Protein 3GYK (pdb70)

CATH classification: 3.40.30.10

Solvent-accessible surface area: 30011 Å² total

Foldseek 3Di:
DVLCCLQLPDPLWDKDAANQAPKEKEWEDFLADPLRLVPVLVVVQSVVDNRYMYTYQDAHDPDQLRVLLLLLLSLCVVVVCNVVLVNQSNDDTNGPVVSLVSCVVSPHPVVSSVVSVDVSSVVRNVSSCSCVVLVAPHPTWMDIHPDTRRDRDGNVVSVVSNVVVVVVD/DVVCVQLVDPLWDKDAANQAPKEKEWEDFLQDPLRLVLVQVVVQSVVDNRYMYTYQDAHDPDQLRVLLLLLLSLCVVVVCNVVLVNQSNDDGNGPVVSLVSCVVSPHPVVSSVVSVDVSSVVRNVSSCVCVVLVAPHPTWMDIHPDTRRDRDGNVVSVVSNVVVVVVD/DDPCLQLPDPLWDKDQQNQAPKEKEWEDFLQDPLVLVLVQVVVLSVVDSRYMYTYQDAHDPDQLRLLLLLLLSLCVVVVCNVVLVNQSNDDGSGPVVSVVSCVVSPHDVVSSVVSVDPSSVVSNVSSCVCVVLVEDHDTWMDIPPDTGHGHDGNVVSVVSVVVVVVDD/DDPCLQLVDPLWDKDQQNQAPKEKEWEDFLQDVLVLVLVQVVVLSVVDSRYMYTYQDAHDPDQLSVLLLLLLSLCVVVVCNVVLVNQSNDDTNGPVVSVVSCVVSPHPVVSSVVSVDPSSVVSNVSSCVCVVLVEDHDTWMDIPPDTGHGHDGNVVSVVSVVVVVVDD

Nearest PDB structures (foldseek):
  3gyk-assembly4_D  TM=9.963E-01  e=5.327E-27  Ruegeria pomeroyi DSS-3
  6eez-assembly1_A  TM=9.280E-01  e=4.229E-12  Wolbachia endosymbiont of Drosophila melanogaster
  2h0h-assembly2_B  TM=6.932E-01  e=1.449E-05  Escherichia coli
  2h0i-assembly1_A  TM=6.398E-01  e=6.350E-05  Escherichia coli
  5g1k-assembly1_A  TM=6.433E-01  e=7.483E-05  Escherichia coli

Sequence (673 aa):
NANRDSSLFNDPNAPVLGNPEGDVTVVEFFDYNCPYCRRAAEVQGLVVDDADPNVRLLVYREWPILGEEGSDDFAARRAALAARQQGKYEAFHWALGSGKANETTGVLRRIARREVGLDTEEQLQRRDEEAPEVTAHIAQSALAQKLGFNGTPSFVVEDALVPGFVEEQSQLQDDAVDRARKAAANRDSSLFNDPNAPVLLGNPEGDVTVVEFFDYNCPYCRRAAEVQGLVVDDADPNVRLLVYREWPILGEGSDDFAARRAALAARQQGKYEAFHWALGSGKANETTGVLRIAREVGLDTEEQLQRDEEAPEEVTAHIAQSALAQKLGFNGTPSFVVEDALVPGFVEEQSQLQDDAVDRRARKAAANRDSLFNDPNAPVLGNPEGDVTVVEFFDYNCPYCRRAAEVQQGLVVDADPNVRLVYREWPILGEGSDDFAARRAALAARQQGKYEAFHWWALGSGKANETTGVLRIAREVGLDTEEQLQRRDEAPEEVTAHIAQSALAQKLGFNGTPSFVVEDALVPGFVVEQSQLQDAVVDRARKAAANRDSLFNDPNAPVLGNPEGDVTVVEFFDYNCPYCRRRAAEVQQGLVDADPNVRLVYREWPILGEGSDDFAARAALAARQQGKYEAFHWWALGSGKANETTGVLRIAREVGLDTEQLQRDEEAPEEVTAHIAQSALAQKLGFNGTPSFVVEDALVPGFVVEEQSQLQQDAVDRARKAA

B-factor: mean 14.25, std 7.25, range [2.0, 59.36]

Radius of gyration: 27.24 Å; Cα contacts (8 Å, |Δi|>4): 1257; chains: 4; bounding box: 70×73×71 Å

Organism: Ruegeria pomeroyi (strain ATCC 700808 / DSM 15171 / DSS-3) (NCBI:txid246200)

InterPro domains:
  IPR001853 DSBA-like thioredoxin domain [PF01323] (92-235)
  IPR013766 Thioredoxin domain [PS51352] (53-240)
  IPR036249 Thioredoxin-like superfamily [SSF52833] (70-236)

Structure (mmCIF, N/CA/C/O backbone):
data_3GYK
#
_entry.id   3GYK
#
_cell.length_a   67.836
_cell.length_b   91.700
_cell.length_c   67.911
_cell.angle_alpha   90.00
_cell.angle_beta   120.00
_cell.angle_gamma   90.00
#
_symmetry.space_group_name_H-M   'P 1 21 1'
#
loop_
_entity.id
_entity.type
_entity.pdbx_description
1 polymer '27kDa outer membrane protein'
2 non-polymer 'SULFATE ION'
3 non-polymer 1,2-ETHANEDIOL
4 water water
#
loop_
_atom_site.group_PDB
_atom_site.id
_atom_site.type_symbol
_atom_site.label_atom_id
_atom_site.label_alt_id
_atom_site.label_comp_id
_atom_site.label_asym_id
_atom_site.label_entity_id
_atom_site.label_seq_id
_atom_site.pdbx_PDB_ins_code
_atom_site.Cartn_x
_atom_site.Cartn_y
_atom_site.Cartn_z
_atom_site.occupancy
_atom_site.B_iso_or_equiv
_atom_site.auth_seq_id
_atom_site.auth_comp_id
_atom_site.auth_asym_id
_atom_site.auth_atom_id
_atom_site.pdbx_PDB_model_num
ATOM 1 N N . ASN A 1 2 ? 13.282 39.790 43.141 1.00 39.14 -1 ASN A N 1
ATOM 2 C CA . ASN A 1 2 ? 12.150 39.765 44.125 1.00 38.08 -1 ASN A CA 1
ATOM 3 C C . ASN A 1 2 ? 10.879 39.048 43.567 1.00 37.54 -1 ASN A C 1
ATOM 4 O O . ASN A 1 2 ? 10.986 37.946 42.994 1.00 38.04 -1 ASN A O 1
ATOM 6 N N . ALA A 1 3 ? 9.702 39.666 43.742 1.00 35.27 0 ALA A N 1
ATOM 7 C CA . ALA A 1 3 ? 8.397 39.056 43.395 1.00 33.15 0 ALA A CA 1
ATOM 8 C C . ALA A 1 3 ? 8.179 38.931 41.907 1.00 31.64 0 ALA A C 1
ATOM 9 O O . ALA A 1 3 ? 7.638 37.922 41.442 1.00 30.82 0 ALA A O 1
ATOM 11 N N . ASN A 1 4 ? 8.583 39.971 41.170 1.00 29.87 1 ASN A N 1
ATOM 12 C CA . ASN A 1 4 ? 8.529 39.955 39.718 1.00 28.09 1 ASN A CA 1
ATOM 13 C C . ASN A 1 4 ? 9.372 38.838 39.191 1.00 25.92 1 ASN A C 1
ATOM 14 O O . ASN A 1 4 ? 8.931 38.074 38.337 1.00 24.18 1 ASN A O 1
ATOM 19 N N . ARG A 1 5 ? 10.586 38.740 39.730 1.00 23.10 2 ARG A N 1
ATOM 20 C CA . ARG A 1 5 ? 11.512 37.713 39.299 1.00 21.59 2 ARG A CA 1
ATOM 21 C C . ARG A 1 5 ? 10.942 36.339 39.609 1.00 19.22 2 ARG A C 1
ATOM 22 O O . ARG A 1 5 ? 10.978 35.469 38.769 1.00 18.44 2 ARG A O 1
ATOM 30 N N . ASP A 1 6 ? 10.391 36.175 40.804 1.00 17.03 3 ASP A N 1
ATOM 31 C CA . ASP A 1 6 ? 9.790 34.917 41.214 1.00 15.79 3 ASP A CA 1
ATOM 32 C C . ASP A 1 6 ? 8.669 34.483 40.290 1.00 14.31 3 ASP A C 1
ATOM 33 O O . ASP A 1 6 ? 8.613 33.314 39.910 1.00 13.67 3 ASP A O 1
ATOM 38 N N A SER A 1 7 ? 7.786 35.410 39.913 0.50 13.25 4 SER A N 1
ATOM 39 N N B SER A 1 7 ? 7.790 35.412 39.917 0.50 13.74 4 SER A N 1
ATOM 40 C CA A SER A 1 7 ? 6.681 35.063 39.003 0.50 11.75 4 SER A CA 1
ATOM 41 C CA B SER A 1 7 ? 6.672 35.059 39.035 0.50 12.85 4 SER A CA 1
ATOM 42 C C A SER A 1 7 ? 7.182 34.672 37.625 0.50 11.88 4 SER A C 1
ATOM 43 C C B SER A 1 7 ? 7.126 34.754 37.601 0.50 12.43 4 SER A C 1
ATOM 44 O O A SER A 1 7 ? 6.589 33.810 36.974 0.50 11.75 4 SER A O 1
ATOM 45 O O B SER A 1 7 ? 6.448 34.017 36.889 0.50 12.19 4 SER A O 1
ATOM 50 N N . LEU A 1 8 ? 8.263 35.310 37.174 1.00 11.20 5 LEU A N 1
ATOM 51 C CA . LEU A 1 8 ? 8.746 35.058 35.819 1.00 11.86 5 LEU A CA 1
ATOM 52 C C . LEU A 1 8 ? 9.616 33.816 35.746 1.00 11.42 5 LEU A C 1
ATOM 53 O O . LEU A 1 8 ? 9.520 33.024 34.801 1.00 12.33 5 LEU A O 1
ATOM 58 N N . PHE A 1 9 ? 10.488 33.662 36.732 1.00 11.36 6 PHE A N 1
ATOM 59 C CA . PHE A 1 9 ? 11.539 32.669 36.585 1.00 12.22 6 PHE A CA 1
ATOM 60 C C . PHE A 1 9 ? 11.352 31.458 37.475 1.00 13.00 6 PHE A C 1
ATOM 61 O O . PHE A 1 9 ? 11.974 30.413 37.204 1.00 14.72 6 PHE A O 1
ATOM 69 N N . ASN A 1 10 ? 10.524 31.565 38.519 1.00 11.31 7 ASN A N 1
ATOM 70 C CA . ASN A 1 10 ? 10.394 30.452 39.475 1.00 11.77 7 ASN A CA 1
ATOM 71 C C . ASN A 1 10 ? 8.982 29.884 39.663 1.00 10.97 7 ASN A C 1
ATOM 72 O O . ASN A 1 10 ? 8.626 29.388 40.739 1.00 11.30 7 ASN A O 1
ATOM 77 N N . ASP A 1 11 ? 8.182 29.957 38.614 1.00 9.14 8 ASP A N 1
ATOM 78 C CA . ASP A 1 11 ? 6.822 29.420 38.661 1.00 9.08 8 ASP A CA 1
ATOM 79 C C . ASP A 1 11 ? 6.844 27.903 38.369 1.00 8.78 8 ASP A C 1
ATOM 80 O O . ASP A 1 11 ? 7.226 27.486 37.261 1.00 9.34 8 ASP A O 1
ATOM 85 N N . PRO A 1 12 ? 6.431 27.074 39.339 1.00 9.01 9 PRO A N 1
ATOM 86 C CA . PRO A 1 12 ? 6.495 25.614 39.094 1.00 10.45 9 PRO A CA 1
ATOM 87 C C . PRO A 1 12 ? 5.561 25.122 37.995 1.00 11.00 9 PRO A C 1
ATOM 88 O O . PRO A 1 12 ? 5.764 24.010 37.467 1.00 13.15 9 PRO A O 1
ATOM 92 N N . ASN A 1 13 ? 4.571 25.938 37.641 1.00 10.30 10 ASN A N 1
ATOM 93 C CA . ASN A 1 13 ? 3.582 25.568 36.628 1.00 10.27 10 ASN A CA 1
ATOM 94 C C . ASN A 1 13 ? 4.013 26.041 35.229 1.00 10.63 10 ASN A C 1
ATOM 95 O O . ASN A 1 13 ? 3.250 25.950 34.269 1.00 11.13 10 ASN A O 1
ATOM 100 N N . ALA A 1 14 ? 5.251 26.537 35.109 1.00 10.84 11 ALA A N 1
ATOM 101 C CA . ALA A 1 14 ? 5.770 26.945 33.792 1.00 10.97 11 ALA A CA 1
ATOM 102 C C . ALA A 1 14 ? 6.885 25.991 33.386 1.00 11.97 11 ALA A C 1
ATOM 103 O O . ALA A 1 14 ? 7.851 25.818 34.146 1.00 10.35 11 ALA A O 1
ATOM 105 N N . PRO A 1 15 ? 6.774 25.374 32.195 1.00 11.85 12 PRO A N 1
ATOM 106 C CA . PRO A 1 15 ? 7.846 24.443 31.817 1.00 12.24 12 PRO A CA 1
ATOM 107 C C . PRO A 1 15 ? 9.237 25.073 31.784 1.00 12.19 12 PRO A C 1
ATOM 108 O O . PRO A 1 15 ? 9.399 26.225 31.389 1.00 11.91 12 PRO A O 1
ATOM 112 N N . VAL A 1 16 ? 10.225 24.280 32.180 1.00 11.21 13 VAL A N 1
ATOM 113 C CA . VAL A 1 16 ? 11.614 24.690 32.134 1.00 11.39 13 VAL A CA 1
ATOM 114 C C . VAL A 1 16 ? 12.365 23.772 31.165 1.00 10.66 13 VAL A C 1
ATOM 115 O O . VAL A 1 16 ? 12.337 22.546 31.317 1.00 11.00 13 VAL A O 1
ATOM 119 N N . LEU A 1 17 ? 13.027 24.376 30.185 1.00 9.94 14 LEU A N 1
ATOM 120 C CA . LEU A 1 17 ? 13.899 23.668 29.254 1.00 10.31 14 LEU A CA 1
ATOM 121 C C . LEU A 1 17 ? 15.316 24.196 29.385 1.00 9.75 14 LEU A C 1
ATOM 122 O O . LEU A 1 17 ? 15.563 25.082 30.185 1.00 9.93 14 LEU A O 1
ATOM 127 N N . GLY A 1 18 ? 16.259 23.626 28.627 1.00 9.35 15 GLY A N 1
ATOM 128 C CA . GLY A 1 18 ? 17.650 24.098 28.692 1.00 8.96 15 GLY A CA 1
ATOM 129 C C . GLY A 1 18 ? 18.227 23.633 30.015 1.00 7.86 15 GLY A C 1
ATOM 130 O O . GLY A 1 18 ? 17.881 22.545 30.511 1.00 9.27 15 GLY A O 1
ATOM 131 N N . ASN A 1 19 ? 19.097 24.440 30.617 1.00 7.57 16 ASN A N 1
ATOM 132 C CA . ASN A 1 19 ? 19.776 24.015 31.835 1.00 7.07 16 ASN A CA 1
ATOM 133 C C . ASN A 1 19 ? 18.948 24.539 33.015 1.00 7.73 16 ASN A C 1
ATOM 134 O O . ASN A 1 19 ? 18.826 25.751 33.181 1.00 8.07 16 ASN A O 1
ATOM 139 N N . PRO A 1 20 ? 18.402 23.649 33.858 1.00 8.84 17 PRO A N 1
ATOM 140 C CA . PRO A 1 20 ? 17.513 24.164 34.921 1.00 9.39 17 PRO A CA 1
ATOM 141 C C . PRO A 1 20 ? 18.244 25.056 35.928 1.00 9.04 17 PRO A C 1
ATOM 142 O O . PRO A 1 20 ? 17.599 25.810 36.639 1.00 9.52 17 PRO A O 1
ATOM 146 N N . GLU A 1 21 ? 19.559 24.952 35.995 1.00 7.50 18 GLU A N 1
ATOM 147 C CA . GLU A 1 21 ? 20.346 25.874 36.844 1.00 8.45 18 GLU A CA 1
ATOM 148 C C . GLU A 1 21 ? 21.227 26.859 36.060 1.00 7.34 18 GLU A C 1
ATOM 149 O O . GLU A 1 21 ? 22.245 27.341 36.590 1.00 7.01 18 GLU A O 1
ATOM 155 N N . GLY A 1 22 ? 20.871 27.120 34.803 1.00 8.63 19 GLY A N 1
ATOM 156 C CA . GLY A 1 22 ? 21.596 28.079 33.955 1.00 8.64 19 GLY A CA 1
ATOM 157 C C . GLY A 1 22 ? 21.575 29.461 34.597 1.00 8.55 19 GLY A C 1
ATOM 158 O O . GLY A 1 22 ? 20.658 29.752 35.354 1.00 9.75 19 GLY A O 1
ATOM 159 N N . ASP A 1 23 ? 22.583 30.280 34.346 1.00 7.80 20 ASP A N 1
ATOM 160 C CA . ASP A 1 23 ? 22.693 31.574 35.075 1.00 7.51 20 ASP A CA 1
ATOM 161 C C . ASP A 1 23 ? 21.930 32.720 34.419 1.00 7.43 20 ASP A C 1
ATOM 162 O O . ASP A 1 23 ? 21.878 33.820 34.978 1.00 7.41 20 ASP A O 1
ATOM 167 N N . VAL A 1 24 ? 21.378 32.464 33.238 1.00 6.42 21 VAL A N 1
ATOM 168 C CA . VAL A 1 24 ? 20.490 33.412 32.535 1.00 7.73 21 VAL A CA 1
ATOM 169 C C . VAL A 1 24 ? 19.207 32.670 32.179 1.00 9.00 21 VAL A C 1
ATOM 170 O O . VAL A 1 24 ? 19.255 31.580 31.559 1.00 9.91 21 VAL A O 1
ATOM 174 N N . THR A 1 25 ? 18.066 33.245 32.572 1.00 9.42 22 THR A N 1
ATOM 175 C CA . THR A 1 25 ? 16.756 32.719 32.154 1.00 9.09 22 THR A CA 1
ATOM 176 C C . THR A 1 25 ? 16.179 33.504 30.986 1.00 10.36 22 THR A C 1
ATOM 177 O O . THR A 1 25 ? 16.107 34.747 31.036 1.00 9.88 22 THR A O 1
ATOM 181 N N . VAL A 1 26 ? 15.780 32.771 29.948 1.00 9.83 23 VAL A N 1
ATOM 182 C CA . VAL A 1 26 ? 15.046 33.345 28.814 1.00 10.57 23 VAL A CA 1
ATOM 183 C C . VAL A 1 26 ? 13.619 32.863 28.914 1.00 10.91 23 VAL A C 1
ATOM 184 O O . VAL A 1 26 ? 13.391 31.648 29.006 1.00 11.71 23 VAL A O 1
ATOM 188 N N . VAL A 1 27 ? 12.658 33.784 28.932 1.00 10.17 24 VAL A N 1
ATOM 189 C CA . VAL A 1 27 ? 11.254 33.371 28.932 1.00 10.42 24 VAL A CA 1
ATOM 190 C C . VAL A 1 27 ? 10.681 33.639 27.548 1.00 10.07 24 VAL A C 1
ATOM 191 O O . VAL A 1 27 ? 10.906 34.717 27.011 1.00 11.11 24 VAL A O 1
ATOM 195 N N . GLU A 1 28 ? 9.936 32.689 26.972 1.00 9.83 25 GLU A N 1
ATOM 196 C CA . GLU A 1 28 ? 9.277 32.956 25.687 1.00 10.13 25 GLU A CA 1
ATOM 197 C C . GLU A 1 28 ? 7.771 32.816 25.881 1.00 10.47 25 GLU A C 1
ATOM 198 O O . GLU A 1 28 ? 7.308 31.854 26.510 1.00 11.53 25 GLU A O 1
ATOM 204 N N . PHE A 1 29 ? 7.028 33.786 25.346 1.00 9.81 26 PHE A N 1
ATOM 205 C CA . PHE A 1 29 ? 5.561 33.739 25.295 1.00 10.00 26 PHE A CA 1
ATOM 206 C C . PHE A 1 29 ? 5.226 33.401 23.843 1.00 9.45 26 PHE A C 1
ATOM 207 O O . PHE A 1 29 ? 5.676 34.097 22.914 1.00 11.18 26 PHE A O 1
ATOM 215 N N . PHE A 1 30 ? 4.405 32.377 23.620 1.00 10.27 27 PHE A N 1
ATOM 216 C CA . PHE A 1 30 ? 4.188 31.929 22.238 1.00 9.69 27 PHE A CA 1
ATOM 217 C C . PHE A 1 30 ? 2.802 31.299 22.033 1.00 10.02 27 PHE A C 1
ATOM 218 O O . PHE A 1 30 ? 2.099 30.972 23.006 1.00 9.47 27 PHE A O 1
ATOM 226 N N . ASP A 1 31 ? 2.457 31.139 20.745 1.00 10.48 28 ASP A N 1
ATOM 227 C CA . ASP A 1 31 ? 1.163 30.576 20.291 1.00 10.63 28 ASP A CA 1
ATOM 228 C C . ASP A 1 31 ? 1.535 29.661 19.128 1.00 10.18 28 ASP A C 1
ATOM 229 O O . ASP A 1 31 ? 2.319 30.057 18.253 1.00 9.46 28 ASP A O 1
ATOM 234 N N . TYR A 1 32 ? 0.976 28.442 19.113 1.00 9.93 29 TYR A N 1
ATOM 235 C CA . TYR A 1 32 ? 1.351 27.436 18.102 1.00 9.29 29 TYR A CA 1
ATOM 236 C C . TYR A 1 32 ? 0.938 27.770 16.672 1.00 9.29 29 TYR A C 1
ATOM 237 O O . TYR A 1 32 ? 1.432 27.147 15.756 1.00 8.26 29 TYR A O 1
ATOM 246 N N . ASN A 1 33 ? 0.078 28.780 16.489 1.00 8.98 30 ASN A N 1
ATOM 247 C CA . ASN A 1 33 ? -0.326 29.217 15.173 1.00 7.98 30 ASN A CA 1
ATOM 248 C C . ASN A 1 33 ? 0.303 30.538 14.731 1.00 8.92 30 ASN A C 1
ATOM 249 O O . ASN A 1 33 ? -0.025 31.076 13.654 1.00 8.50 30 ASN A O 1
ATOM 254 N N . CYS A 1 34 ? 1.234 31.029 15.540 1.00 9.01 31 CYS A N 1
ATOM 255 C CA . CYS A 1 34 ? 1.906 32.281 15.235 1.00 10.81 31 CYS A CA 1
ATOM 256 C C . CYS A 1 34 ? 3.099 32.050 14.292 1.00 9.60 31 CYS A C 1
ATOM 257 O O . CYS A 1 34 ? 4.055 31.330 14.649 1.00 9.54 31 CYS A O 1
ATOM 260 N N . PRO A 1 35 ? 3.069 32.662 13.097 1.00 9.63 32 PRO A N 1
ATOM 261 C CA . PRO A 1 35 ? 4.130 32.427 12.102 1.00 9.15 32 PRO A CA 1
ATOM 262 C C . PRO A 1 35 ? 5.514 32.805 12.634 1.00 9.45 32 PRO A C 1
ATOM 263 O O . PRO A 1 35 ? 6.508 32.100 12.376 1.00 9.09 32 PRO A O 1
ATOM 267 N N . TYR A 1 36 ? 5.601 33.919 13.365 1.00 8.75 33 TYR A N 1
ATOM 268 C CA . TYR A 1 36 ? 6.906 34.273 13.908 1.00 8.53 33 TYR A CA 1
ATOM 269 C C . TYR A 1 36 ? 7.356 33.376 15.058 1.00 8.94 33 TYR A C 1
ATOM 270 O O . TYR A 1 36 ? 8.545 33.226 15.255 1.00 8.98 33 TYR A O 1
ATOM 279 N N . CYS A 1 37 ? 6.422 32.818 15.838 1.00 9.47 34 CYS A N 1
ATOM 280 C CA . CYS A 1 37 ? 6.787 31.771 16.817 1.00 10.46 34 CYS A CA 1
ATOM 281 C C . CYS A 1 37 ? 7.358 30.542 16.140 1.00 10.62 34 CYS A C 1
ATOM 282 O O . CYS A 1 37 ? 8.352 29.949 16.611 1.00 10.96 34 CYS A O 1
ATOM 285 N N . ARG A 1 38 ? 6.733 30.124 15.049 1.00 10.32 35 ARG A N 1
ATOM 286 C CA . ARG A 1 38 ? 7.234 28.958 14.337 1.00 10.55 35 ARG A CA 1
ATOM 287 C C . ARG A 1 38 ? 8.659 29.221 13.800 1.00 10.94 35 ARG A C 1
ATOM 288 O O . ARG A 1 38 ? 9.522 28.324 13.822 1.00 10.86 35 ARG A O 1
ATOM 296 N N . ARG A 1 39 ? 8.893 30.450 13.326 1.00 10.02 36 ARG A N 1
ATOM 297 C CA . ARG A 1 39 ? 10.203 30.895 12.882 1.00 10.54 36 ARG A CA 1
ATOM 298 C C . ARG A 1 39 ? 11.227 30.972 14.040 1.00 10.97 36 ARG A C 1
ATOM 299 O O . ARG A 1 39 ? 12.411 30.662 13.851 1.00 11.46 36 ARG A O 1
ATOM 307 N N . ALA A 1 40 ? 10.768 31.396 15.218 1.00 10.79 37 ALA A N 1
ATOM 308 C CA . ALA A 1 40 ? 11.639 31.534 16.387 1.00 10.68 37 ALA A CA 1
ATOM 309 C C . ALA A 1 40 ? 12.092 30.165 16.920 1.00 11.16 37 ALA A C 1
ATOM 310 O O . ALA A 1 40 ? 13.114 30.087 17.581 1.00 11.02 37 ALA A O 1
ATOM 320 N N . ALA A 1 42 ? 13.585 27.487 15.652 1.00 10.06 39 ALA A N 1
ATOM 321 C CA . ALA A 1 42 ? 14.959 27.130 15.326 1.00 9.43 39 ALA A CA 1
ATOM 322 C C . ALA A 1 42 ? 16.011 28.044 15.978 1.00 9.50 39 ALA A C 1
ATOM 323 O O . ALA A 1 42 ? 17.127 27.578 16.264 1.00 9.09 39 ALA A O 1
ATOM 325 N N . GLU A 1 43 ? 15.653 29.318 16.201 1.00 9.12 40 GLU A N 1
ATOM 326 C CA . GLU A 1 43 ? 16.531 30.302 16.849 1.00 9.35 40 GLU A CA 1
ATOM 327 C C . GLU A 1 43 ? 16.724 29.965 18.324 1.00 10.11 40 GLU A C 1
ATOM 328 O O . GLU A 1 43 ? 17.865 29.963 18.815 1.00 10.41 40 GLU A O 1
ATOM 334 N N . VAL A 1 44 ? 15.624 29.640 18.986 1.00 9.60 41 VAL A N 1
ATOM 335 C CA . VAL A 1 44 ? 15.650 29.255 20.415 1.00 10.78 41 VAL A CA 1
ATOM 336 C C . VAL A 1 44 ? 16.356 27.902 20.579 1.00 11.35 41 VAL A C 1
ATOM 337 O O . VAL A 1 44 ? 17.254 27.763 21.440 1.00 11.22 41 VAL A O 1
ATOM 341 N N . GLN A 1 45 ? 16.027 26.913 19.729 1.00 11.07 42 GLN A N 1
ATOM 342 C CA . GLN A 1 45 ? 16.770 25.632 19.769 1.00 12.00 42 GLN A CA 1
ATOM 343 C C . GLN A 1 45 ? 18.263 25.846 19.551 1.00 11.89 42 GLN A C 1
ATOM 344 O O . GLN A 1 45 ? 19.105 25.216 20.213 1.00 12.05 42 GLN A O 1
ATOM 350 N N . GLY A 1 46 ? 18.596 26.730 18.615 1.00 10.62 43 GLY A N 1
ATOM 351 C CA . GLY A 1 46 ? 19.985 27.058 18.331 1.00 10.69 43 GLY A CA 1
ATOM 352 C C . GLY A 1 46 ? 20.689 27.655 19.542 1.00 10.38 43 GLY A C 1
ATOM 353 O O . GLY A 1 46 ? 21.799 27.244 19.886 1.00 10.60 43 GLY A O 1
ATOM 354 N N . LEU A 1 47 ? 20.036 28.620 20.180 1.00 10.40 44 LEU A N 1
ATOM 355 C CA . LEU A 1 47 ? 20.571 29.226 21.399 1.00 10.10 44 LEU A CA 1
ATOM 356 C C . LEU A 1 47 ? 20.897 28.166 22.464 1.00 10.26 44 LEU A C 1
ATOM 357 O O . LEU A 1 47 ? 22.011 28.147 22.966 1.00 8.99 44 LEU A O 1
ATOM 362 N N A VAL A 1 48 ? 19.906 27.323 22.766 0.50 10.93 45 VAL A N 1
ATOM 363 N N B VAL A 1 48 ? 19.946 27.315 22.841 0.50 10.16 45 VAL A N 1
ATOM 364 C CA A VAL A 1 48 ? 20.018 26.228 23.740 0.50 11.98 45 VAL A CA 1
ATOM 365 C CA B VAL A 1 48 ? 20.265 26.349 23.911 0.50 10.41 45 VAL A CA 1
ATOM 366 C C A VAL A 1 48 ? 21.119 25.228 23.403 0.50 12.20 45 VAL A C 1
ATOM 367 C C B VAL A 1 48 ? 21.301 25.298 23.501 0.50 10.97 45 VAL A C 1
ATOM 368 O O A VAL A 1 48 ? 21.771 24.678 24.309 0.50 12.11 45 VAL A O 1
ATOM 369 O O B VAL A 1 48 ? 22.104 24.850 24.340 0.50 10.28 45 VAL A O 1
ATOM 376 N N A ASP A 1 49 ? 21.350 24.993 22.111 0.50 11.95 46 ASP A N 1
ATOM 377 N N B ASP A 1 49 ? 21.353 24.942 22.216 0.50 10.88 46 ASP A N 1
ATOM 378 C CA A ASP A 1 49 ? 22.418 24.085 21.688 0.50 11.93 46 ASP A CA 1
ATOM 379 C CA B ASP A 1 49 ? 22.428 24.057 21.765 0.50 11.04 46 ASP A CA 1
ATOM 380 C C A ASP A 1 49 ? 23.799 24.713 21.827 0.50 11.35 46 ASP A C 1
ATOM 381 C C B ASP A 1 49 ? 23.798 24.724 21.907 0.50 10.81 46 ASP A C 1
ATOM 382 O O A ASP A 1 49 ? 24.778 24.023 22.092 0.50 11.20 46 ASP A O 1
ATOM 383 O O B ASP A 1 49 ? 24.770 24.068 22.259 0.50 10.67 46 ASP A O 1
ATOM 392 N N . ALA A 1 50 ? 23.862 26.024 21.625 1.00 10.41 47 ALA A N 1
ATOM 393 C CA . ALA A 1 50 ? 25.111 26.761 21.632 1.00 9.84 47 ALA A CA 1
ATOM 394 C C . ALA A 1 50 ? 25.553 27.130 23.043 1.00 8.98 47 ALA A C 1
ATOM 395 O O . ALA A 1 50 ? 26.758 27.193 23.324 1.00 9.50 47 ALA A O 1
ATOM 397 N N . ASP A 1 51 ? 24.577 27.368 23.914 1.00 8.71 48 ASP A N 1
ATOM 398 C CA . ASP A 1 51 ? 24.821 27.903 25.251 1.00 8.35 48 ASP A CA 1
ATOM 399 C C . ASP A 1 51 ? 24.206 26.987 26.309 1.00 7.10 48 ASP A C 1
ATOM 400 O O . ASP A 1 51 ? 23.003 27.068 26.581 1.00 7.97 48 ASP A O 1
ATOM 405 N N . PRO A 1 52 ? 25.042 26.123 26.915 1.00 7.01 49 PRO A N 1
ATOM 406 C CA . PRO A 1 52 ? 24.546 25.155 27.884 1.00 7.16 49 PRO A CA 1
ATOM 407 C C . PRO A 1 52 ? 24.257 25.775 29.253 1.00 7.55 49 PRO A C 1
ATOM 408 O O . PRO A 1 52 ? 23.955 25.043 30.198 1.00 8.89 49 PRO A O 1
ATOM 412 N N . ASN A 1 53 ? 24.369 27.098 29.365 1.00 7.23 50 ASN A N 1
ATOM 413 C CA . ASN A 1 53 ? 24.142 27.771 30.644 1.00 6.31 50 ASN A CA 1
ATOM 414 C C . ASN A 1 53 ? 22.912 28.685 30.579 1.00 7.53 50 ASN A C 1
ATOM 415 O O . ASN A 1 53 ? 22.785 29.648 31.343 1.00 6.98 50 ASN A O 1
ATOM 420 N N . VAL A 1 54 ? 22.008 28.382 29.645 1.00 7.55 51 VAL A N 1
ATOM 421 C CA . VAL A 1 54 ? 20.750 29.146 29.464 1.00 8.58 51 VAL A CA 1
ATOM 422 C C . VAL A 1 54 ? 19.605 28.263 29.938 1.00 9.17 51 VAL A C 1
ATOM 423 O O . VAL A 1 54 ? 19.491 27.086 29.565 1.00 10.26 51 VAL A O 1
ATOM 427 N N . ARG A 1 55 ? 18.795 28.822 30.814 1.00 9.78 52 ARG A N 1
ATOM 428 C CA . ARG A 1 55 ? 17.573 28.233 31.283 1.00 10.13 52 ARG A CA 1
ATOM 429 C C . ARG A 1 55 ? 16.428 28.841 30.477 1.00 10.54 52 ARG A C 1
ATOM 430 O O . ARG A 1 55 ? 16.365 30.062 30.338 1.00 9.90 52 ARG A O 1
ATOM 438 N N A LEU A 1 56 ? 15.507 28.012 29.996 0.50 10.02 53 LEU A N 1
ATOM 439 N N B LEU A 1 56 ? 15.562 27.984 29.946 0.50 10.44 53 LEU A N 1
ATOM 440 C CA A LEU A 1 56 ? 14.437 28.501 29.111 0.50 10.01 53 LEU A CA 1
ATOM 441 C CA B LEU A 1 56 ? 14.398 28.434 29.184 0.50 10.87 53 LEU A CA 1
ATOM 442 C C A LEU A 1 56 ? 13.062 28.212 29.705 0.50 10.46 53 LEU A C 1
ATOM 443 C C B LEU A 1 56 ? 13.193 28.298 30.069 0.50 10.90 53 LEU A C 1
ATOM 444 O O A LEU A 1 56 ? 12.712 27.045 29.906 0.50 10.85 53 LEU A O 1
ATOM 445 O O B LEU A 1 56 ? 13.075 27.315 30.814 0.50 10.69 53 LEU A O 1
ATOM 454 N N . VAL A 1 57 ? 12.292 29.270 29.986 1.00 10.74 54 VAL A N 1
ATOM 455 C CA . VAL A 1 57 ? 10.995 29.154 30.680 1.00 10.81 54 VAL A CA 1
ATOM 456 C C . VAL A 1 57 ? 9.906 29.444 29.640 1.00 11.23 54 VAL A C 1
ATOM 457 O O . VAL A 1 57 ? 9.981 30.439 28.903 1.00 10.99 54 VAL A O 1
ATOM 461 N N . TYR A 1 58 ? 8.886 28.594 29.594 1.00 10.51 55 TYR A N 1
ATOM 462 C CA . TYR A 1 58 ? 7.825 28.772 28.601 1.00 11.95 55 TYR A CA 1
ATOM 463 C C . TYR A 1 58 ? 6.521 29.287 29.186 1.00 12.37 55 TYR A C 1
ATOM 464 O O . TYR A 1 58 ? 6.022 28.748 30.197 1.00 12.08 55 TYR A O 1
ATOM 473 N N . ARG A 1 59 ? 5.956 30.312 28.537 1.00 10.90 56 ARG A N 1
ATOM 474 C CA . ARG A 1 59 ? 4.614 30.772 28.834 1.00 10.46 56 ARG A CA 1
ATOM 475 C C . ARG A 1 59 ? 3.745 30.488 27.596 1.00 10.51 56 ARG A C 1
ATOM 476 O O . ARG A 1 59 ? 3.899 31.129 26.525 1.00 11.31 56 ARG A O 1
ATOM 484 N N . GLU A 1 60 ? 2.848 29.531 27.746 1.00 9.73 57 GLU A N 1
ATOM 485 C CA . GLU A 1 60 ? 1.859 29.262 26.698 1.00 9.72 57 GLU A CA 1
ATOM 486 C C . GLU A 1 60 ? 0.873 30.399 26.755 1.00 9.93 57 GLU A C 1
ATOM 487 O O . GLU A 1 60 ? 0.202 30.602 27.782 1.00 10.65 57 GLU A O 1
ATOM 493 N N . TRP A 1 61 ? 0.784 31.155 25.655 1.00 10.58 58 TRP A N 1
ATOM 494 C CA . TRP A 1 61 ? -0.087 32.328 25.590 1.00 10.48 58 TRP A CA 1
ATOM 495 C C . TRP A 1 61 ? -0.925 32.246 24.317 1.00 10.46 58 TRP A C 1
ATOM 496 O O . TRP A 1 61 ? -0.639 32.913 23.307 1.00 9.49 58 TRP A O 1
ATOM 507 N N . PRO A 1 62 ? -1.934 31.352 24.337 1.00 11.04 59 PRO A N 1
ATOM 508 C CA . PRO A 1 62 ? -2.775 31.168 23.148 1.00 9.71 59 PRO A CA 1
ATOM 509 C C . PRO A 1 62 ? -3.688 32.396 22.926 1.00 10.29 59 PRO A C 1
ATOM 510 O O . PRO A 1 62 ? -4.532 32.713 23.773 1.00 11.86 59 PRO A O 1
ATOM 514 N N . ILE A 1 63 ? -3.479 33.081 21.811 1.00 10.26 60 ILE A N 1
ATOM 515 C CA . ILE A 1 63 ? -4.184 34.340 21.509 1.00 10.33 60 ILE A CA 1
ATOM 516 C C . ILE A 1 63 ? -4.760 34.382 20.103 1.00 9.99 60 ILE A C 1
ATOM 517 O O . ILE A 1 63 ? -5.450 35.326 19.759 1.00 9.48 60 ILE A O 1
ATOM 522 N N . LEU A 1 64 ? -4.494 33.357 19.297 1.00 9.28 61 LEU A N 1
ATOM 523 C CA . LEU A 1 64 ? -4.895 33.371 17.887 1.00 9.90 61 LEU A CA 1
ATOM 524 C C . LEU A 1 64 ? -6.072 32.438 17.627 1.00 9.66 61 LEU A C 1
ATOM 525 O O . LEU A 1 64 ? -6.325 32.050 16.485 1.00 10.93 61 LEU A O 1
ATOM 530 N N . GLY A 1 65 ? -6.805 32.091 18.680 1.00 10.34 62 GLY A N 1
ATOM 531 C CA . GLY A 1 65 ? -8.132 31.505 18.505 1.00 10.93 62 GLY A CA 1
ATOM 532 C C . GLY A 1 65 ? -8.304 30.138 19.144 1.00 11.18 62 GLY A C 1
ATOM 533 O O . GLY A 1 65 ? -7.485 29.710 19.976 1.00 10.34 62 GLY A O 1
ATOM 534 N N A GLU A 1 66 ? -9.366 29.442 18.744 0.50 10.91 63 GLU A N 1
ATOM 535 N N B GLU A 1 66 ? -9.365 29.441 18.739 0.50 10.72 63 GLU A N 1
ATOM 536 C CA A GLU A 1 66 ? -9.730 28.182 19.402 0.50 11.85 63 GLU A CA 1
ATOM 537 C CA B GLU A 1 66 ? -9.741 28.181 19.392 0.50 11.51 63 GLU A CA 1
ATOM 538 C C A GLU A 1 66 ? -8.722 27.061 19.141 0.50 11.21 63 GLU A C 1
ATOM 539 C C B GLU A 1 66 ? -8.749 27.044 19.128 0.50 11.04 63 GLU A C 1
ATOM 540 O O A GLU A 1 66 ? -8.479 26.234 20.021 0.50 11.80 63 GLU A O 1
ATOM 541 O O B GLU A 1 66 ? -8.549 26.186 19.988 0.50 11.60 63 GLU A O 1
ATOM 552 N N . GLY A 1 67 ? -8.153 27.023 17.935 1.00 10.86 64 GLY A N 1
ATOM 553 C CA . GLY A 1 67 ? -7.123 26.010 17.596 1.00 10.70 64 GLY A CA 1
ATOM 554 C C . GLY A 1 67 ? -5.886 26.234 18.462 1.00 10.14 64 GLY A C 1
ATOM 555 O O . GLY A 1 67 ? -5.316 25.292 19.051 1.00 10.23 64 GLY A O 1
ATOM 556 N N . SER A 1 68 ? -5.476 27.500 18.568 1.00 9.51 65 SER A N 1
ATOM 557 C CA . SER A 1 68 ? -4.367 27.863 19.432 1.00 9.25 65 SER A CA 1
ATOM 558 C C . SER A 1 68 ? -4.624 27.476 20.895 1.00 9.63 65 SER A C 1
ATOM 559 O O . SER A 1 68 ? -3.716 26.989 21.575 1.00 9.93 65 SER A O 1
ATOM 562 N N . ASP A 1 69 ? -5.841 27.728 21.376 1.00 9.51 66 ASP A N 1
ATOM 563 C CA A ASP A 1 69 ? -6.191 27.346 22.735 0.50 9.56 66 ASP A CA 1
ATOM 564 C CA B ASP A 1 69 ? -6.257 27.338 22.722 0.50 10.24 66 ASP A CA 1
ATOM 565 C C . ASP A 1 69 ? -6.098 25.826 22.911 1.00 10.05 66 ASP A C 1
ATOM 566 O O . ASP A 1 69 ? -5.513 25.356 23.901 1.00 10.43 66 ASP A O 1
ATOM 575 N N . PHE A 1 70 ? -6.606 25.073 21.943 1.00 9.09 67 PHE A N 1
ATOM 576 C CA . PHE A 1 70 ? -6.553 23.615 22.004 1.00 9.95 67 PHE A CA 1
ATOM 577 C C . PHE A 1 70 ? -5.101 23.152 22.119 1.00 10.45 67 PHE A C 1
ATOM 578 O O . PHE A 1 70 ? -4.767 22.350 22.988 1.00 10.29 67 PHE A O 1
ATOM 586 N N . ALA A 1 71 ? -4.256 23.669 21.233 1.00 9.99 68 ALA A N 1
ATOM 587 C CA . ALA A 1 71 ? -2.837 23.341 21.210 1.00 10.52 68 ALA A CA 1
ATOM 588 C C . ALA A 1 71 ? -2.125 23.653 22.538 1.00 10.55 68 ALA A C 1
ATOM 589 O O . ALA A 1 71 ? -1.364 22.817 23.051 1.00 10.58 68 ALA A O 1
ATOM 591 N N . ALA A 1 72 ? -2.346 24.854 23.080 1.00 9.82 69 ALA A N 1
ATOM 592 C CA . ALA A 1 72 ? -1.759 25.224 24.374 1.00 10.22 69 ALA A CA 1
ATOM 593 C C . ALA A 1 72 ? -2.225 24.272 25.495 1.00 10.61 69 ALA A C 1
ATOM 594 O O . ALA A 1 72 ? -1.392 23.810 26.296 1.00 10.33 69 ALA A O 1
ATOM 596 N N A ARG A 1 73 ? -3.528 23.977 25.547 0.50 10.32 70 ARG A N 1
ATOM 597 N N B ARG A 1 73 ? -3.528 23.975 25.540 0.50 10.00 70 ARG A N 1
ATOM 598 C CA A ARG A 1 73 ? -4.041 23.057 26.573 0.50 10.11 70 ARG A CA 1
ATOM 599 C CA B ARG A 1 73 ? -4.055 23.071 26.575 0.50 9.41 70 ARG A CA 1
ATOM 600 C C A ARG A 1 73 ? -3.412 21.670 26.415 0.50 10.26 70 ARG A C 1
ATOM 601 C C B ARG A 1 73 ? -3.496 21.647 26.419 0.50 9.95 70 ARG A C 1
ATOM 602 O O A ARG A 1 73 ? -2.967 21.059 27.400 0.50 9.64 70 ARG A O 1
ATOM 603 O O B ARG A 1 73 ? -3.191 20.981 27.420 0.50 9.43 70 ARG A O 1
ATOM 618 N N . ALA A 1 74 ? -3.354 21.205 25.168 1.00 9.37 71 ALA A N 1
ATOM 619 C CA . ALA A 1 74 ? -2.822 19.865 24.856 1.00 9.80 71 ALA A CA 1
ATOM 620 C C . ALA A 1 74 ? -1.353 19.785 25.271 1.00 10.01 71 ALA A C 1
ATOM 621 O O . ALA A 1 74 ? -0.926 18.807 25.889 1.00 10.18 71 ALA A O 1
ATOM 623 N N . ALA A 1 75 ? -0.589 20.819 24.927 1.00 10.01 72 ALA A N 1
ATOM 624 C CA . ALA A 1 75 ? 0.822 20.842 25.269 1.00 9.83 72 ALA A CA 1
ATOM 625 C C . ALA A 1 75 ? 1.001 20.786 26.783 1.00 9.91 72 ALA A C 1
ATOM 626 O O . ALA A 1 75 ? 1.772 19.959 27.282 1.00 9.96 72 ALA A O 1
ATOM 628 N N . LEU A 1 76 ? 0.287 21.635 27.519 1.00 9.75 73 LEU A N 1
ATOM 629 C CA . LEU A 1 76 ? 0.409 21.628 28.981 1.00 9.82 73 LEU A CA 1
ATOM 630 C C . LEU A 1 76 ? -0.018 20.278 29.545 1.00 9.78 73 LEU A C 1
ATOM 631 O O . LEU A 1 76 ? 0.625 19.778 30.472 1.00 9.75 73 LEU A O 1
ATOM 636 N N . ALA A 1 77 ? -1.090 19.687 28.994 1.00 9.36 74 ALA A N 1
ATOM 637 C CA . ALA A 1 77 ? -1.507 18.343 29.424 1.00 9.08 74 ALA A CA 1
ATOM 638 C C . ALA A 1 77 ? -0.426 17.273 29.199 1.00 9.59 74 ALA A C 1
ATOM 639 O O . ALA A 1 77 ? -0.351 16.294 29.960 1.00 10.27 74 ALA A O 1
ATOM 641 N N . ALA A 1 78 ? 0.395 17.443 28.161 1.00 9.55 75 ALA A N 1
ATOM 642 C CA . ALA A 1 78 ? 1.441 16.465 27.854 1.00 10.21 75 ALA A CA 1
ATOM 643 C C . ALA A 1 78 ? 2.493 16.351 28.964 1.00 11.08 75 ALA A C 1
ATOM 644 O O . ALA A 1 78 ? 3.239 15.360 29.027 1.00 10.80 75 ALA A O 1
ATOM 646 N N . ARG A 1 79 ? 2.551 17.347 29.845 1.00 11.13 76 ARG A N 1
ATOM 647 C CA . ARG A 1 79 ? 3.454 17.238 31.010 1.00 12.05 76 ARG A CA 1
ATOM 648 C C . ARG A 1 79 ? 3.133 15.995 31.842 1.00 12.41 76 ARG A C 1
ATOM 649 O O . ARG A 1 79 ? 4.036 15.372 32.424 1.00 12.82 76 ARG A O 1
ATOM 657 N N . GLN A 1 80 ? 1.853 15.614 31.886 1.00 11.46 77 GLN A N 1
ATOM 658 C CA . GLN A 1 80 ? 1.423 14.484 32.700 1.00 12.64 77 GLN A CA 1
ATOM 659 C C . GLN A 1 80 ? 1.951 13.163 32.163 1.00 12.24 77 GLN A C 1
ATOM 660 O O . GLN A 1 80 ? 1.980 12.166 32.885 1.00 12.33 77 GLN A O 1
ATOM 666 N N . GLN A 1 81 ? 2.392 13.177 30.905 1.00 12.31 78 GLN A N 1
ATOM 667 C CA . GLN A 1 81 ? 2.921 11.991 30.242 1.00 11.52 78 GLN A CA 1
ATOM 668 C C . GLN A 1 81 ? 4.413 12.130 29.986 1.00 11.65 78 GLN A C 1
ATOM 669 O O . GLN A 1 81 ? 5.011 11.283 29.324 1.00 11.65 78 GLN A O 1
ATOM 675 N N . GLY A 1 82 ? 5.003 13.200 30.523 1.00 11.78 79 GLY A N 1
ATOM 676 C CA . GLY A 1 82 ? 6.439 13.397 30.471 1.00 11.77 79 GLY A CA 1
ATOM 677 C C . GLY A 1 82 ? 6.932 13.722 29.086 1.00 12.32 79 GLY A C 1
ATOM 678 O O . GLY A 1 82 ? 8.096 13.455 28.759 1.00 13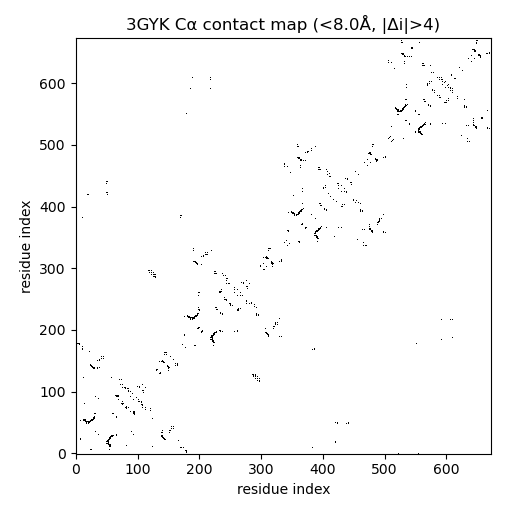.06 79 GLY A O 1
ATOM 679 N N . LYS A 1 83 ? 6.069 14.335 28.274 1.00 11.98 80 LYS A N 1
ATOM 680 C CA . LYS A 1 83 ? 6.371 14.515 26.865 1.00 11.56 80 LYS A CA 1
ATOM 681 C C . LYS A 1 83 ? 6.175 15.963 26.404 1.00 11.50 80 LYS A C 1
ATOM 682 O O . LYS A 1 83 ? 6.025 16.208 25.210 1.00 11.13 80 LYS A O 1
ATOM 688 N N . TYR A 1 84 ? 6.201 16.917 27.345 1.00 11.72 81 TYR A N 1
ATOM 689 C CA . TYR A 1 84 ? 6.015 18.333 27.000 1.00 12.34 81 TYR A CA 1
ATOM 690 C C . TYR A 1 84 ? 6.994 18.806 25.923 1.00 13.25 81 TYR A C 1
ATOM 691 O O . TYR A 1 84 ? 6.584 19.354 24.890 1.00 13.32 81 TYR A O 1
ATOM 700 N N . GLU A 1 85 ? 8.294 18.626 26.162 1.00 13.16 82 GLU A N 1
ATOM 701 C CA . GLU A 1 85 ? 9.283 19.171 25.236 1.00 13.28 82 GLU A CA 1
ATOM 702 C C . GLU A 1 85 ? 9.140 18.593 23.817 1.00 12.95 82 GLU A C 1
ATOM 703 O O . GLU A 1 85 ? 9.128 19.353 22.838 1.00 13.36 82 GLU A O 1
ATOM 709 N N . ALA A 1 86 ? 9.035 17.265 23.709 1.00 12.55 83 ALA A N 1
ATOM 710 C CA . ALA A 1 86 ? 8.944 16.632 22.393 1.00 12.15 83 ALA A CA 1
ATOM 711 C C . ALA A 1 86 ? 7.684 17.117 21.678 1.00 12.43 83 ALA A C 1
ATOM 712 O O . ALA A 1 86 ? 7.700 17.394 20.464 1.00 12.62 83 ALA A O 1
ATOM 714 N N . PHE A 1 87 ? 6.597 17.249 22.436 1.00 11.34 84 PHE A N 1
ATOM 715 C CA . PHE A 1 87 ? 5.318 17.682 21.854 1.00 11.56 84 PHE A CA 1
ATOM 716 C C . PHE A 1 87 ? 5.378 19.147 21.399 1.00 11.89 84 PHE A C 1
ATOM 717 O O . PHE A 1 87 ? 4.924 19.487 20.288 1.00 12.88 84 PHE A O 1
ATOM 725 N N . HIS A 1 88 ? 5.982 20.002 22.221 1.00 11.88 85 HIS A N 1
ATOM 726 C CA . HIS A 1 88 ? 6.185 21.402 21.877 1.00 11.78 85 HIS A CA 1
ATOM 727 C C . HIS A 1 88 ? 6.949 21.570 20.567 1.00 12.18 85 HIS A C 1
ATOM 728 O O . HIS A 1 88 ? 6.504 22.316 19.691 1.00 11.72 85 HIS A O 1
ATOM 735 N N . TRP A 1 89 ? 8.096 20.892 20.437 1.00 12.08 86 TRP A N 1
ATOM 736 C CA . TRP A 1 89 ? 8.894 20.997 19.224 1.00 13.39 86 TRP A CA 1
ATOM 737 C C . TRP A 1 89 ? 8.110 20.479 18.016 1.00 12.90 86 TRP A C 1
ATOM 738 O O . TRP A 1 89 ? 8.208 21.051 16.925 1.00 13.89 86 TRP A O 1
ATOM 749 N N . ALA A 1 90 ? 7.330 19.418 18.216 1.00 12.34 87 ALA A N 1
ATOM 750 C CA . ALA A 1 90 ? 6.612 18.786 17.091 1.00 11.26 87 ALA A CA 1
ATOM 751 C C . ALA A 1 90 ? 5.458 19.670 16.599 1.00 11.14 87 ALA A C 1
ATOM 752 O O . ALA A 1 90 ? 5.215 19.786 15.379 1.00 11.57 87 ALA A O 1
ATOM 754 N N . LEU A 1 91 ? 4.742 20.275 17.549 1.00 11.36 88 LEU A N 1
ATOM 755 C CA . LEU A 1 91 ? 3.687 21.243 17.242 1.00 11.57 88 LEU A CA 1
ATOM 756 C C . LEU A 1 91 ? 4.251 22.463 16.561 1.00 11.83 88 LEU A C 1
ATOM 757 O O . LEU A 1 91 ? 3.763 22.881 15.527 1.00 12.70 88 LEU A O 1
ATOM 770 N N . GLY A 1 93 ? 6.897 22.810 14.947 1.00 12.88 90 GLY A N 1
ATOM 771 C CA . GLY A 1 93 ? 7.493 22.479 13.656 1.00 12.97 90 GLY A CA 1
ATOM 772 C C . GLY A 1 93 ? 6.546 21.859 12.640 1.00 13.05 90 GLY A C 1
ATOM 773 O O . GLY A 1 93 ? 6.964 21.414 11.554 1.00 13.79 90 GLY A O 1
ATOM 782 N N . SER A 1 95 ? 3.417 21.259 9.843 1.00 16.25 92 SER A N 1
ATOM 783 C CA . SER A 1 95 ? 2.947 21.912 8.632 1.00 17.61 92 SER A CA 1
ATOM 784 C C . SER A 1 95 ? 1.431 22.093 8.780 1.00 17.42 92 SER A C 1
ATOM 785 O O . SER A 1 95 ? 0.729 21.177 9.197 1.00 18.82 92 SER A O 1
ATOM 788 N N . GLY A 1 96 ? 0.925 23.288 8.508 1.00 17.29 93 GLY A N 1
ATOM 789 C CA . GLY A 1 96 ? -0.515 23.500 8.640 1.00 16.54 93 GLY A CA 1
ATOM 790 C C . GLY A 1 96 ? -0.960 23.890 10.035 1.00 15.40 93 GLY A C 1
ATOM 791 O O . GLY A 1 96 ? -0.141 24.041 10.956 1.00 14.90 93 GLY A O 1
ATOM 792 N N . LYS A 1 97 ? -2.273 24.038 10.188 1.00 14.57 94 LYS A N 1
ATOM 793 C CA . LYS A 1 97 ? -2.837 24.697 11.356 1.00 14.17 94 LYS A CA 1
ATOM 794 C C . LYS A 1 97 ? -2.843 23.823 12.597 1.00 13.41 94 LYS A C 1
ATOM 795 O O . LYS A 1 97 ? -3.185 22.633 12.536 1.00 12.72 94 LYS A O 1
ATOM 801 N N . ALA A 1 98 ? -2.503 24.442 13.721 1.00 12.65 95 ALA A N 1
ATOM 802 C CA . ALA A 1 98 ? -2.695 23.807 15.007 1.00 12.97 95 ALA A CA 1
ATOM 803 C C . ALA A 1 98 ? -4.163 23.962 15.406 1.00 13.54 95 ALA A C 1
ATOM 804 O O . ALA A 1 98 ? -4.578 24.966 15.986 1.00 14.13 95 ALA A O 1
ATOM 806 N N . ASN A 1 99 ? -4.945 22.951 15.061 1.00 12.93 96 ASN A N 1
ATOM 807 C CA . ASN A 1 99 ? -6.335 22.871 15.448 1.00 13.54 96 ASN A CA 1
ATOM 808 C C . ASN A 1 99 ? -6.563 21.474 16.054 1.00 13.45 96 ASN A C 1
ATOM 809 O O . ASN A 1 99 ? -5.617 20.689 16.171 1.00 13.27 96 ASN A O 1
ATOM 814 N N . GLU A 1 100 ? -7.791 21.179 16.454 1.00 13.47 97 GLU A N 1
ATOM 815 C CA . GLU A 1 100 ? -8.053 19.944 17.199 1.00 13.67 97 GLU A CA 1
ATOM 816 C C . GLU A 1 100 ? -7.517 18.710 16.463 1.00 13.22 97 GLU A C 1
ATOM 817 O O . GLU A 1 100 ? -6.811 17.884 17.057 1.00 12.76 97 GLU A O 1
ATOM 823 N N A THR A 1 101 ? -7.837 18.583 15.178 0.50 12.75 98 THR A N 1
ATOM 824 N N B THR A 1 101 ? -7.858 18.602 15.178 0.50 12.48 98 THR A N 1
ATOM 825 C CA A THR A 1 101 ? -7.400 17.410 14.427 0.50 12.27 98 THR A CA 1
ATOM 826 C CA B THR A 1 101 ? -7.437 17.481 14.342 0.50 11.68 98 THR A CA 1
ATOM 827 C C A THR A 1 101 ? -5.885 17.379 14.183 0.50 11.66 98 THR A C 1
ATOM 828 C C B THR A 1 101 ? -5.912 17.403 14.213 0.50 11.34 98 THR A C 1
ATOM 829 O O A THR A 1 101 ? -5.273 16.315 14.266 0.50 11.61 98 THR A O 1
ATOM 830 O O B THR A 1 101 ? -5.324 16.337 14.396 0.50 11.23 98 THR A O 1
ATOM 837 N N . GLY A 1 102 ? -5.282 18.540 13.923 1.00 10.95 99 GLY A N 1
ATOM 838 C CA . GLY A 1 102 ? -3.832 18.616 13.700 1.00 10.55 99 GLY A CA 1
ATOM 839 C C . GLY A 1 102 ? -3.038 18.372 14.984 1.00 10.32 99 GLY A C 1
ATOM 840 O O . GLY A 1 102 ? -2.035 17.646 14.982 1.00 10.63 99 GLY A O 1
ATOM 841 N N . VAL A 1 103 ? -3.500 18.973 16.068 1.00 9.36 100 VAL A N 1
ATOM 842 C CA . VAL A 1 103 ? -2.851 18.806 17.393 1.00 9.14 100 VAL A CA 1
ATOM 843 C C . VAL A 1 103 ? -2.886 17.319 17.783 1.00 10.04 100 VAL A C 1
ATOM 844 O O . VAL A 1 103 ? -1.866 16.750 18.193 1.00 10.41 100 VAL A O 1
ATOM 848 N N . LEU A 1 104 ? -4.056 16.701 17.650 1.00 10.11 101 LEU A N 1
ATOM 849 C CA . LEU A 1 104 ? -4.209 15.287 18.027 1.00 11.15 101 LEU A CA 1
ATOM 850 C C . LEU A 1 104 ? -3.376 14.354 17.157 1.00 11.80 101 LEU A C 1
ATOM 851 O O . LEU A 1 104 ? -2.873 13.343 17.653 1.00 12.68 101 LEU A O 1
ATOM 856 N N A ARG A 1 105 ? -3.245 14.686 15.873 0.50 11.73 102 ARG A N 1
ATOM 857 N N B ARG A 1 105 ? -3.227 14.690 15.876 0.50 11.71 102 ARG A N 1
ATOM 858 C CA A ARG A 1 105 ? -2.373 13.950 14.962 0.50 11.98 102 ARG A CA 1
ATOM 859 C CA B ARG A 1 105 ? -2.376 13.925 14.965 0.50 11.95 102 ARG A CA 1
ATOM 860 C C A ARG A 1 105 ? -0.920 13.964 15.447 0.50 12.16 102 ARG A C 1
ATOM 861 C C B ARG A 1 105 ? -0.902 13.964 15.402 0.50 12.14 102 ARG A C 1
ATOM 862 O O A ARG A 1 105 ? -0.296 12.907 15.598 0.50 12.43 102 ARG A O 1
ATOM 863 O O B ARG A 1 105 ? -0.246 12.918 15.482 0.50 12.37 102 ARG A O 1
ATOM 878 N N . ILE A 1 106 ? -0.392 15.165 15.674 1.00 11.90 103 ILE A N 1
ATOM 879 C CA . ILE A 1 106 ? 0.975 15.357 16.189 1.00 12.09 103 ILE A CA 1
ATOM 880 C C . ILE A 1 106 ? 1.159 14.625 17.540 1.00 11.71 103 ILE A C 1
ATOM 881 O O . ILE A 1 106 ? 2.187 13.996 17.749 1.00 11.34 103 ILE A O 1
ATOM 886 N N . ALA A 1 107 ? 0.150 14.680 18.413 1.00 11.39 104 ALA A N 1
ATOM 887 C CA . ALA A 1 107 ? 0.192 13.977 19.706 1.00 12.16 104 ALA A CA 1
ATOM 888 C C . ALA A 1 107 ? 0.448 12.477 19.534 1.00 12.51 104 ALA A C 1
ATOM 889 O O . ALA A 1 107 ? 1.306 11.925 20.222 1.00 12.05 104 ALA A O 1
ATOM 891 N N A ARG A 1 108 ? -0.289 11.841 18.616 0.50 12.98 105 ARG A N 1
ATOM 892 N N B ARG A 1 108 ? -0.258 11.836 18.600 0.50 13.12 105 ARG A N 1
ATOM 893 C CA A ARG A 1 108 ? -0.059 10.440 18.269 0.50 13.56 105 ARG A CA 1
ATOM 894 C CA B ARG A 1 108 ? -0.037 10.418 18.313 0.50 13.85 105 ARG A CA 1
ATOM 895 C C A ARG A 1 108 ? 1.387 10.243 17.824 0.50 14.02 105 ARG A C 1
ATOM 896 C C B ARG A 1 108 ? 1.341 10.152 17.702 0.50 14.23 105 ARG A C 1
ATOM 897 O O A ARG A 1 108 ? 2.079 9.344 18.314 0.50 14.23 105 ARG A O 1
ATOM 898 O O B ARG A 1 108 ? 1.938 9.099 17.950 0.50 14.45 105 ARG A O 1
ATOM 913 N N . GLU A 1 109 ? 1.837 11.100 16.909 1.00 14.44 106 GLU A N 1
ATOM 914 C CA . GLU A 1 109 ? 3.192 11.027 16.353 1.00 15.47 106 GLU A CA 1
ATOM 915 C C . GLU A 1 109 ? 4.282 11.023 17.428 1.00 15.62 106 GLU A C 1
ATOM 916 O O . GLU A 1 109 ? 5.270 10.288 17.296 1.00 16.22 106 GLU A O 1
ATOM 922 N N . VAL A 1 110 ? 4.079 11.791 18.496 1.00 14.66 107 VAL A N 1
ATOM 923 C CA . VAL A 1 110 ? 5.057 11.848 19.603 1.00 14.74 107 VAL A CA 1
ATOM 924 C C . VAL A 1 110 ? 4.795 10.798 20.691 1.00 14.34 107 VAL A C 1
ATOM 925 O O . VAL A 1 110 ? 5.497 10.743 21.700 1.00 14.31 107 VAL A O 1
ATOM 929 N N . GLY A 1 111 ? 3.771 9.980 20.486 1.00 13.38 108 GLY A N 1
ATOM 930 C CA . GLY A 1 111 ? 3.532 8.844 21.358 1.00 13.34 108 GLY A CA 1
ATOM 931 C C . GLY A 1 111 ? 2.652 9.104 22.563 1.00 13.06 108 GLY A C 1
ATOM 932 O O . GLY A 1 111 ? 2.643 8.302 23.510 1.00 14.25 108 GLY A O 1
ATOM 933 N N . LEU A 1 112 ? 1.897 10.197 22.527 1.00 11.82 109 LEU A N 1
ATOM 934 C CA . LEU A 1 112 ? 0.922 10.477 23.572 1.00 11.19 109 LEU A CA 1
ATOM 935 C C . LEU A 1 112 ? -0.324 9.615 23.450 1.00 11.22 109 LEU A C 1
ATOM 936 O O . LEU A 1 112 ? -0.778 9.299 22.343 1.00 11.09 109 LEU A O 1
ATOM 941 N N . ASP A 1 113 ? -0.855 9.221 24.605 1.00 11.10 110 ASP A N 1
ATOM 942 C CA . ASP A 1 113 ? -2.170 8.597 24.723 1.00 11.19 110 ASP A CA 1
ATOM 943 C C . ASP A 1 113 ? -3.169 9.745 24.627 1.00 11.33 110 ASP A C 1
ATOM 944 O O . ASP A 1 113 ? -3.246 10.563 25.539 1.00 10.68 110 ASP A O 1
ATOM 949 N N . THR A 1 114 ? -3.921 9.830 23.534 1.00 10.94 111 THR A N 1
ATOM 950 C CA . THR A 1 114 ? -4.728 11.050 23.300 1.00 11.11 111 THR A CA 1
ATOM 951 C C . THR A 1 114 ? -6.017 11.087 24.138 1.00 11.02 111 THR A C 1
ATOM 952 O O . THR A 1 114 ? -6.574 12.161 24.373 1.00 10.33 111 THR A O 1
ATOM 956 N N A GLU A 1 115 ? -6.479 9.920 24.580 0.50 10.98 112 GLU A N 1
ATOM 957 N N B GLU A 1 115 ? -6.499 9.914 24.555 0.50 10.85 112 GLU A N 1
ATOM 958 C CA A GLU A 1 115 ? -7.636 9.836 25.470 0.50 11.48 112 GLU A CA 1
ATOM 959 C CA B GLU A 1 115 ? -7.633 9.837 25.481 0.50 11.21 112 GLU A CA 1
ATOM 960 C C A GLU A 1 115 ? -7.283 10.401 26.858 0.50 11.30 112 GLU A C 1
ATOM 961 C C B GLU A 1 115 ? -7.216 10.506 26.793 0.50 11.01 112 GLU A C 1
ATOM 962 O O A GLU A 1 115 ? -8.044 11.178 27.440 0.50 11.40 112 GLU A O 1
ATOM 963 O O B GLU A 1 115 ? -7.858 11.461 27.250 0.50 10.51 112 GLU A O 1
ATOM 974 N N . GLN A 1 116 ? -6.107 10.042 27.362 1.00 11.12 113 GLN A N 1
ATOM 975 C CA . GLN A 1 116 ? -5.597 10.623 28.602 1.00 10.85 113 GLN A CA 1
ATOM 976 C C . GLN A 1 116 ? -5.276 12.108 28.420 1.00 10.65 113 GLN A C 1
ATOM 977 O O . GLN A 1 116 ? -5.639 12.922 29.274 1.00 10.87 113 GLN A O 1
ATOM 983 N N . LEU A 1 117 ? -4.608 12.449 27.308 1.00 9.77 114 LEU A N 1
ATOM 984 C CA . LEU A 1 117 ? -4.286 13.836 27.002 1.00 9.86 114 LEU A CA 1
ATOM 985 C C . LEU A 1 117 ? -5.536 14.705 27.075 1.00 9.78 114 LEU A C 1
ATOM 986 O O . LEU A 1 117 ? -5.524 15.757 27.693 1.00 9.56 114 LEU A O 1
ATOM 991 N N . GLN A 1 118 ? -6.619 14.257 26.442 1.00 9.71 115 GLN A N 1
ATOM 992 C CA . GLN A 1 118 ? -7.843 15.061 26.415 1.00 10.00 115 GLN A CA 1
ATOM 993 C C . GLN A 1 118 ? -8.527 15.180 27.782 1.00 9.78 115 GLN A C 1
ATOM 994 O O . GLN A 1 118 ? -9.154 16.216 28.042 1.00 11.20 115 GLN A O 1
ATOM 1000 N N . ARG A 1 119 ? -8.387 14.162 28.642 1.00 8.98 116 ARG A N 1
ATOM 1001 C CA A ARG A 1 119 ? -8.847 14.240 30.038 0.50 9.57 116 ARG A CA 1
ATOM 1002 C CA B ARG A 1 119 ? -8.872 14.266 30.018 0.50 9.71 116 ARG A CA 1
ATOM 1003 C C . ARG A 1 119 ? -8.024 15.311 30.756 1.00 9.55 116 ARG A C 1
ATOM 1004 O O . ARG A 1 119 ? -8.568 16.204 31.419 1.00 9.69 116 ARG A O 1
ATOM 1019 N N . ASP A 1 120 ? -6.703 15.210 30.606 1.00 9.57 117 ASP A N 1
ATOM 1020 C CA . ASP A 1 120 ? -5.772 16.096 31.305 1.00 10.46 117 ASP A CA 1
ATOM 1021 C C . ASP A 1 120 ? -5.866 17.549 30.824 1.00 10.92 117 ASP A C 1
ATOM 1022 O O . ASP A 1 120 ? -5.518 18.479 31.563 1.00 10.80 117 ASP A O 1
ATOM 1035 N N A GLU A 1 122 ? -8.443 19.284 30.640 0.50 12.01 119 GLU A N 1
ATOM 1036 N N B GLU A 1 122 ? -8.422 19.266 30.655 0.50 12.23 119 GLU A N 1
ATOM 1037 C CA A GLU A 1 122 ? -9.446 19.962 31.463 0.50 12.07 119 GLU A CA 1
ATOM 1038 C CA B GLU A 1 122 ? -9.457 19.881 31.491 0.50 12.49 119 GLU A CA 1
ATOM 1039 C C A GLU A 1 122 ? -8.926 20.396 32.834 0.50 11.54 119 GLU A C 1
ATOM 1040 C C B GLU A 1 122 ? -8.989 20.244 32.900 0.50 11.84 119 GLU A C 1
ATOM 1041 O O A GLU A 1 122 ? -9.613 21.138 33.536 0.50 10.89 119 GLU A O 1
ATOM 1042 O O B GLU A 1 122 ? -9.764 20.789 33.691 0.50 11.15 119 GLU A O 1
ATOM 1053 N N . ALA A 1 123 ? -7.739 19.915 33.217 1.00 11.14 120 ALA A N 1
ATOM 1054 C CA . ALA A 1 123 ? -7.201 20.123 34.577 1.00 10.46 120 ALA A CA 1
ATOM 1055 C C . ALA A 1 123 ? -7.166 21.619 34.905 1.00 8.91 120 ALA A C 1
ATOM 1056 O O . ALA A 1 123 ? -6.785 22.418 34.051 1.00 8.29 120 ALA A O 1
ATOM 1058 N N . PRO A 1 124 ? -7.564 21.990 36.139 1.00 8.29 121 PRO A N 1
ATOM 1059 C CA . PRO A 1 124 ? -7.485 23.420 36.468 1.00 8.09 121 PRO A CA 1
ATOM 1060 C C . PRO A 1 124 ? -6.051 24.002 36.447 1.00 7.32 121 PRO A C 1
ATOM 1061 O O . PRO A 1 124 ? -5.903 25.199 36.223 1.00 7.30 121 PRO A O 1
ATOM 1065 N N . GLU A 1 125 ? -5.002 23.195 36.636 1.00 7.54 122 GLU A N 1
ATOM 1066 C CA . GLU A 1 125 ? -3.633 23.750 36.498 1.00 8.75 122 GLU A CA 1
ATOM 1067 C C . GLU A 1 125 ? -3.357 24.254 35.057 1.00 8.40 122 GLU A C 1
ATOM 1068 O O . GLU A 1 125 ? -2.552 25.165 34.858 1.00 8.72 122 GLU A O 1
ATOM 1074 N N . VAL A 1 126 ? -4.034 23.665 34.061 1.00 8.00 123 VAL A N 1
ATOM 1075 C CA . VAL A 1 126 ? -3.837 24.068 32.670 1.00 8.00 123 VAL A CA 1
ATOM 1076 C C . VAL A 1 126 ? -4.434 25.480 32.480 1.00 8.51 123 VAL A C 1
ATOM 1077 O O . VAL A 1 126 ? -3.763 26.420 31.983 1.00 9.07 123 VAL A O 1
ATOM 1081 N N . THR A 1 127 ? -5.678 25.623 32.923 1.00 7.34 124 THR A N 1
ATOM 1082 C CA . THR A 1 127 ? -6.343 26.925 32.954 1.00 8.29 124 THR A CA 1
ATOM 1083 C C . THR A 1 127 ? -5.523 27.973 33.733 1.00 7.91 124 THR A C 1
ATOM 1084 O O . THR A 1 127 ? -5.347 29.103 33.246 1.00 6.76 124 THR A O 1
ATOM 1088 N N . ALA A 1 128 ? -5.009 27.576 34.910 1.00 6.80 125 ALA A N 1
ATOM 1089 C CA . ALA A 1 128 ? -4.211 28.473 35.750 1.00 6.69 125 ALA A CA 1
ATOM 1090 C C . ALA A 1 128 ? -2.966 28.960 35.003 1.00 7.51 125 ALA A C 1
ATOM 1091 O O . ALA A 1 128 ? -2.630 30.160 35.081 1.00 8.08 125 ALA A O 1
ATOM 1093 N N . HIS A 1 129 ? -2.289 28.073 34.277 1.00 7.10 126 HIS A N 1
ATOM 1094 C CA . HIS A 1 129 ? -1.093 28.505 33.514 1.00 8.83 126 HIS A CA 1
ATOM 1095 C C . HIS A 1 129 ? -1.470 29.558 32.468 1.00 8.57 126 HIS A C 1
ATOM 1096 O O . HIS A 1 129 ? -0.867 30.628 32.370 1.00 8.25 126 HIS A O 1
ATOM 1103 N N . ILE A 1 130 ? -2.475 29.250 31.662 1.00 8.27 127 ILE A N 1
ATOM 1104 C CA . ILE A 1 130 ? -2.823 30.163 30.561 1.00 8.08 127 ILE A CA 1
ATOM 1105 C C . ILE A 1 130 ? -3.287 31.512 31.095 1.00 7.85 127 ILE A C 1
ATOM 1106 O O . ILE A 1 130 ? -2.915 32.559 30.544 1.00 8.63 127 ILE A O 1
ATOM 1111 N N . ALA A 1 131 ? -4.074 31.512 32.168 1.00 7.43 128 ALA A N 1
ATOM 1112 C CA . ALA A 1 131 ? -4.524 32.762 32.766 1.00 6.70 128 ALA A CA 1
ATOM 1113 C C . ALA A 1 131 ? -3.346 33.595 33.266 1.00 8.01 128 ALA A C 1
ATOM 1114 O O . ALA A 1 131 ? -3.346 34.830 33.135 1.00 6.96 128 ALA A O 1
ATOM 1116 N N . GLN A 1 132 ? -2.356 32.912 33.866 1.00 7.45 129 GLN A N 1
ATOM 1117 C CA . GLN A 1 132 ? -1.165 33.639 34.344 1.00 8.27 129 GLN A CA 1
ATOM 1118 C C . GLN A 1 132 ? -0.323 34.147 33.178 1.00 8.60 129 GLN A C 1
ATOM 1119 O O . GLN A 1 132 ? 0.276 35.224 33.284 1.00 9.11 129 GLN A O 1
ATOM 1125 N N . SER A 1 133 ? -0.249 33.396 32.073 1.00 7.82 130 SER A N 1
ATOM 1126 C CA . SER A 1 133 ? 0.464 33.920 30.895 1.00 9.28 130 SER A CA 1
ATOM 1127 C C . SER A 1 133 ? -0.178 35.222 30.425 1.00 10.05 130 SER A C 1
ATOM 1128 O O . SER A 1 133 ? 0.538 36.194 30.133 1.00 9.36 130 SER A O 1
ATOM 1139 N N . ALA A 1 135 ? -1.853 37.366 32.246 1.00 8.97 132 ALA A N 1
ATOM 1140 C CA . ALA A 1 135 ? -1.581 38.397 33.231 1.00 8.21 132 ALA A CA 1
ATOM 1141 C C . ALA A 1 135 ? -0.137 38.890 33.106 1.00 7.08 132 ALA A C 1
ATOM 1142 O O . ALA A 1 135 ? 0.108 40.103 33.133 1.00 8.02 132 ALA A O 1
ATOM 1144 N N . LEU A 1 136 ? 0.804 37.964 32.949 1.00 7.67 133 LEU A N 1
ATOM 1145 C CA . LEU A 1 136 ? 2.223 38.370 32.850 1.00 8.37 133 LEU A CA 1
ATOM 1146 C C . LEU A 1 136 ? 2.434 39.189 31.565 1.00 9.30 133 LEU A C 1
ATOM 1147 O O . LEU A 1 136 ? 3.159 40.195 31.583 1.00 8.11 133 LEU A O 1
ATOM 1152 N N . ALA A 1 137 ? 1.805 38.747 30.473 1.00 9.03 134 ALA A N 1
ATOM 1153 C CA . ALA A 1 137 ? 1.940 39.483 29.205 1.00 10.87 134 ALA A CA 1
ATOM 1154 C C . ALA A 1 137 ? 1.455 40.918 29.391 1.00 10.07 134 ALA A C 1
ATOM 1155 O O . ALA A 1 137 ? 2.133 41.859 28.945 1.00 10.05 134 ALA A O 1
ATOM 1157 N N . GLN A 1 138 ? 0.334 41.110 30.098 1.00 8.90 135 GLN A N 1
ATOM 1158 C CA . GLN A 1 138 ? -0.189 42.461 30.275 1.00 9.65 135 GLN A CA 1
ATOM 1159 C C . GLN A 1 138 ? 0.780 43.279 31.123 1.00 9.27 135 GLN A C 1
ATOM 1160 O O . GLN A 1 138 ? 1.040 44.449 30.820 1.00 8.58 135 GLN A O 1
ATOM 1166 N N . LYS A 1 139 ? 1.339 42.648 32.156 1.00 8.43 136 LYS A N 1
ATOM 1167 C CA . LYS A 1 139 ? 2.234 43.353 33.093 1.00 8.58 136 LYS A CA 1
ATOM 1168 C C . LYS A 1 139 ? 3.474 43.869 32.340 1.00 7.97 136 LYS A C 1
ATOM 1169 O O . LYS A 1 139 ? 3.936 45.013 32.588 1.00 7.94 136 LYS A O 1
ATOM 1175 N N . LEU A 1 140 ? 3.962 43.051 31.413 1.00 7.92 137 LEU A N 1
ATOM 1176 C CA . LEU A 1 140 ? 5.235 43.323 30.694 1.00 9.51 137 LEU A CA 1
ATOM 1177 C C . LEU A 1 140 ? 5.035 44.201 29.455 1.00 9.80 137 LEU A C 1
ATOM 1178 O O . LEU A 1 140 ? 6.014 44.569 28.819 1.00 10.14 137 LEU A O 1
ATOM 1183 N N . GLY A 1 141 ? 3.775 44.495 29.113 1.00 8.79 138 GLY A N 1
ATOM 1184 C CA . GLY A 1 141 ? 3.437 45.303 27.931 1.00 9.52 138 GLY A CA 1
ATOM 1185 C C . GLY A 1 141 ? 3.530 44.527 26.607 1.00 10.04 138 GLY A C 1
ATOM 1186 O O . GLY A 1 141 ? 3.704 45.138 25.552 1.00 10.78 138 GLY A O 1
ATOM 1187 N N . PHE A 1 142 ? 3.420 43.203 26.638 1.00 8.84 139 PHE A N 1
ATOM 1188 C CA . PHE A 1 142 ? 3.492 42.416 25.414 1.00 9.24 139 PHE A CA 1
ATOM 1189 C C . PHE A 1 142 ? 2.143 42.445 24.703 1.00 9.37 139 PHE A C 1
ATOM 1190 O O . PHE A 1 142 ? 1.083 42.158 25.316 1.00 10.00 139 PHE A O 1
ATOM 1198 N N . ASN A 1 143 ? 2.179 42.776 23.416 1.00 8.24 140 ASN A N 1
ATOM 1199 C CA . ASN A 1 143 ? 0.942 42.957 22.650 1.00 8.17 140 ASN A CA 1
ATOM 1200 C C . ASN A 1 143 ? 0.649 41.727 21.806 1.00 8.78 140 ASN A C 1
ATOM 1201 O O . ASN A 1 143 ? -0.419 41.628 21.238 1.00 9.79 140 ASN A O 1
ATOM 1206 N N . GLY A 1 144 ? 1.630 40.844 21.650 1.00 9.11 141 GLY A N 1
ATOM 1207 C CA . GLY A 1 144 ? 1.412 39.608 20.885 1.00 9.73 141 GLY A CA 1
ATOM 1208 C C . GLY A 1 144 ? 2.636 38.723 20.982 1.00 9.11 141 GLY A C 1
ATOM 1209 O O . GLY A 1 144 ? 3.562 38.980 21.798 1.00 8.70 141 GLY A O 1
ATOM 1210 N N . THR A 1 145 ? 2.660 37.689 20.154 1.00 9.14 142 THR A N 1
ATOM 1211 C CA . THR A 1 145 ? 3.714 36.663 20.226 1.00 9.54 142 THR A CA 1
ATOM 1212 C C . THR A 1 145 ? 4.526 36.669 18.926 1.00 8.80 142 THR A C 1
ATOM 1213 O O . THR A 1 145 ? 3.992 37.073 17.891 1.00 10.00 142 THR A O 1
ATOM 1217 N N . PRO A 1 146 ? 5.817 36.263 18.971 1.00 9.12 143 PRO A N 1
ATOM 1218 C CA . PRO A 1 146 ? 6.594 35.893 20.173 1.00 9.47 143 PRO A CA 1
ATOM 1219 C C . PRO A 1 146 ? 7.042 37.116 20.950 1.00 9.88 143 PRO A C 1
ATOM 1220 O O . PRO A 1 146 ? 7.286 38.185 20.334 1.00 10.71 143 PRO A O 1
ATOM 1224 N N . SER A 1 147 ? 7.082 37.007 22.282 1.00 10.20 144 SER A N 1
ATOM 1225 C CA . SER A 1 147 ? 7.776 38.018 23.108 1.00 9.66 144 SER A CA 1
ATOM 1226 C C . SER A 1 147 ? 8.700 37.295 24.088 1.00 10.26 144 SER A C 1
ATOM 1227 O O . SER A 1 147 ? 8.391 36.198 24.562 1.00 10.49 144 SER A O 1
ATOM 1230 N N . PHE A 1 148 ? 9.833 37.920 24.392 1.00 10.00 145 PHE A N 1
ATOM 1231 C CA . PHE A 1 148 ? 10.838 37.290 25.242 1.00 10.50 145 PHE A CA 1
ATOM 1232 C C . PHE A 1 148 ? 11.211 38.172 26.432 1.00 9.99 145 PHE A C 1
ATOM 1233 O O . PHE A 1 148 ? 11.155 39.398 26.380 1.00 10.59 145 PHE A O 1
ATOM 1241 N N . VAL A 1 149 ? 11.639 37.509 27.503 1.00 10.88 146 VAL A N 1
ATOM 1242 C CA . VAL A 1 149 ? 12.334 38.174 28.611 1.00 9.74 146 VAL A CA 1
ATOM 1243 C C . VAL A 1 149 ? 13.691 37.509 28.653 1.00 10.14 146 VAL A C 1
ATOM 1244 O O . VAL A 1 149 ? 13.785 36.280 28.535 1.00 10.77 146 VAL A O 1
ATOM 1248 N N . VAL A 1 150 ? 14.751 38.302 28.793 1.00 10.28 147 VAL A N 1
ATOM 1249 C CA . VAL A 1 150 ? 16.092 37.748 28.957 1.00 10.57 147 VAL A CA 1
ATOM 1250 C C . VAL A 1 150 ? 16.642 38.397 30.225 1.00 10.14 147 VAL A C 1
ATOM 1251 O O . VAL A 1 150 ? 17.118 39.544 30.182 1.00 10.90 147 VAL A O 1
ATOM 1255 N N . GLU A 1 151 ? 16.540 37.667 31.345 1.00 11.27 148 GLU A N 1
ATOM 1256 C CA . GLU A 1 151 ? 16.890 38.193 32.687 1.00 11.04 148 GLU A CA 1
ATOM 1257 C C . GLU A 1 151 ? 16.115 39.494 32.908 1.00 11.75 148 GLU A C 1
ATOM 1258 O O . GLU A 1 151 ? 14.902 39.470 32.906 1.00 11.45 148 GLU A O 1
ATOM 1264 N N . ASP A 1 152 ? 16.816 40.615 33.064 1.00 12.49 149 ASP A N 1
ATOM 1265 C CA . ASP A 1 152 ? 16.131 41.879 33.371 1.00 13.90 149 ASP A CA 1
ATOM 1266 C C . ASP A 1 152 ? 15.598 42.599 32.137 1.00 13.60 149 ASP A C 1
ATOM 1267 O O . ASP A 1 152 ? 14.895 43.605 32.277 1.00 15.46 149 ASP A O 1
ATOM 1272 N N . ALA A 1 153 ? 15.950 42.113 30.958 1.00 12.32 150 ALA A N 1
ATOM 1273 C CA . ALA A 1 153 ? 15.615 42.790 29.698 1.00 12.08 150 ALA A CA 1
ATOM 1274 C C . ALA A 1 153 ? 14.313 42.252 29.111 1.00 11.10 150 ALA A C 1
ATOM 1275 O O . ALA A 1 153 ? 14.039 41.046 29.155 1.00 12.22 150 ALA A O 1
ATOM 1277 N N . LEU A 1 154 ? 13.519 43.164 28.556 1.00 10.23 151 LEU A N 1
ATOM 1278 C CA . LEU A 1 154 ? 12.336 42.769 27.789 1.00 9.97 151 LEU A CA 1
ATOM 1279 C C . LEU A 1 154 ? 12.639 42.902 26.310 1.00 10.02 151 LEU A C 1
ATOM 1280 O O . LEU A 1 154 ? 13.162 43.946 25.853 1.00 9.61 151 LEU A O 1
ATOM 1285 N N . VAL A 1 155 ? 12.344 41.829 25.579 1.00 9.01 152 VAL A N 1
ATOM 1286 C CA . VAL A 1 155 ? 12.631 41.739 24.129 1.00 8.71 152 VAL A CA 1
ATOM 1287 C C . VAL A 1 155 ? 11.313 41.336 23.429 1.00 7.80 152 VAL A C 1
ATOM 1288 O O . VAL A 1 155 ? 11.099 40.150 23.088 1.00 9.24 152 VAL A O 1
ATOM 1292 N N . PRO A 1 156 ? 10.410 42.302 23.259 1.00 8.34 153 PRO A N 1
ATOM 1293 C CA . PRO A 1 156 ? 9.030 41.970 22.828 1.00 8.43 153 PRO A CA 1
ATOM 1294 C C . PRO A 1 156 ? 8.937 41.842 21.302 1.00 8.62 153 PRO A C 1
ATOM 1295 O O . PRO A 1 156 ? 8.345 42.698 20.617 1.00 8.08 153 PRO A O 1
ATOM 1299 N N . GLY A 1 157 ? 9.523 40.780 20.768 1.00 9.88 154 GLY A N 1
ATOM 1300 C CA . GLY A 1 157 ? 9.387 40.557 19.326 1.00 9.56 154 GLY A CA 1
ATOM 1301 C C . GLY A 1 157 ? 10.207 39.373 18.876 1.00 10.76 154 GLY A C 1
ATOM 1302 O O . GLY A 1 157 ? 10.943 38.771 19.673 1.00 11.21 154 GLY A O 1
ATOM 1303 N N . PHE A 1 158 ? 10.100 39.073 17.581 1.00 9.57 155 PHE A N 1
ATOM 1304 C CA . PHE A 1 158 ? 10.936 38.039 16.986 1.00 9.87 155 PHE A CA 1
ATOM 1305 C C . PHE A 1 158 ? 12.409 38.463 17.056 1.00 9.11 155 PHE A C 1
ATOM 1306 O O . PHE A 1 158 ? 12.737 39.618 16.806 1.00 9.36 155 PHE A O 1
ATOM 1314 N N . VAL A 1 159 ? 13.287 37.521 17.401 1.00 9.58 156 VAL A N 1
ATOM 1315 C CA . VAL A 1 159 ? 14.740 37.738 17.354 1.00 9.60 156 VAL A CA 1
ATOM 1316 C C . VAL A 1 159 ? 15.449 36.498 16.812 1.00 9.60 156 VAL A C 1
ATOM 1317 O O . VAL A 1 159 ? 14.984 35.371 17.038 1.00 9.78 156 VAL A O 1
ATOM 1321 N N A GLU A 1 160 ? 16.562 36.727 16.111 0.50 9.64 157 GLU A N 1
ATOM 1322 N N B GLU A 1 160 ? 16.557 36.702 16.104 0.50 9.44 157 GLU A N 1
ATOM 1323 C CA A GLU A 1 160 ? 17.455 35.667 15.632 0.50 9.84 157 GLU A CA 1
ATOM 1324 C CA B GLU A 1 160 ? 17.373 35.596 15.596 0.50 9.31 157 GLU A CA 1
ATOM 1325 C C A GLU A 1 160 ? 18.193 35.043 16.806 0.50 9.72 157 GLU A C 1
ATOM 1326 C C B GLU A 1 160 ? 18.320 35.123 16.697 0.50 9.47 157 GLU A C 1
ATOM 1327 O O A GLU A 1 160 ? 18.228 35.604 17.905 0.50 9.23 157 GLU A O 1
ATOM 1328 O O B GLU A 1 160 ? 18.611 35.863 17.637 0.50 8.74 157 GLU A O 1
ATOM 1339 N N . GLN A 1 161 ? 18.818 33.895 16.563 1.00 9.28 158 GLN A N 1
ATOM 1340 C CA . GLN A 1 161 ? 19.690 33.301 17.581 1.00 9.78 158 GLN A CA 1
ATOM 1341 C C . GLN A 1 161 ? 20.831 34.226 18.011 1.00 9.53 158 GLN A C 1
ATOM 1342 O O . GLN A 1 161 ? 21.094 34.349 19.207 1.00 10.50 158 GLN A O 1
ATOM 1348 N N . SER A 1 162 ? 21.493 34.866 17.062 1.00 9.07 159 SER A N 1
ATOM 1349 C CA . SER A 1 162 ? 22.590 35.783 17.409 1.00 10.15 159 SER A CA 1
ATOM 1350 C C . SER A 1 162 ? 22.108 36.932 18.308 1.00 9.19 159 SER A C 1
ATOM 1351 O O . SER A 1 162 ? 22.840 37.403 19.158 1.00 8.38 159 SER A O 1
ATOM 1354 N N . GLN A 1 163 ? 20.858 37.374 18.127 1.00 9.46 160 GLN A N 1
ATOM 1355 C CA . GLN A 1 163 ? 20.328 38.453 18.959 1.00 9.08 160 GLN A CA 1
ATOM 1356 C C . GLN A 1 163 ? 19.972 37.971 20.349 1.00 9.38 160 GLN A C 1
ATOM 1357 O O . GLN A 1 163 ? 20.207 38.670 21.350 1.00 9.21 160 GLN A O 1
ATOM 1363 N N . LEU A 1 164 ? 19.425 36.764 20.424 1.00 8.89 161 LEU A N 1
ATOM 1364 C CA . LEU A 1 164 ? 19.197 36.119 21.714 1.00 9.76 161 LEU A CA 1
ATOM 1365 C C . LEU A 1 164 ? 20.548 35.947 22.445 1.00 9.69 161 LEU A C 1
ATOM 1366 O O . LEU A 1 164 ? 20.653 36.258 23.634 1.00 9.88 161 LEU A O 1
ATOM 1371 N N . GLN A 1 165 ? 21.563 35.465 21.732 1.00 9.23 162 GLN A N 1
ATOM 1372 C CA . GLN A 1 165 ? 22.869 35.247 22.358 1.00 9.33 162 GLN A CA 1
ATOM 1373 C C . GLN A 1 165 ? 23.464 36.557 22.856 1.00 9.60 162 GLN A C 1
ATOM 1374 O O . GLN A 1 165 ? 24.040 36.599 23.949 1.00 8.90 162 GLN A O 1
ATOM 1380 N N A ASP A 1 166 ? 23.328 37.624 22.069 0.50 9.77 163 ASP A N 1
ATOM 1381 N N B ASP A 1 166 ? 23.326 37.616 22.054 0.50 9.77 163 ASP A N 1
ATOM 1382 C CA A ASP A 1 166 ? 23.815 38.928 22.510 0.50 10.65 163 ASP A CA 1
ATOM 1383 C CA B ASP A 1 166 ? 23.759 38.953 22.457 0.50 10.68 163 ASP A CA 1
ATOM 1384 C C A ASP A 1 166 ? 23.118 39.357 23.805 0.50 10.52 163 ASP A C 1
ATOM 1385 C C B ASP A 1 166 ? 23.117 39.341 23.789 0.50 10.52 163 ASP A C 1
ATOM 1386 O O A ASP A 1 166 ? 23.770 39.879 24.712 0.50 10.87 163 ASP A O 1
ATOM 1387 O O B ASP A 1 166 ? 23.802 39.809 24.700 0.50 10.86 163 ASP A O 1
ATOM 1396 N N . ALA A 1 167 ? 21.806 39.131 23.886 1.00 10.54 164 ALA A N 1
ATOM 1397 C CA . ALA A 1 167 ? 21.029 39.515 25.071 1.00 9.94 164 ALA A CA 1
ATOM 1398 C C . ALA A 1 167 ? 21.489 38.701 26.280 1.00 9.85 164 ALA A C 1
ATOM 1399 O O . ALA A 1 167 ? 21.649 39.234 27.394 1.00 8.47 164 ALA A O 1
ATOM 1401 N N . VAL A 1 168 ? 21.728 37.410 26.045 1.00 8.59 165 VAL A N 1
ATOM 1402 C CA . VAL A 1 168 ? 22.224 36.532 27.097 1.00 8.89 165 VAL A CA 1
ATOM 1403 C C . VAL A 1 168 ? 23.606 37.015 27.559 1.00 9.06 165 VAL A C 1
ATOM 1404 O O . VAL A 1 168 ? 23.868 37.136 28.773 1.00 9.15 165 VAL A O 1
ATOM 1408 N N . ASP A 1 169 ? 24.504 37.273 26.603 1.00 8.43 166 ASP A N 1
ATOM 1409 C CA . ASP A 1 169 ? 25.866 37.709 26.962 1.00 9.70 166 ASP A CA 1
ATOM 1410 C C . ASP A 1 169 ? 25.838 39.018 27.762 1.00 10.05 166 ASP A C 1
ATOM 1411 O O . ASP A 1 169 ? 26.599 39.198 28.721 1.00 8.93 166 ASP A O 1
ATOM 1416 N N . ARG A 1 170 ? 24.964 39.932 27.353 1.00 11.26 167 ARG A N 1
ATOM 1417 C CA . ARG A 1 170 ? 24.844 41.241 28.038 1.00 12.27 167 ARG A CA 1
ATOM 1418 C C . ARG A 1 170 ? 24.358 41.071 29.475 1.00 12.07 167 ARG A C 1
ATOM 1419 O O . ARG A 1 170 ? 24.841 41.744 30.385 1.00 12.22 167 ARG A O 1
ATOM 1427 N N . ALA A 1 171 ? 23.412 40.154 29.659 1.00 11.87 168 ALA A N 1
ATOM 1428 C CA . ALA A 1 171 ? 22.874 39.850 30.978 1.00 12.47 168 ALA A CA 1
ATOM 1429 C C . ALA A 1 171 ? 23.969 39.339 31.892 1.00 12.91 168 ALA A C 1
ATOM 1430 O O . ALA A 1 171 ? 24.051 39.730 33.061 1.00 12.80 168 ALA A O 1
ATOM 1432 N N . ARG A 1 172 ? 24.847 38.496 31.350 1.00 13.60 169 ARG A N 1
ATOM 1433 C CA . ARG A 1 172 ? 25.949 37.963 32.153 1.00 14.40 169 ARG A CA 1
ATOM 1434 C C . ARG A 1 172 ? 26.933 39.055 32.507 1.00 16.39 169 ARG A C 1
ATOM 1435 O O . ARG A 1 172 ? 27.426 39.100 33.633 1.00 16.49 169 ARG A O 1
ATOM 1443 N N . LYS A 1 173 ? 27.215 39.931 31.549 1.00 17.81 170 LYS A N 1
ATOM 1444 C CA . LYS A 1 173 ? 28.127 41.050 31.806 1.00 21.19 170 LYS A CA 1
ATOM 1445 C C . LYS A 1 173 ? 27.584 41.955 32.912 1.00 22.52 170 LYS A C 1
ATOM 1446 O O . LYS A 1 173 ? 28.346 42.445 33.742 1.00 22.98 170 LYS A O 1
ATOM 1452 N N . ALA A 1 174 ? 26.267 42.144 32.925 1.00 24.87 171 ALA A N 1
ATOM 1453 C CA . ALA A 1 174 ? 25.601 43.055 33.860 1.00 27.40 171 ALA A CA 1
ATOM 1454 C C . ALA A 1 174 ? 25.367 42.478 35.253 1.00 29.27 171 ALA A C 1
ATOM 1455 O O . ALA A 1 174 ? 25.090 43.225 36.188 1.00 29.60 171 ALA A O 1
ATOM 1457 N N . ALA A 1 175 ? 25.488 41.159 35.388 1.00 32.09 172 ALA A N 1
ATOM 1458 C CA . ALA A 1 175 ? 25.103 40.469 36.622 1.00 34.14 172 ALA A CA 1
ATOM 1459 C C . ALA A 1 175 ? 26.065 40.778 37.770 1.00 35.87 172 ALA A C 1
ATOM 1460 O O . ALA A 1 175 ? 25.672 40.763 38.947 1.00 37.10 172 ALA A O 1
ATOM 1463 N N . ALA B 1 3 ? 7.351 23.044 42.875 1.00 29.93 0 ALA B N 1
ATOM 1464 C CA . ALA B 1 3 ? 7.820 23.628 44.147 1.00 29.49 0 ALA B CA 1
ATOM 1465 C C . ALA B 1 3 ? 6.578 24.075 44.854 1.00 28.92 0 ALA B C 1
ATOM 1466 O O . ALA B 1 3 ? 6.175 25.244 44.773 1.00 28.92 0 ALA B O 1
ATOM 1468 N N . ASN B 1 4 ? 5.901 23.142 45.515 1.00 27.76 1 ASN B N 1
ATOM 1469 C CA . ASN B 1 4 ? 4.597 23.544 45.964 1.00 26.67 1 ASN B CA 1
ATOM 1470 C C . ASN B 1 4 ? 4.555 24.250 47.290 1.00 24.58 1 ASN B C 1
ATOM 1471 O O . ASN B 1 4 ? 3.561 24.865 47.579 1.00 22.75 1 ASN B O 1
ATOM 1476 N N . ARG B 1 5 ? 5.650 24.227 48.057 1.00 22.04 2 ARG B N 1
ATOM 1477 C CA . ARG B 1 5 ? 5.749 25.206 49.141 1.00 20.93 2 ARG B CA 1
ATOM 1478 C C . ARG B 1 5 ? 5.778 26.617 48.536 1.00 18.93 2 ARG B C 1
ATOM 1479 O O . ARG B 1 5 ? 5.080 27.498 49.000 1.00 18.73 2 ARG B O 1
ATOM 1487 N N . ASP B 1 6 ? 6.557 26.800 47.478 1.00 17.22 3 ASP B N 1
ATOM 1488 C CA . ASP B 1 6 ? 6.613 28.054 46.737 1.00 15.96 3 ASP B CA 1
ATOM 1489 C C . ASP B 1 6 ? 5.242 28.476 46.210 1.00 14.61 3 ASP B C 1
ATOM 1490 O O . ASP B 1 6 ? 4.869 29.640 46.350 1.00 13.87 3 ASP B O 1
ATOM 1495 N N A SER B 1 7 ? 4.494 27.533 45.625 0.50 13.59 4 SER B N 1
ATOM 1496 N N B SER B 1 7 ? 4.490 27.534 45.636 0.50 13.45 4 SER B N 1
ATOM 1497 C CA A SER B 1 7 ? 3.143 27.841 45.128 0.50 12.74 4 SER B CA 1
ATOM 1498 C CA B SER B 1 7 ? 3.149 27.850 45.127 0.50 12.42 4 SER B CA 1
ATOM 1499 C C A SER B 1 7 ? 2.189 28.242 46.235 0.50 12.10 4 SER B C 1
ATOM 1500 C C B SER B 1 7 ? 2.183 28.236 46.232 0.50 11.94 4 SER B C 1
ATOM 1501 O O A SER B 1 7 ? 1.303 29.084 46.022 0.50 12.26 4 SER B O 1
ATOM 1502 O O B SER B 1 7 ? 1.288 29.066 46.016 0.50 12.11 4 SER B O 1
ATOM 1507 N N . LEU B 1 8 ? 2.351 27.634 47.411 1.00 11.12 5 LEU B N 1
ATOM 1508 C CA . LEU B 1 8 ? 1.422 27.886 48.508 1.00 12.13 5 LEU B CA 1
ATOM 1509 C C . LEU B 1 8 ? 1.793 29.129 49.281 1.00 12.47 5 LEU B C 1
ATOM 1510 O O . LEU B 1 8 ? 0.922 29.901 49.683 1.00 13.61 5 LEU B O 1
ATOM 1515 N N . PHE B 1 9 ? 3.081 29.287 49.535 1.00 11.99 6 PHE B N 1
ATOM 1516 C CA . PHE B 1 9 ? 3.481 30.296 50.513 1.00 13.03 6 PHE B CA 1
ATOM 1517 C C . PHE B 1 9 ? 4.152 31.512 49.906 1.00 13.88 6 PHE B C 1
ATOM 1518 O O . PHE B 1 9 ? 4.236 32.551 50.592 1.00 14.81 6 PHE B O 1
ATOM 1526 N N . ASN B 1 10 ? 4.650 31.405 48.668 1.00 11.95 7 ASN B N 1
ATOM 1527 C CA . ASN B 1 10 ? 5.425 32.517 48.080 1.00 12.80 7 ASN B CA 1
ATOM 1528 C C . ASN B 1 10 ? 4.872 33.068 46.766 1.00 11.78 7 ASN B C 1
ATOM 1529 O O . ASN B 1 10 ? 5.621 33.545 45.907 1.00 12.59 7 ASN B O 1
ATOM 1534 N N . ASP B 1 11 ? 3.561 33.008 46.612 1.00 10.20 8 ASP B N 1
ATOM 1535 C CA . ASP B 1 11 ? 2.906 33.555 45.424 1.00 10.24 8 ASP B CA 1
ATOM 1536 C C . ASP B 1 11 ? 2.682 35.074 45.595 1.00 9.92 8 ASP B C 1
ATOM 1537 O O . ASP B 1 11 ? 1.914 35.491 46.472 1.00 10.18 8 ASP B O 1
ATOM 1542 N N . PRO B 1 12 ? 3.323 35.902 44.746 1.00 10.36 9 PRO B N 1
ATOM 1543 C CA . PRO B 1 12 ? 3.149 37.363 44.937 1.00 11.55 9 PRO B CA 1
ATOM 1544 C C . PRO B 1 12 ? 1.732 37.852 44.648 1.00 11.66 9 PRO B C 1
ATOM 1545 O O . PRO B 1 12 ? 1.378 38.998 45.035 1.00 13.31 9 PRO B O 1
ATOM 1549 N N . ASN B 1 13 ? 0.927 37.013 43.990 1.00 10.19 10 ASN B N 1
ATOM 1550 C CA . ASN B 1 13 ? -0.450 37.390 43.647 1.00 10.76 10 ASN B CA 1
ATOM 1551 C C . ASN B 1 13 ? -1.446 36.893 44.699 1.00 10.48 10 ASN B C 1
ATOM 1552 O O . ASN B 1 13 ? -2.649 36.981 44.503 1.00 11.74 10 ASN B O 1
ATOM 1557 N N . ALA B 1 14 ? -0.947 36.385 45.832 1.00 10.62 11 ALA B N 1
ATOM 1558 C CA . ALA B 1 14 ? -1.831 35.982 46.937 1.00 10.87 11 ALA B CA 1
ATOM 1559 C C . ALA B 1 14 ? -1.613 36.948 48.107 1.00 12.15 11 ALA B C 1
ATOM 1560 O O . ALA B 1 14 ? -0.483 37.109 48.551 1.00 10.94 11 ALA B O 1
ATOM 1562 N N . PRO B 1 15 ? -2.685 37.588 48.604 1.00 11.80 12 PRO B N 1
ATOM 1563 C CA . PRO B 1 15 ? -2.483 38.534 49.729 1.00 12.73 12 PRO B CA 1
ATOM 1564 C C . PRO B 1 15 ? -1.834 37.900 50.958 1.00 12.27 12 PRO B C 1
ATOM 1565 O O . PRO B 1 15 ? -2.105 36.743 51.297 1.00 11.73 12 PRO B O 1
ATOM 1569 N N . VAL B 1 16 ? -1.007 38.688 51.628 1.00 11.54 13 VAL B N 1
ATOM 1570 C CA . VAL B 1 16 ? -0.380 38.260 52.855 1.00 11.81 13 VAL B CA 1
ATOM 1571 C C . VAL B 1 16 ? -0.834 39.184 53.979 1.00 10.90 13 VAL B C 1
ATOM 1572 O O . VAL B 1 16 ? -0.718 40.422 53.879 1.00 11.28 13 VAL B O 1
ATOM 1576 N N A LEU B 1 17 ? -1.348 38.584 55.042 0.50 10.60 14 LEU B N 1
ATOM 1577 N N B LEU B 1 17 ? -1.336 38.562 55.040 0.50 10.85 14 LEU B N 1
ATOM 1578 C CA A LEU B 1 17 ? -1.653 39.314 56.258 0.50 10.11 14 LEU B CA 1
ATOM 1579 C CA B LEU B 1 17 ? -1.713 39.238 56.268 0.50 10.57 14 LEU B CA 1
ATOM 1580 C C A LEU B 1 17 ? -0.840 38.754 57.418 0.50 9.65 14 LEU B C 1
ATOM 1581 C C B LEU B 1 17 ? -0.844 38.743 57.420 0.50 9.92 14 LEU B C 1
ATOM 1582 O O A LEU B 1 17 ? -0.033 37.834 57.236 0.50 10.03 14 LEU B O 1
ATOM 1583 O O B LEU B 1 17 ? -0.001 37.858 57.234 0.50 10.24 14 LEU B O 1
ATOM 1592 N N . GLY B 1 18 ? -1.036 39.327 58.603 1.00 9.61 15 GLY B N 1
ATOM 1593 C CA . GLY B 1 18 ? -0.290 38.895 59.804 1.00 9.09 15 GLY B CA 1
ATOM 1594 C C . GLY B 1 18 ? 1.137 39.361 59.638 1.00 8.25 15 GLY B C 1
ATOM 1595 O O . GLY B 1 18 ? 1.393 40.441 59.076 1.00 9.28 15 GLY B O 1
ATOM 1596 N N . ASN B 1 19 ? 2.088 38.546 60.076 1.00 8.57 16 ASN B N 1
ATOM 1597 C CA . ASN B 1 19 ? 3.494 38.974 60.067 1.00 8.00 16 ASN B CA 1
ATOM 1598 C C . ASN B 1 19 ? 4.078 38.436 58.756 1.00 8.33 16 ASN B C 1
ATOM 1599 O O . ASN B 1 19 ? 4.134 37.219 58.581 1.00 8.34 16 ASN B O 1
ATOM 1604 N N . PRO B 1 20 ? 4.491 39.312 57.823 1.00 9.13 17 PRO B N 1
ATOM 1605 C CA . PRO B 1 20 ? 4.996 38.796 56.530 1.00 9.32 17 PRO B CA 1
ATOM 1606 C C . PRO B 1 20 ? 6.241 37.912 56.681 1.00 9.53 17 PRO B C 1
ATOM 1607 O O . PRO B 1 20 ? 6.538 37.157 55.765 1.00 9.83 17 PRO B O 1
ATOM 1611 N N . GLU B 1 21 ? 6.958 38.014 57.800 1.00 7.68 18 GLU B N 1
ATOM 1612 C CA . GLU B 1 21 ? 8.089 37.101 58.066 1.00 8.94 18 GLU B CA 1
ATOM 1613 C C . GLU B 1 21 ? 7.853 36.089 59.211 1.00 7.93 18 GLU B C 1
ATOM 1614 O O . GLU B 1 21 ? 8.816 35.577 59.800 1.00 7.79 18 GLU B O 1
ATOM 1620 N N . GLY B 1 22 ? 6.591 35.821 59.536 1.00 9.19 19 GLY B N 1
ATOM 1621 C CA . GLY B 1 22 ? 6.258 34.863 60.592 1.00 8.84 19 GLY B CA 1
ATOM 1622 C C . GLY B 1 22 ? 6.798 33.488 60.219 1.00 8.69 19 GLY B C 1
ATOM 1623 O O . GLY B 1 22 ? 6.960 33.209 59.037 1.00 8.95 19 GLY B O 1
ATOM 1624 N N . ASP B 1 23 ? 7.097 32.658 61.211 1.00 8.26 20 ASP B N 1
ATOM 1625 C CA . ASP B 1 23 ? 7.769 31.371 60.930 1.00 8.17 20 ASP B CA 1
ATOM 1626 C C . ASP B 1 23 ? 6.796 30.238 60.610 1.00 8.24 20 ASP B C 1
ATOM 1627 O O . ASP B 1 23 ? 7.238 29.120 60.318 1.00 8.32 20 ASP B O 1
ATOM 1632 N N . VAL B 1 24 ? 5.499 30.508 60.743 1.00 7.50 21 VAL B N 1
ATOM 1633 C CA . VAL B 1 24 ? 4.441 29.567 60.321 1.00 8.32 21 VAL B CA 1
ATOM 1634 C C . VAL B 1 24 ? 3.490 30.287 59.377 1.00 9.59 21 VAL B C 1
ATOM 1635 O O . VAL B 1 24 ? 2.997 31.381 59.704 1.00 10.36 21 VAL B O 1
ATOM 1639 N N . THR B 1 25 ? 3.232 29.682 58.213 1.00 9.94 22 THR B N 1
ATOM 1640 C CA . THR B 1 25 ? 2.235 30.237 57.282 1.00 9.86 22 THR B CA 1
ATOM 1641 C C . THR B 1 25 ? 0.948 29.465 57.367 1.00 10.96 22 THR B C 1
ATOM 1642 O O . THR B 1 25 ? 0.954 28.217 57.286 1.00 10.54 22 THR B O 1
ATOM 1646 N N . VAL B 1 26 ? -0.145 30.200 57.551 1.00 10.25 23 VAL B N 1
ATOM 1647 C CA . VAL B 1 26 ? -1.502 29.621 57.465 1.00 11.04 23 VAL B CA 1
ATOM 1648 C C . VAL B 1 26 ? -2.114 30.094 56.173 1.00 11.51 23 VAL B C 1
ATOM 1649 O O . VAL B 1 26 ? -2.127 31.310 55.907 1.00 12.42 23 VAL B O 1
ATOM 1653 N N . VAL B 1 27 ? -2.598 29.164 55.348 1.00 10.72 24 VAL B N 1
ATOM 1654 C CA . VAL B 1 27 ? -3.288 29.573 54.124 1.00 10.73 24 VAL B CA 1
ATOM 1655 C C . VAL B 1 27 ? -4.763 29.296 54.316 1.00 10.87 24 VAL B C 1
ATOM 1656 O O . VAL B 1 27 ? -5.111 28.218 54.789 1.00 11.86 24 VAL B O 1
ATOM 1660 N N . GLU B 1 28 ? -5.634 30.252 53.976 1.00 10.64 25 GLU B N 1
ATOM 1661 C CA . GLU B 1 28 ? -7.080 30.002 54.035 1.00 11.79 25 GLU B CA 1
ATOM 1662 C C . GLU B 1 28 ? -7.666 30.142 52.622 1.00 11.66 25 GLU B C 1
ATOM 1663 O O . GLU B 1 28 ? -7.365 31.102 51.904 1.00 13.10 25 GLU B O 1
ATOM 1669 N N . PHE B 1 29 ? -8.480 29.167 52.242 1.00 11.29 26 PHE B N 1
ATOM 1670 C CA . PHE B 1 29 ? -9.292 29.217 51.016 1.00 10.58 26 PHE B CA 1
ATOM 1671 C C . PHE B 1 29 ? -10.715 29.531 51.448 1.00 10.68 26 PHE B C 1
ATOM 1672 O O . PHE B 1 29 ? -11.293 28.823 52.306 1.00 11.26 26 PHE B O 1
ATOM 1680 N N . PHE B 1 30 ? -11.320 30.557 50.846 1.00 10.88 27 PHE B N 1
ATOM 1681 C CA . PHE B 1 30 ? -12.604 31.033 51.340 1.00 11.13 27 PHE B CA 1
ATOM 1682 C C . PHE B 1 30 ? -13.468 31.662 50.234 1.00 10.63 27 PHE B C 1
ATOM 1683 O O . PHE B 1 30 ? -12.968 31.981 49.141 1.00 10.96 27 PHE B O 1
ATOM 1691 N N . ASP B 1 31 ? -14.752 31.814 50.565 1.00 10.91 28 ASP B N 1
ATOM 1692 C CA . ASP B 1 31 ? -15.791 32.388 49.683 1.00 10.49 28 ASP B CA 1
ATOM 1693 C C . ASP B 1 31 ? -16.621 33.296 50.591 1.00 10.54 28 ASP B C 1
ATOM 1694 O O . ASP B 1 31 ? -16.977 32.902 51.700 1.00 9.78 28 ASP B O 1
ATOM 1699 N N . TYR B 1 32 ? -16.917 34.516 50.136 1.00 9.84 29 TYR B N 1
ATOM 1700 C CA . TYR B 1 32 ? -17.586 35.499 50.980 1.00 9.89 29 TYR B CA 1
ATOM 1701 C C . TYR B 1 32 ? -19.044 35.157 51.323 1.00 9.59 29 TYR B C 1
ATOM 1702 O O . TYR B 1 32 ? -19.615 35.783 52.197 1.00 9.37 29 TYR B O 1
ATOM 1711 N N . ASN B 1 33 ? -19.630 34.153 50.650 1.00 9.14 30 ASN B N 1
ATOM 1712 C CA . ASN B 1 33 ? -20.979 33.710 50.965 1.00 8.62 30 ASN B CA 1
ATOM 1713 C C . ASN B 1 33 ? -21.049 32.388 51.722 1.00 9.12 30 ASN B C 1
ATOM 1714 O O . ASN B 1 33 ? -22.133 31.851 51.951 1.00 8.99 30 ASN B O 1
ATOM 1719 N N . CYS B 1 34 ? -19.891 31.885 52.116 1.00 9.58 31 CYS B N 1
ATOM 1720 C CA . CYS B 1 34 ? -19.807 30.628 52.829 1.00 10.97 31 CYS B CA 1
ATOM 1721 C C . CYS B 1 34 ? -20.021 30.883 54.343 1.00 10.40 31 CYS B C 1
ATOM 1722 O O . CYS B 1 34 ? -19.229 31.600 54.974 1.00 10.25 31 CYS B O 1
ATOM 1725 N N . PRO B 1 35 ? -21.074 30.299 54.935 1.00 9.97 32 PRO B N 1
ATOM 1726 C CA . PRO B 1 35 ? -21.419 30.517 56.352 1.00 9.93 32 PRO B CA 1
ATOM 1727 C C . PRO B 1 35 ? -20.264 30.125 57.283 1.00 10.14 32 PRO B C 1
ATOM 1728 O O . PRO B 1 35 ? -19.964 30.831 58.262 1.00 9.81 32 PRO B O 1
ATOM 1732 N N . TYR B 1 36 ? -19.603 29.010 57.000 1.00 9.39 33 TYR B N 1
ATOM 1733 C CA . TYR B 1 36 ? -18.463 28.668 57.856 1.00 9.12 33 TYR B CA 1
ATOM 1734 C C . TYR B 1 36 ? -17.232 29.586 57.684 1.00 9.18 33 TYR B C 1
ATOM 1735 O O . TYR B 1 36 ? -16.475 29.740 58.616 1.00 9.83 33 TYR B O 1
ATOM 1744 N N . CYS B 1 37 ? -17.020 30.149 56.494 1.00 9.21 34 CYS B N 1
ATOM 1745 C CA . CYS B 1 37 ? -15.976 31.183 56.293 1.00 10.11 34 CYS B CA 1
ATOM 1746 C C . CYS B 1 37 ? -16.283 32.413 57.117 1.00 10.10 34 CYS B C 1
ATOM 1747 O O . CYS B 1 37 ? -15.384 32.999 57.765 1.00 10.52 34 CYS B O 1
ATOM 1750 N N . ARG B 1 38 ? -17.545 32.824 57.107 1.00 10.00 35 ARG B N 1
ATOM 1751 C CA . ARG B 1 38 ? -17.930 33.979 57.903 1.00 10.44 35 ARG B CA 1
ATOM 1752 C C . ARG B 1 38 ? -17.701 33.721 59.404 1.00 10.89 35 ARG B C 1
ATOM 1753 O O . ARG B 1 38 ? -17.261 34.612 60.142 1.00 10.94 35 ARG B O 1
ATOM 1761 N N . ARG B 1 39 ? -17.997 32.494 59.843 1.00 10.86 36 ARG B N 1
ATOM 1762 C CA . ARG B 1 39 ? -17.734 32.063 61.208 1.00 11.65 36 ARG B CA 1
ATOM 1763 C C . ARG B 1 39 ? -16.223 32.016 61.496 1.00 11.69 36 ARG B C 1
ATOM 1764 O O . ARG B 1 39 ? -15.790 32.359 62.606 1.00 12.11 36 ARG B O 1
ATOM 1772 N N . ALA B 1 40 ? -15.431 31.577 60.516 1.00 11.93 37 ALA B N 1
ATOM 1773 C CA . ALA B 1 40 ? -13.991 31.422 60.701 1.00 11.74 37 ALA B CA 1
ATOM 1774 C C . ALA B 1 40 ? -13.289 32.773 60.865 1.00 11.60 37 ALA B C 1
ATOM 1775 O O . ALA B 1 40 ? -12.207 32.828 61.445 1.00 10.66 37 ALA B O 1
ATOM 1785 N N . ALA B 1 42 ? -13.645 35.492 62.770 1.00 10.38 39 ALA B N 1
ATOM 1786 C CA . ALA B 1 42 ? -13.271 35.807 64.146 1.00 10.10 39 ALA B CA 1
ATOM 1787 C C . ALA B 1 42 ? -12.141 34.917 64.670 1.00 10.23 39 ALA B C 1
ATOM 1788 O O . ALA B 1 42 ? -11.292 35.392 65.435 1.00 9.67 39 ALA B O 1
ATOM 1790 N N . GLU B 1 43 ? -12.130 33.647 64.248 1.00 9.42 40 GLU B N 1
ATOM 1791 C CA . GLU B 1 43 ? -11.148 32.665 64.724 1.00 9.39 40 GLU B CA 1
ATOM 1792 C C . GLU B 1 43 ? -9.770 32.989 64.151 1.00 10.15 40 GLU B C 1
ATOM 1793 O O . GLU B 1 43 ? -8.782 32.966 64.882 1.00 10.50 40 GLU B O 1
ATOM 1799 N N . VAL B 1 44 ? -9.746 33.345 62.874 1.00 9.77 41 VAL B N 1
ATOM 1800 C CA . VAL B 1 44 ? -8.497 33.704 62.177 1.00 10.97 41 VAL B CA 1
ATOM 1801 C C . VAL B 1 44 ? -7.982 35.044 62.702 1.00 12.26 41 VAL B C 1
ATOM 1802 O O . VAL B 1 44 ? -6.793 35.171 63.042 1.00 12.33 41 VAL B O 1
ATOM 1806 N N . GLN B 1 45 ? -8.872 36.032 62.847 1.00 11.48 42 GLN B N 1
ATOM 1807 C CA . GLN B 1 45 ? -8.466 37.307 63.476 1.00 12.02 42 GLN B CA 1
ATOM 1808 C C . GLN B 1 45 ? -7.900 37.093 64.874 1.00 11.61 42 GLN B C 1
ATOM 1809 O O . GLN B 1 45 ? -6.920 37.741 65.274 1.00 11.20 42 GLN B O 1
ATOM 1815 N N . GLY B 1 46 ? -8.525 36.186 65.625 1.00 10.29 43 GLY B N 1
ATOM 1816 C CA . GLY B 1 46 ? -8.092 35.877 66.982 1.00 9.99 43 GLY B CA 1
ATOM 1817 C C . GLY B 1 46 ? -6.686 35.303 66.993 1.00 10.40 43 GLY B C 1
ATOM 1818 O O . GLY B 1 46 ? -5.835 35.717 67.805 1.00 10.27 43 GLY B O 1
ATOM 1819 N N . LEU B 1 47 ? -6.441 34.371 66.074 1.00 10.80 44 LEU B N 1
ATOM 1820 C CA . LEU B 1 47 ? -5.127 33.742 65.923 1.00 10.92 44 LEU B CA 1
ATOM 1821 C C . LEU B 1 47 ? -4.049 34.786 65.690 1.00 11.58 44 LEU B C 1
ATOM 1822 O O . LEU B 1 47 ? -3.044 34.797 66.406 1.00 10.81 44 LEU B O 1
ATOM 1827 N N A VAL B 1 48 ? -4.301 35.659 64.711 0.50 12.08 45 VAL B N 1
ATOM 1828 N N B VAL B 1 48 ? -4.207 35.626 64.669 0.50 11.27 45 VAL B N 1
ATOM 1829 C CA A VAL B 1 48 ? -3.399 36.762 64.337 0.50 13.10 45 VAL B CA 1
ATOM 1830 C CA B VAL B 1 48 ? -3.121 36.575 64.364 0.50 11.56 45 VAL B CA 1
ATOM 1831 C C A VAL B 1 48 ? -3.176 37.774 65.459 0.50 13.07 45 VAL B C 1
ATOM 1832 C C B VAL B 1 48 ? -2.961 37.657 65.431 0.50 11.72 45 VAL B C 1
ATOM 1833 O O A VAL B 1 48 ? -2.070 38.326 65.595 0.50 13.25 45 VAL B O 1
ATOM 1834 O O B VAL B 1 48 ? -1.841 38.147 65.664 0.50 11.47 45 VAL B O 1
ATOM 1841 N N A ASP B 1 49 ? -4.195 38.002 66.287 0.50 12.66 46 ASP B N 1
ATOM 1842 N N B ASP B 1 49 ? -4.041 37.990 66.138 0.50 11.57 46 ASP B N 1
ATOM 1843 C CA A ASP B 1 49 ? -4.059 38.891 67.449 0.50 12.66 46 ASP B CA 1
ATOM 1844 C CA B ASP B 1 49 ? -3.897 38.877 67.295 0.50 11.72 46 ASP B CA 1
ATOM 1845 C C A ASP B 1 49 ? -3.259 38.271 68.583 0.50 12.13 46 ASP B C 1
ATOM 1846 C C B ASP B 1 49 ? -3.071 38.232 68.413 0.50 11.56 46 ASP B C 1
ATOM 1847 O O A ASP B 1 49 ? -2.648 38.975 69.386 0.50 11.79 46 ASP B O 1
ATOM 1848 O O B ASP B 1 49 ? -2.246 38.886 69.030 0.50 11.23 46 ASP B O 1
ATOM 1857 N N . ALA B 1 50 ? -3.310 36.947 68.668 1.00 11.15 47 ALA B N 1
ATOM 1858 C CA . ALA B 1 50 ? -2.697 36.227 69.769 1.00 10.32 47 ALA B CA 1
ATOM 1859 C C . ALA B 1 50 ? -1.255 35.819 69.453 1.00 9.17 47 ALA B C 1
ATOM 1860 O O . ALA B 1 50 ? -0.410 35.725 70.352 1.00 9.46 47 ALA B O 1
ATOM 1862 N N . ASP B 1 51 ? -0.983 35.600 68.177 1.00 8.75 48 ASP B N 1
ATOM 1863 C CA . ASP B 1 51 ? 0.303 35.075 67.728 1.00 8.93 48 ASP B CA 1
ATOM 1864 C C . ASP B 1 51 ? 0.901 35.984 66.645 1.00 7.82 48 ASP B C 1
ATOM 1865 O O . ASP B 1 51 ? 0.507 35.905 65.457 1.00 8.46 48 ASP B O 1
ATOM 1870 N N . PRO B 1 52 ? 1.871 36.829 67.055 1.00 7.82 49 PRO B N 1
ATOM 1871 C CA . PRO B 1 52 ? 2.454 37.801 66.137 1.00 8.23 49 PRO B CA 1
ATOM 1872 C C . PRO B 1 52 ? 3.506 37.195 65.206 1.00 8.83 49 PRO B C 1
ATOM 1873 O O . PRO B 1 52 ? 4.187 37.936 64.499 1.00 9.29 49 PRO B O 1
ATOM 1877 N N . ASN B 1 53 ? 3.667 35.872 65.256 1.00 7.99 50 ASN B N 1
ATOM 1878 C CA . ASN B 1 53 ? 4.652 35.195 64.423 1.00 7.25 50 ASN B CA 1
ATOM 1879 C C . ASN B 1 53 ? 3.976 34.272 63.388 1.00 8.09 50 ASN B C 1
ATOM 1880 O O . ASN B 1 53 ? 4.579 33.317 62.913 1.00 7.12 50 ASN B O 1
ATOM 1885 N N . VAL B 1 54 ? 2.715 34.564 63.063 1.00 8.21 51 VAL B N 1
ATOM 1886 C CA . VAL B 1 54 ? 1.945 33.786 62.063 1.00 9.51 51 VAL B CA 1
ATOM 1887 C C . VAL B 1 54 ? 1.770 34.665 60.844 1.00 9.92 51 VAL B C 1
ATOM 1888 O O . VAL B 1 54 ? 1.385 35.841 60.948 1.00 11.03 51 VAL B O 1
ATOM 1892 N N . ARG B 1 55 ? 2.123 34.111 59.697 1.00 9.79 52 ARG B N 1
ATOM 1893 C CA . ARG B 1 55 ? 1.907 34.710 58.411 1.00 10.41 52 ARG B CA 1
ATOM 1894 C C . ARG B 1 55 ? 0.625 34.099 57.832 1.00 10.50 52 ARG B C 1
ATOM 1895 O O . ARG B 1 55 ? 0.459 32.889 57.873 1.00 10.19 52 ARG B O 1
ATOM 1903 N N A LEU B 1 56 ? -0.256 34.955 57.324 0.50 10.71 53 LEU B N 1
ATOM 1904 N N B LEU B 1 56 ? -0.236 34.931 57.253 0.50 10.19 53 LEU B N 1
ATOM 1905 C CA A LEU B 1 56 ? -1.495 34.514 56.708 0.50 11.37 53 LEU B CA 1
ATOM 1906 C CA B LEU B 1 56 ? -1.531 34.465 56.755 0.50 10.45 53 LEU B CA 1
ATOM 1907 C C A LEU B 1 56 ? -1.346 34.672 55.225 0.50 11.16 53 LEU B C 1
ATOM 1908 C C B LEU B 1 56 ? -1.673 34.754 55.273 0.50 10.69 53 LEU B C 1
ATOM 1909 O O A LEU B 1 56 ? -0.767 35.665 54.757 0.50 10.88 53 LEU B O 1
ATOM 1910 O O B LEU B 1 56 ? -1.615 35.916 54.855 0.50 10.90 53 LEU B O 1
ATOM 1919 N N . VAL B 1 57 ? -1.861 33.696 54.479 1.00 10.88 54 VAL B N 1
ATOM 1920 C CA . VAL B 1 57 ? -1.899 33.813 53.007 1.00 11.11 54 VAL B CA 1
ATOM 1921 C C . VAL B 1 57 ? -3.333 33.519 52.600 1.00 11.70 54 VAL B C 1
ATOM 1922 O O . VAL B 1 57 ? -3.926 32.533 53.059 1.00 11.08 54 VAL B O 1
ATOM 1926 N N . TYR B 1 58 ? -3.904 34.387 51.758 1.00 11.17 55 TYR B N 1
ATOM 1927 C CA . TYR B 1 58 ? -5.289 34.189 51.333 1.00 11.41 55 TYR B CA 1
ATOM 1928 C C . TYR B 1 58 ? -5.433 33.664 49.910 1.00 12.31 55 TYR B C 1
ATOM 1929 O O . TYR B 1 58 ? -4.816 34.206 48.981 1.00 12.23 55 TYR B O 1
ATOM 1938 N N . ARG B 1 59 ? -6.264 32.624 49.740 1.00 11.13 56 ARG B N 1
ATOM 1939 C CA . ARG B 1 59 ? -6.711 32.182 48.418 1.00 11.18 56 ARG B CA 1
ATOM 1940 C C . ARG B 1 59 ? -8.202 32.465 48.288 1.00 10.99 56 ARG B C 1
ATOM 1941 O O . ARG B 1 59 ? -9.056 31.857 48.971 1.00 12.23 56 ARG B O 1
ATOM 1949 N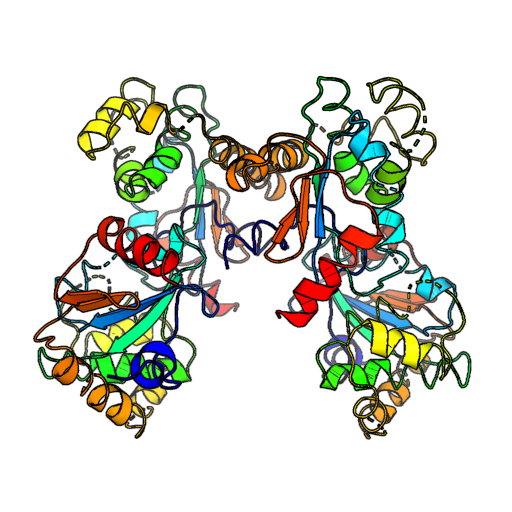 N . GLU B 1 60 ? -8.517 33.419 47.436 1.00 11.22 57 GLU B N 1
ATOM 1950 C CA . GLU B 1 60 ? -9.912 33.699 47.087 1.00 11.05 57 GLU B CA 1
ATOM 1951 C C . GLU B 1 60 ? -10.354 32.554 46.216 1.00 11.56 57 GLU B C 1
ATOM 1952 O O . GLU B 1 60 ? -9.797 32.339 45.140 1.00 11.63 57 GLU B O 1
ATOM 1958 N N . TRP B 1 61 ? -11.342 31.806 46.695 1.00 11.14 58 TRP B N 1
ATOM 1959 C CA . TRP B 1 61 ? -11.836 30.643 45.972 1.00 10.99 58 TRP B CA 1
ATOM 1960 C C . TRP B 1 61 ? -13.361 30.722 45.874 1.00 10.94 58 TRP B C 1
ATOM 1961 O O . TRP B 1 61 ? -14.109 30.053 46.617 1.00 10.21 58 TRP B O 1
ATOM 1972 N N . PRO B 1 62 ? -13.850 31.593 44.960 1.00 11.13 59 PRO B N 1
ATOM 1973 C CA . PRO B 1 62 ? -15.295 31.760 44.827 1.00 10.50 59 PRO B CA 1
ATOM 1974 C C . PRO B 1 62 ? -15.962 30.528 44.166 1.00 10.63 59 PRO B C 1
ATOM 1975 O O . PRO B 1 62 ? -15.685 30.201 43.006 1.00 11.68 59 PRO B O 1
ATOM 1979 N N . ILE B 1 63 ? -16.818 29.859 44.920 1.00 10.26 60 ILE B N 1
ATOM 1980 C CA . ILE B 1 63 ? -17.417 28.596 44.458 1.00 10.38 60 ILE B CA 1
ATOM 1981 C C . ILE B 1 63 ? -18.923 28.548 44.648 1.00 10.38 60 ILE B C 1
ATOM 1982 O O . ILE B 1 63 ? -19.551 27.581 44.246 1.00 8.84 60 ILE B O 1
ATOM 1987 N N . LEU B 1 64 ? -19.495 29.585 45.259 1.00 9.59 61 LEU B N 1
ATOM 1988 C CA . LEU B 1 64 ? -20.909 29.566 45.602 1.00 10.06 61 LEU B CA 1
ATOM 1989 C C . LEU B 1 64 ? -21.712 30.519 44.731 1.00 10.07 61 LEU B C 1
ATOM 1990 O O . LEU B 1 64 ? -22.810 30.912 45.101 1.00 11.09 61 LEU B O 1
ATOM 1995 N N . GLY B 1 65 ? -21.172 30.870 43.568 1.00 10.27 62 GLY B N 1
ATOM 1996 C CA . GLY B 1 65 ? -21.994 31.427 42.508 1.00 10.92 62 GLY B CA 1
ATOM 1997 C C . GLY B 1 65 ? -21.575 32.808 42.047 1.00 11.37 62 GLY B C 1
ATOM 1998 O O . GLY B 1 65 ? -20.448 33.250 42.282 1.00 10.00 62 GLY B O 1
ATOM 1999 N N . GLU B 1 66 ? -22.488 33.493 41.375 1.00 10.74 63 GLU B N 1
ATOM 2000 C CA . GLU B 1 66 ? -22.089 34.754 40.707 1.00 12.58 63 GLU B CA 1
ATOM 2001 C C . GLU B 1 66 ? -21.784 35.892 41.706 1.00 11.60 63 GLU B C 1
ATOM 2002 O O . GLU B 1 66 ? -20.893 36.709 41.462 1.00 11.97 63 GLU B O 1
ATOM 2008 N N . GLY B 1 67 ? -22.540 35.956 42.810 1.00 11.13 64 GLY B N 1
ATOM 2009 C CA . GLY B 1 67 ? -22.296 36.973 43.859 1.00 10.67 64 GLY B CA 1
ATOM 2010 C C . GLY B 1 67 ? -20.931 36.744 44.495 1.00 9.67 64 GLY B C 1
ATOM 2011 O O . GLY B 1 67 ? -20.118 37.676 44.661 1.00 10.17 64 GLY B O 1
ATOM 2012 N N . SER B 1 68 ? -20.641 35.485 44.810 1.00 8.95 65 SER B N 1
ATOM 2013 C CA . SER B 1 68 ? -19.318 35.120 45.334 1.00 8.69 65 SER B CA 1
ATOM 2014 C C . SER B 1 68 ? -18.172 35.486 44.388 1.00 9.16 65 SER B C 1
ATOM 2015 O O . SER B 1 68 ? -17.109 35.967 44.831 1.00 9.89 65 SER B O 1
ATOM 2018 N N A ASP B 1 69 ? -18.377 35.259 43.097 0.50 8.87 66 ASP B N 1
ATOM 2019 N N B ASP B 1 69 ? -18.383 35.236 43.096 0.50 9.41 66 ASP B N 1
ATOM 2020 C CA A ASP B 1 69 ? -17.365 35.619 42.119 0.50 9.18 66 ASP B CA 1
ATOM 2021 C CA B ASP B 1 69 ? -17.426 35.614 42.059 0.50 10.16 66 ASP B CA 1
ATOM 2022 C C A ASP B 1 69 ? -17.160 37.143 42.059 0.50 9.38 66 ASP B C 1
ATOM 2023 C C B ASP B 1 69 ? -17.172 37.126 42.083 0.50 9.98 66 ASP B C 1
ATOM 2024 O O A ASP B 1 69 ? -16.018 37.608 42.022 0.50 9.64 66 ASP B O 1
ATOM 2025 O O B ASP B 1 69 ? -16.021 37.565 42.120 0.50 10.13 66 ASP B O 1
ATOM 2034 N N . PHE B 1 70 ? -18.252 37.902 42.085 1.00 9.65 67 PHE B N 1
ATOM 2035 C CA . PHE B 1 70 ? -18.168 39.376 42.111 1.00 10.17 67 PHE B CA 1
ATOM 2036 C C . PHE B 1 70 ? -17.346 39.825 43.328 1.00 10.81 67 PHE B C 1
ATOM 2037 O O . PHE B 1 70 ? -16.414 40.634 43.202 1.00 10.13 67 PHE B O 1
ATOM 2045 N N . ALA B 1 71 ? -17.690 39.275 44.494 1.00 9.81 68 ALA B N 1
ATOM 2046 C CA . ALA B 1 71 ? -17.004 39.596 45.745 1.00 11.14 68 ALA B CA 1
ATOM 2047 C C . ALA B 1 71 ? -15.503 39.288 45.700 1.00 11.11 68 ALA B C 1
ATOM 2048 O O . ALA B 1 71 ? -14.686 40.134 46.098 1.00 10.55 68 ALA B O 1
ATOM 2050 N N . ALA B 1 72 ? -15.140 38.103 45.207 1.00 10.28 69 ALA B N 1
ATOM 2051 C CA . ALA B 1 72 ? -13.732 37.743 45.077 1.00 10.85 69 ALA B CA 1
ATOM 2052 C C . ALA B 1 72 ? -12.997 38.694 44.126 1.00 11.07 69 ALA B C 1
ATOM 2053 O O . ALA B 1 72 ? -11.888 39.150 44.448 1.00 10.57 69 ALA B O 1
ATOM 2055 N N A ARG B 1 73 ? -13.606 39.010 42.977 0.50 10.55 70 ARG B N 1
ATOM 2056 N N B ARG B 1 73 ? -13.606 39.006 42.975 0.50 10.29 70 ARG B N 1
ATOM 2057 C CA A ARG B 1 73 ? -12.948 39.916 42.034 0.50 10.76 70 ARG B CA 1
ATOM 2058 C CA B ARG B 1 73 ? -12.946 39.905 42.028 0.50 10.24 70 ARG B CA 1
ATOM 2059 C C A ARG B 1 73 ? -12.786 41.309 42.635 0.50 10.64 70 ARG B C 1
ATOM 2060 C C B ARG B 1 73 ? -12.792 41.310 42.619 0.50 10.37 70 ARG B C 1
ATOM 2061 O O A ARG B 1 73 ? -11.716 41.933 42.505 0.50 9.83 70 ARG B O 1
ATOM 2062 O O B ARG B 1 73 ? -11.731 41.943 42.468 0.50 9.62 70 ARG B O 1
ATOM 2077 N N . ALA B 1 74 ? -13.831 41.758 43.322 1.00 9.96 71 ALA B N 1
ATOM 2078 C CA . ALA B 1 74 ? -13.842 43.082 43.947 1.00 10.89 71 ALA B CA 1
ATOM 2079 C C . ALA B 1 74 ? -12.763 43.152 45.018 1.00 11.27 71 ALA B C 1
ATOM 2080 O O . ALA B 1 74 ? -12.034 44.136 45.099 1.00 10.05 71 ALA B O 1
ATOM 2082 N N . ALA B 1 75 ? -12.690 42.117 45.856 1.00 10.56 72 ALA B N 1
ATOM 2083 C CA . ALA B 1 75 ? -11.669 42.083 46.912 1.00 10.49 72 ALA B CA 1
ATOM 2084 C C . ALA B 1 75 ? -10.265 42.149 46.313 1.00 10.69 72 ALA B C 1
ATOM 2085 O O . ALA B 1 75 ? -9.443 42.988 46.713 1.00 10.13 72 ALA B O 1
ATOM 2087 N N . LEU B 1 76 ? -9.996 41.311 45.318 1.00 10.63 73 LEU B N 1
ATOM 2088 C CA . LEU B 1 76 ? -8.673 41.337 44.686 1.00 10.67 73 LEU B CA 1
ATOM 2089 C C . LEU B 1 76 ? -8.379 42.686 44.034 1.00 10.63 73 LEU B C 1
ATOM 2090 O O . LEU B 1 76 ? -7.260 43.173 44.129 1.00 9.80 73 LEU B O 1
ATOM 2095 N N . ALA B 1 77 ? -9.389 43.284 43.380 1.00 9.76 74 ALA B N 1
ATOM 2096 C CA . ALA B 1 77 ? -9.221 44.628 42.801 1.00 9.80 74 ALA B CA 1
ATOM 2097 C C . ALA B 1 77 ? -8.898 45.693 43.852 1.00 9.67 74 ALA B C 1
ATOM 2098 O O . ALA B 1 77 ? -8.217 46.682 43.541 1.00 9.96 74 ALA B O 1
ATOM 2100 N N . ALA B 1 78 ? -9.378 45.505 45.079 1.00 9.80 75 ALA B N 1
ATOM 2101 C CA . ALA B 1 78 ? -9.128 46.482 46.136 1.00 10.45 75 ALA B CA 1
ATOM 2102 C C . ALA B 1 78 ? -7.645 46.599 46.488 1.00 11.41 75 ALA B C 1
ATOM 2103 O O . ALA B 1 78 ? -7.216 47.612 47.039 1.00 11.47 75 ALA B O 1
ATOM 2105 N N . ARG B 1 79 ? -6.858 45.568 46.174 1.00 11.37 76 ARG B N 1
ATOM 2106 C CA . ARG B 1 79 ? -5.405 45.692 46.366 1.00 11.84 76 ARG B CA 1
ATOM 2107 C C . ARG B 1 79 ? -4.832 46.927 45.654 1.00 12.27 76 ARG B C 1
ATOM 2108 O O . ARG B 1 79 ? -3.855 47.530 46.126 1.00 12.68 76 ARG B O 1
ATOM 2116 N N . GLN B 1 80 ? -5.430 47.309 44.523 1.00 11.70 77 GLN B N 1
ATOM 2117 C CA . GLN B 1 80 ? -4.944 48.446 43.743 1.00 12.55 77 GLN B CA 1
ATOM 2118 C C . GLN B 1 80 ? -5.185 49.759 44.461 1.00 12.09 77 GLN B C 1
ATOM 2119 O O . GLN B 1 80 ? -4.604 50.781 44.101 1.00 12.38 77 GLN B O 1
ATOM 2125 N N . GLN B 1 81 ? -6.033 49.729 45.485 1.00 12.03 78 GLN B N 1
ATOM 2126 C CA . GLN B 1 81 ? -6.340 50.941 46.251 1.00 11.42 78 GLN B CA 1
ATOM 2127 C C . GLN B 1 81 ? -5.835 50.825 47.670 1.00 11.23 78 GLN B C 1
ATOM 2128 O O . GLN B 1 81 ? -6.115 51.688 48.508 1.00 12.38 78 GLN B O 1
ATOM 2134 N N . GLY B 1 82 ? -5.063 49.769 47.919 1.00 11.73 79 GLY B N 1
ATOM 2135 C CA . GLY B 1 82 ? -4.385 49.585 49.182 1.00 11.67 79 GLY B CA 1
ATOM 2136 C C . GLY B 1 82 ? -5.341 49.256 50.302 1.00 12.01 79 GLY B C 1
ATOM 2137 O O . GLY B 1 82 ? -5.041 49.512 51.469 1.00 12.85 79 GLY B O 1
ATOM 2138 N N . LYS B 1 83 ? -6.485 48.662 49.962 1.00 11.70 80 LYS B N 1
ATOM 2139 C CA . LYS B 1 83 ? -7.524 48.435 50.957 1.00 11.08 80 LYS B CA 1
ATOM 2140 C C . LYS B 1 83 ? -8.000 46.981 50.986 1.00 11.02 80 LYS B C 1
ATOM 2141 O O . LYS B 1 83 ? -9.105 46.712 51.443 1.00 10.40 80 LYS B O 1
ATOM 2147 N N . TYR B 1 84 ? -7.167 46.037 50.528 1.00 11.08 81 TYR B N 1
ATOM 2148 C CA . TYR B 1 84 ? -7.548 44.613 50.546 1.00 11.84 81 TYR B CA 1
ATOM 2149 C C . TYR B 1 84 ? -8.004 44.148 51.931 1.00 12.47 81 TYR B C 1
ATOM 2150 O O . TYR B 1 84 ? -9.087 43.584 52.084 1.00 12.67 81 TYR B O 1
ATOM 2159 N N . GLU B 1 85 ? -7.166 44.348 52.947 1.00 12.52 82 GLU B N 1
ATOM 2160 C CA . GLU B 1 85 ? -7.465 43.789 54.262 1.00 12.79 82 GLU B CA 1
ATOM 2161 C C . GLU B 1 85 ? -8.780 44.334 54.857 1.00 12.54 82 GLU B C 1
ATOM 2162 O O . GLU B 1 85 ? -9.623 43.562 55.342 1.00 12.34 82 GLU B O 1
ATOM 2168 N N . ALA B 1 86 ? -8.927 45.658 54.849 1.00 12.28 83 ALA B N 1
ATOM 2169 C CA . ALA B 1 86 ? -10.116 46.306 55.400 1.00 11.97 83 ALA B CA 1
ATOM 2170 C C . ALA B 1 86 ? -11.373 45.833 54.659 1.00 11.94 83 ALA B C 1
ATOM 2171 O O . ALA B 1 86 ? -12.407 45.567 55.290 1.00 12.36 83 ALA B O 1
ATOM 2173 N N . PHE B 1 87 ? -11.275 45.715 53.332 1.00 11.49 84 PHE B N 1
ATOM 2174 C CA . PHE B 1 87 ? -12.410 45.271 52.508 1.00 12.16 84 PHE B CA 1
ATOM 2175 C C . PHE B 1 87 ? -12.746 43.816 52.819 1.00 12.41 84 PHE B C 1
ATOM 2176 O O . PHE B 1 87 ? -13.911 43.481 53.055 1.00 13.47 84 PHE B O 1
ATOM 2184 N N . HIS B 1 88 ? -11.725 42.956 52.881 1.00 12.64 85 HIS B N 1
ATOM 2185 C CA . HIS B 1 88 ? -11.923 41.556 53.226 1.00 12.85 85 HIS B CA 1
ATOM 2186 C C . HIS B 1 88 ? -12.679 41.389 54.541 1.00 12.60 85 HIS B C 1
ATOM 2187 O O . HIS B 1 88 ? -13.663 40.657 54.592 1.00 12.46 85 HIS B O 1
ATOM 2194 N N . TRP B 1 89 ? -12.185 42.018 55.609 1.00 12.82 86 TRP B N 1
ATOM 2195 C CA . TRP B 1 89 ? -12.869 41.950 56.899 1.00 13.58 86 TRP B CA 1
ATOM 2196 C C . TRP B 1 89 ? -14.312 42.467 56.832 1.00 13.20 86 TRP B C 1
ATOM 2197 O O . TRP B 1 89 ? -15.217 41.872 57.445 1.00 13.11 86 TRP B O 1
ATOM 2208 N N . ALA B 1 90 ? -14.527 43.554 56.090 1.00 12.16 87 ALA B N 1
ATOM 2209 C CA . ALA B 1 90 ? -15.867 44.178 56.022 1.00 11.79 87 ALA B CA 1
ATOM 2210 C C . ALA B 1 90 ? -16.855 43.287 55.259 1.00 11.48 87 ALA B C 1
ATOM 2211 O O . ALA B 1 90 ? -18.020 43.162 55.660 1.00 12.64 87 ALA B O 1
ATOM 2213 N N . LEU B 1 91 ? -16.385 42.685 54.163 1.00 11.84 88 LEU B N 1
ATOM 2214 C CA . LEU B 1 91 ? -17.175 41.709 53.395 1.00 11.47 88 LEU B CA 1
ATOM 2215 C C . LEU B 1 91 ? -17.489 40.497 54.224 1.00 11.44 88 LEU B C 1
ATOM 2216 O O . LEU B 1 91 ? -18.636 40.110 54.351 1.00 11.85 88 LEU B O 1
ATOM 2229 N N . GLY B 1 93 ? -17.574 40.141 57.328 1.00 12.74 90 GLY B N 1
ATOM 2230 C CA . GLY B 1 93 ? -18.426 40.477 58.464 1.00 12.95 90 GLY B CA 1
ATOM 2231 C C . GLY B 1 93 ? -19.794 41.086 58.156 1.00 13.14 90 GLY B C 1
ATOM 2232 O O . GLY B 1 93 ? -20.518 41.515 59.068 1.00 13.57 90 GLY B O 1
ATOM 2241 N N . SER B 1 95 ? -23.804 41.689 56.739 1.00 16.87 92 SER B N 1
ATOM 2242 C CA . SER B 1 95 ? -25.076 41.033 57.050 1.00 18.84 92 SER B CA 1
ATOM 2243 C C . SER B 1 95 ? -25.730 40.299 55.878 1.00 18.92 92 SER B C 1
ATOM 2244 O O . SER B 1 95 ? -26.102 39.133 56.008 1.00 20.87 92 SER B O 1
ATOM 2247 N N . GLY B 1 96 ? -25.867 40.936 54.730 1.00 18.22 93 GLY B N 1
ATOM 2248 C CA . GLY B 1 96 ? -26.576 40.244 53.652 1.00 17.47 93 GLY B CA 1
ATOM 2249 C C . GLY B 1 96 ? -25.737 39.291 52.818 1.00 16.06 93 GLY B C 1
ATOM 2250 O O . GLY B 1 96 ? -24.614 38.916 53.184 1.00 15.60 93 GLY B O 1
ATOM 2251 N N . LYS B 1 97 ? -26.301 38.911 51.678 1.00 15.23 94 LYS B N 1
ATOM 2252 C CA . LYS B 1 97 ? -25.553 38.234 50.631 1.00 14.48 94 LYS B CA 1
ATOM 2253 C C . LYS B 1 97 ? -24.476 39.133 50.031 1.00 13.49 94 LYS B C 1
ATOM 2254 O O . LYS B 1 97 ? -24.704 40.330 49.769 1.00 12.71 94 LYS B O 1
ATOM 2260 N N . ALA B 1 98 ? -23.314 38.533 49.807 1.00 11.87 95 ALA B N 1
ATOM 2261 C CA . ALA B 1 98 ? -22.286 39.145 48.996 1.00 12.57 95 ALA B CA 1
ATOM 2262 C C . ALA B 1 98 ? -22.694 38.997 47.525 1.00 13.02 95 ALA B C 1
ATOM 2263 O O . ALA B 1 98 ? -22.434 37.980 46.880 1.00 13.69 95 ALA B O 1
ATOM 2265 N N . ASN B 1 99 ? -23.382 40.014 47.022 1.00 12.57 96 ASN B N 1
ATOM 2266 C CA . ASN B 1 99 ? -23.741 40.094 45.614 1.00 12.99 96 ASN B CA 1
ATOM 2267 C C . ASN B 1 99 ? -23.321 41.478 45.086 1.00 12.95 96 ASN B C 1
ATOM 2268 O O . ASN B 1 99 ? -22.735 42.267 45.824 1.00 12.49 96 ASN B O 1
ATOM 2273 N N . GLU B 1 100 ? -23.587 41.758 43.821 1.00 12.72 97 GLU B N 1
ATOM 2274 C CA . GLU B 1 100 ? -23.105 43.005 43.224 1.00 13.33 97 GLU B CA 1
ATOM 2275 C C . GLU B 1 100 ? -23.477 44.246 44.065 1.00 12.86 97 GLU B C 1
ATOM 2276 O O . GLU B 1 100 ? -22.611 45.087 44.362 1.00 12.92 97 GLU B O 1
ATOM 2282 N N A THR B 1 101 ? -24.739 44.344 44.471 0.50 12.75 98 THR B N 1
ATOM 2283 N N B THR B 1 101 ? -24.752 44.343 44.439 0.50 12.46 98 THR B N 1
ATOM 2284 C CA A THR B 1 101 ? -25.208 45.515 45.214 0.50 12.26 98 THR B CA 1
ATOM 2285 C CA B THR B 1 101 ? -25.265 45.462 45.232 0.50 11.62 98 THR B CA 1
ATOM 2286 C C A THR B 1 101 ? -24.661 45.589 46.644 0.50 11.95 98 THR B C 1
ATOM 2287 C C B THR B 1 101 ? -24.560 45.554 46.585 0.50 11.56 98 THR B C 1
ATOM 2288 O O A THR B 1 101 ? -24.345 46.678 47.121 0.50 12.03 98 THR B O 1
ATOM 2289 O O B THR B 1 101 ? -24.033 46.604 46.947 0.50 11.52 98 THR B O 1
ATOM 2296 N N . GLY B 1 102 ? -24.534 44.439 47.311 1.00 11.13 99 GLY B N 1
ATOM 2297 C CA . GLY B 1 102 ? -24.007 44.393 48.672 1.00 10.82 99 GLY B CA 1
ATOM 2298 C C . GLY B 1 102 ? -22.501 44.632 48.724 1.00 10.79 99 GLY B C 1
ATOM 2299 O O . GLY B 1 102 ? -22.008 45.336 49.605 1.00 11.29 99 GLY B O 1
ATOM 2300 N N . VAL B 1 103 ? -21.786 44.057 47.765 1.00 10.29 100 VAL B N 1
ATOM 2301 C CA . VAL B 1 103 ? -20.316 44.214 47.675 1.00 10.14 100 VAL B CA 1
ATOM 2302 C C . VAL B 1 103 ? -19.976 45.686 47.426 1.00 11.01 100 VAL B C 1
ATOM 2303 O O . VAL B 1 103 ? -19.079 46.250 48.089 1.00 11.20 100 VAL B O 1
ATOM 2307 N N . LEU B 1 104 ? -20.684 46.306 46.480 1.00 10.99 101 LEU B N 1
ATOM 2308 C CA . LEU B 1 104 ? -20.425 47.713 46.169 1.00 12.07 101 LEU B CA 1
ATOM 2309 C C . LEU B 1 104 ? -20.805 48.631 47.323 1.00 12.68 101 LEU B C 1
ATOM 2310 O O . LEU B 1 104 ? -20.146 49.650 47.540 1.00 13.04 101 LEU B O 1
ATOM 2315 N N . ARG B 1 105 ? -21.860 48.283 48.060 1.00 13.08 102 ARG B N 1
ATOM 2316 C CA . ARG B 1 105 ? -22.217 49.041 49.251 1.00 13.32 102 ARG B CA 1
ATOM 2317 C C . ARG B 1 105 ? -21.087 48.985 50.297 1.00 13.07 102 ARG B C 1
ATOM 2318 O O . ARG B 1 105 ? -20.677 50.030 50.837 1.00 12.97 102 ARG B O 1
ATOM 2326 N N . ILE B 1 106 ? -20.594 47.779 50.573 1.00 13.02 103 ILE B N 1
ATOM 2327 C CA . ILE B 1 106 ? -19.475 47.580 51.500 1.00 12.44 103 ILE B CA 1
ATOM 2328 C C . ILE B 1 106 ? -18.210 48.308 50.991 1.00 12.43 103 ILE B C 1
ATOM 2329 O O . ILE B 1 106 ? -17.489 48.904 51.785 1.00 12.32 103 ILE B O 1
ATOM 2334 N N . ALA B 1 107 ? -17.965 48.277 49.678 1.00 12.48 104 ALA B N 1
ATOM 2335 C CA . ALA B 1 107 ? -16.806 48.966 49.093 1.00 12.32 104 ALA B CA 1
ATOM 2336 C C . ALA B 1 107 ? -16.814 50.466 49.405 1.00 12.86 104 ALA B C 1
ATOM 2337 O O . ALA B 1 107 ? -15.786 51.024 49.780 1.00 12.24 104 ALA B O 1
ATOM 2339 N N . ARG B 1 108 ? -17.983 51.096 49.283 1.00 13.52 105 ARG B N 1
ATOM 2340 C CA . ARG B 1 108 ? -18.154 52.503 49.629 1.00 14.27 105 ARG B CA 1
ATOM 2341 C C . ARG B 1 108 ? -17.910 52.736 51.119 1.00 14.69 105 ARG B C 1
ATOM 2342 O O . ARG B 1 108 ? -17.264 53.710 51.493 1.00 15.27 105 ARG B O 1
ATOM 2350 N N . GLU B 1 109 ? -18.415 51.841 51.962 1.00 15.13 106 GLU B N 1
ATOM 2351 C CA . GLU B 1 109 ? -18.193 51.919 53.407 1.00 16.37 106 GLU B CA 1
ATOM 2352 C C . GLU B 1 109 ? -16.711 51.917 53.803 1.00 16.12 106 GLU B C 1
ATOM 2353 O O . GLU B 1 109 ? -16.322 52.651 54.723 1.00 16.75 106 GLU B O 1
ATOM 2359 N N . VAL B 1 110 ? -15.892 51.137 53.104 1.00 15.08 107 VAL B N 1
ATOM 2360 C CA . VAL B 1 110 ? -14.450 51.089 53.393 1.00 14.90 107 VAL B CA 1
ATOM 2361 C C . VAL B 1 110 ? -13.640 52.144 52.620 1.00 14.76 107 VAL B C 1
ATOM 2362 O O . VAL B 1 110 ? -12.403 52.151 52.673 1.00 15.13 107 VAL B O 1
ATOM 2366 N N . GLY B 1 111 ? -14.344 53.003 51.885 1.00 14.27 108 GLY B N 1
ATOM 2367 C CA . GLY B 1 111 ? -13.738 54.144 51.215 1.00 14.29 108 GLY B CA 1
ATOM 2368 C C . GLY B 1 111 ? -13.112 53.869 49.857 1.00 14.03 108 GLY B C 1
ATOM 2369 O O . GLY B 1 111 ? -12.274 54.649 49.396 1.00 14.91 108 GLY B O 1
ATOM 2370 N N . LEU B 1 112 ? -13.524 52.787 49.207 1.00 13.15 109 LEU B N 1
ATOM 2371 C CA . LEU B 1 112 ? -13.082 52.485 47.854 1.00 12.27 109 LEU B CA 1
ATOM 2372 C C . LEU B 1 112 ? -13.795 53.345 46.813 1.00 12.48 109 LEU B C 1
ATOM 2373 O O . LEU B 1 112 ? -14.980 53.669 46.956 1.00 11.85 109 LEU B O 1
ATOM 2378 N N . ASP B 1 113 ? -13.049 53.722 45.775 1.00 11.76 110 ASP B N 1
ATOM 2379 C CA . ASP B 1 113 ? -13.596 54.345 44.576 1.00 12.11 110 ASP B CA 1
ATOM 2380 C C . ASP B 1 113 ? -14.181 53.199 43.771 1.00 12.25 110 ASP B C 1
ATOM 2381 O O . ASP B 1 113 ? -13.434 52.377 43.236 1.00 11.67 110 ASP B O 1
ATOM 2386 N N . THR B 1 114 ? -15.506 53.125 43.685 1.00 12.33 111 THR B N 1
ATOM 2387 C CA . THR B 1 114 ? -16.143 51.920 43.110 1.00 12.73 111 THR B CA 1
ATOM 2388 C C . THR B 1 114 ? -16.058 51.849 41.576 1.00 12.65 111 THR B C 1
ATOM 2389 O O . THR B 1 114 ? -16.148 50.764 41.000 1.00 12.19 111 THR B O 1
ATOM 2393 N N A GLU B 1 115 ? -15.898 53.008 40.940 0.50 12.80 112 GLU B N 1
ATOM 2394 N N B GLU B 1 115 ? -15.914 53.003 40.925 0.50 12.67 112 GLU B N 1
ATOM 2395 C CA A GLU B 1 115 ? -15.711 53.081 39.493 0.50 13.19 112 GLU B CA 1
ATOM 2396 C CA B GLU B 1 115 ? -15.700 53.042 39.476 0.50 12.92 112 GLU B CA 1
ATOM 2397 C C A GLU B 1 115 ? -14.345 52.502 39.106 0.50 12.73 112 GLU B C 1
ATOM 2398 C C B GLU B 1 115 ? -14.346 52.420 39.158 0.50 12.53 112 GLU B C 1
ATOM 2399 O O A GLU B 1 115 ? -14.247 51.678 38.190 0.50 12.82 112 GLU B O 1
ATOM 2400 O O B GLU B 1 115 ? -14.252 51.489 38.345 0.50 12.23 112 GLU B O 1
ATOM 2411 N N . GLN B 1 116 ? -13.309 52.901 39.842 1.00 12.31 113 GLN B N 1
ATOM 2412 C CA . GLN B 1 116 ? -11.969 52.333 39.687 1.00 12.00 113 GLN B CA 1
ATOM 2413 C C . GLN B 1 116 ? -11.963 50.840 40.035 1.00 11.53 113 GLN B C 1
ATOM 2414 O O . GLN B 1 116 ? -11.441 50.018 39.263 1.00 11.45 113 GLN B O 1
ATOM 2420 N N . LEU B 1 117 ? -12.574 50.497 41.176 1.00 10.29 114 LEU B N 1
ATOM 2421 C CA . LEU B 1 117 ? -12.706 49.106 41.596 1.00 10.24 114 LEU B CA 1
ATOM 2422 C C . LEU B 1 117 ? -13.272 48.238 40.476 1.00 10.21 114 LEU B C 1
ATOM 2423 O O . LEU B 1 117 ? -12.742 47.181 40.168 1.00 10.48 114 LEU B O 1
ATOM 2428 N N . GLN B 1 118 ? -14.363 48.685 39.867 1.00 10.15 115 GLN B N 1
ATOM 2429 C CA . GLN B 1 118 ? -15.016 47.886 38.830 1.00 10.33 115 GLN B CA 1
ATOM 2430 C C . GLN B 1 118 ? -14.190 47.757 37.544 1.00 10.22 115 GLN B C 1
ATOM 2431 O O . GLN B 1 118 ? -14.293 46.734 36.859 1.00 11.37 115 GLN B O 1
ATOM 2437 N N . ARG B 1 119 ? -13.382 48.773 37.227 1.00 9.21 116 ARG B N 1
ATOM 2438 C CA . ARG B 1 119 ? -12.438 48.681 36.109 1.00 9.81 116 ARG B CA 1
ATOM 2439 C C . ARG B 1 119 ? -11.372 47.645 36.491 1.00 9.88 116 ARG B C 1
ATOM 2440 O O . ARG B 1 119 ? -11.074 46.748 35.704 1.00 10.44 116 ARG B O 1
ATOM 2448 N N . ASP B 1 120 ? -10.852 47.750 37.717 1.00 9.62 117 ASP B N 1
ATOM 2449 C CA . ASP B 1 120 ? -9.771 46.870 38.175 1.00 10.05 117 ASP B CA 1
ATOM 2450 C C . ASP B 1 120 ? -10.230 45.413 38.348 1.00 10.17 117 ASP B C 1
ATOM 2451 O O . ASP B 1 120 ? -9.418 44.484 38.299 1.00 9.77 117 ASP B O 1
ATOM 2464 N N A GLU B 1 122 ? -11.642 43.696 36.200 0.50 11.96 119 GLU B N 1
ATOM 2465 N N B GLU B 1 122 ? -11.651 43.651 36.180 0.50 12.28 119 GLU B N 1
ATOM 2466 C CA A GLU B 1 122 ? -11.452 43.079 34.882 0.50 11.98 119 GLU B CA 1
ATOM 2467 C CA B GLU B 1 122 ? -11.464 42.912 34.927 0.50 12.57 119 GLU B CA 1
ATOM 2468 C C A GLU B 1 122 ? -10.032 42.550 34.662 0.50 11.58 119 GLU B C 1
ATOM 2469 C C B GLU B 1 122 ? -9.990 42.673 34.577 0.50 12.00 119 GLU B C 1
ATOM 2470 O O A GLU B 1 122 ? -9.802 41.759 33.744 0.50 10.88 119 GLU B O 1
ATOM 2471 O O B GLU B 1 122 ? -9.669 42.213 33.479 0.50 11.56 119 GLU B O 1
ATOM 2482 N N . ALA B 1 123 ? -9.098 42.978 35.515 1.00 11.28 120 ALA B N 1
ATOM 2483 C CA . ALA B 1 123 ? -7.660 42.816 35.269 1.00 10.81 120 ALA B CA 1
ATOM 2484 C C . ALA B 1 123 ? -7.327 41.333 35.152 1.00 9.06 120 ALA B C 1
ATOM 2485 O O . ALA B 1 123 ? -7.873 40.519 35.897 1.00 8.61 120 ALA B O 1
ATOM 2487 N N . PRO B 1 124 ? -6.448 40.981 34.203 1.00 8.70 121 PRO B N 1
ATOM 2488 C CA . PRO B 1 124 ? -6.107 39.554 34.106 1.00 8.51 121 PRO B CA 1
ATOM 2489 C C . PRO B 1 124 ? -5.445 38.952 35.361 1.00 8.11 121 PRO B C 1
ATOM 2490 O O . PRO B 1 124 ? -5.573 37.740 35.588 1.00 7.63 121 PRO B O 1
ATOM 2494 N N A GLU B 1 125 ? -4.754 39.746 36.185 0.50 7.92 122 GLU B N 1
ATOM 2495 N N B GLU B 1 125 ? -4.759 39.764 36.158 0.50 7.86 122 GLU B N 1
ATOM 2496 C CA A GLU B 1 125 ? -4.186 39.154 37.424 0.50 8.44 122 GLU B CA 1
ATOM 2497 C CA B GLU B 1 125 ? -4.180 39.248 37.405 0.50 8.35 122 GLU B CA 1
ATOM 2498 C C A GLU B 1 125 ? -5.280 38.700 38.406 0.50 8.29 122 GLU B C 1
ATOM 2499 C C B GLU B 1 125 ? -5.265 38.720 38.371 0.50 8.26 122 GLU B C 1
ATOM 2500 O O A GLU B 1 125 ? -5.060 37.803 39.224 0.50 8.62 122 GLU B O 1
ATOM 2501 O O B GLU B 1 125 ? -5.022 37.789 39.141 0.50 8.63 122 GLU B O 1
ATOM 2512 N N . VAL B 1 126 ? -6.469 39.298 38.298 1.00 8.24 123 VAL B N 1
ATOM 2513 C CA . VAL B 1 126 ? -7.591 38.893 39.144 1.00 7.96 123 VAL B CA 1
ATOM 2514 C C . VAL B 1 126 ? -8.058 37.492 38.716 1.00 8.16 123 VAL B C 1
ATOM 2515 O O . VAL B 1 126 ? -8.168 36.561 39.542 1.00 8.94 123 VAL B O 1
ATOM 2519 N N . THR B 1 127 ? -8.241 37.327 37.412 1.00 8.08 124 THR B N 1
ATOM 2520 C CA . THR B 1 127 ? -8.599 36.020 36.858 1.00 8.58 124 THR B CA 1
ATOM 2521 C C . THR B 1 127 ? -7.514 34.972 37.177 1.00 8.45 124 THR B C 1
ATOM 2522 O O . THR B 1 127 ? -7.839 33.835 37.512 1.00 8.07 124 THR B O 1
ATOM 2526 N N . ALA B 1 128 ? -6.236 35.374 37.065 1.00 7.51 125 ALA B N 1
ATOM 2527 C CA . ALA B 1 128 ? -5.124 34.457 37.311 1.00 6.79 125 ALA B CA 1
ATOM 2528 C C . ALA B 1 128 ? -5.135 33.985 38.764 1.00 7.65 125 ALA B C 1
ATOM 2529 O O . ALA B 1 128 ? -4.889 32.797 39.020 1.00 8.13 125 ALA B O 1
ATOM 2531 N N . HIS B 1 129 ? -5.416 34.881 39.705 1.00 7.12 126 HIS B N 1
ATOM 2532 C CA . HIS B 1 129 ? -5.485 34.458 41.109 1.00 9.63 126 HIS B CA 1
ATOM 2533 C C . HIS B 1 129 ? -6.571 33.425 41.290 1.00 9.23 126 HIS B C 1
ATOM 2534 O O . HIS B 1 129 ? -6.353 32.356 41.862 1.00 9.43 126 HIS B O 1
ATOM 2541 N N . ILE B 1 130 ? -7.776 33.755 40.824 1.00 9.15 127 ILE B N 1
ATOM 2542 C CA . ILE B 1 130 ? -8.898 32.825 41.037 1.00 8.72 127 ILE B CA 1
ATOM 2543 C C . ILE B 1 130 ? -8.661 31.447 40.395 1.00 8.49 127 ILE B C 1
ATOM 2544 O O . ILE B 1 130 ? -8.961 30.397 41.023 1.00 8.38 127 ILE B O 1
ATOM 2549 N N . ALA B 1 131 ? -8.135 31.423 39.165 1.00 7.46 128 ALA B N 1
ATOM 2550 C CA . ALA B 1 131 ? -7.830 30.173 38.499 1.00 7.35 128 ALA B CA 1
ATOM 2551 C C . ALA B 1 131 ? -6.827 29.346 39.290 1.00 8.44 128 ALA B C 1
ATOM 2552 O O . ALA B 1 131 ? -6.946 28.121 39.372 1.00 7.16 128 ALA B O 1
ATOM 2554 N N . GLN B 1 132 ? -5.828 30.026 39.873 1.00 7.94 129 GLN B N 1
ATOM 2555 C CA . GLN B 1 132 ? -4.825 29.302 40.661 1.00 8.31 129 GLN B CA 1
ATOM 2556 C C . GLN B 1 132 ? -5.417 28.791 41.971 1.00 8.82 129 GLN B C 1
ATOM 2557 O O . GLN B 1 132 ? -5.006 27.717 42.441 1.00 10.13 129 GLN B O 1
ATOM 2563 N N . SER B 1 133 ? -6.356 29.523 42.571 1.00 8.02 130 SER B N 1
ATOM 2564 C CA . SER B 1 133 ? -6.989 29.029 43.821 1.00 9.53 130 SER B CA 1
ATOM 2565 C C . SER B 1 133 ? -7.721 27.722 43.507 1.00 9.95 130 SER B C 1
ATOM 2566 O O . SER B 1 133 ? -7.634 26.743 44.273 1.00 9.66 130 SER B O 1
ATOM 2577 N N . ALA B 1 135 ? -6.957 25.576 41.079 1.00 9.38 132 ALA B N 1
ATOM 2578 C CA . ALA B 1 135 ? -5.952 24.549 40.817 1.00 9.23 132 ALA B CA 1
ATOM 2579 C C . ALA B 1 135 ? -5.366 24.030 42.146 1.00 8.39 132 ALA B C 1
ATOM 2580 O O . ALA B 1 135 ? -5.244 22.799 42.341 1.00 8.97 132 ALA B O 1
ATOM 2582 N N . LEU B 1 136 ? -5.057 24.949 43.055 1.00 8.67 133 LEU B N 1
ATOM 2583 C CA . LEU B 1 136 ? -4.423 24.555 44.325 1.00 9.61 133 LEU B CA 1
ATOM 2584 C C . LEU B 1 136 ? -5.426 23.741 45.160 1.00 10.10 133 LEU B C 1
ATOM 2585 O O . LEU B 1 136 ? -5.051 22.738 45.774 1.00 8.73 133 LEU B O 1
ATOM 2590 N N . ALA B 1 137 ? -6.684 24.189 45.172 1.00 10.35 134 ALA B N 1
ATOM 2591 C CA . ALA B 1 137 ? -7.719 23.436 45.932 1.00 11.60 134 ALA B CA 1
ATOM 2592 C C . ALA B 1 137 ? -7.800 21.994 45.409 1.00 10.86 134 ALA B C 1
ATOM 2593 O O . ALA B 1 137 ? -7.838 21.026 46.197 1.00 11.27 134 ALA B O 1
ATOM 2595 N N . GLN B 1 138 ? -7.777 21.823 44.083 1.00 9.51 135 GLN B N 1
ATOM 2596 C CA . GLN B 1 138 ? -7.848 20.483 43.520 1.00 10.57 135 GLN B CA 1
ATOM 2597 C C . GLN B 1 138 ? -6.623 19.663 43.938 1.00 10.20 135 GLN B C 1
ATOM 2598 O O . GLN B 1 138 ? -6.750 18.500 44.316 1.00 10.46 135 GLN B O 1
ATOM 2604 N N . LYS B 1 139 ? -5.447 20.290 43.875 1.00 9.40 136 LYS B N 1
ATOM 2605 C CA . LYS B 1 139 ? -4.179 19.610 44.204 1.00 10.12 136 LYS B CA 1
ATOM 2606 C C . LYS B 1 139 ? -4.222 19.088 45.650 1.00 9.03 136 LYS B C 1
ATOM 2607 O O . LYS B 1 139 ? -3.785 17.948 45.914 1.00 9.04 136 LYS B O 1
ATOM 2613 N N . LEU B 1 140 ? -4.778 19.893 46.547 1.00 9.22 137 LEU B N 1
ATOM 2614 C CA . LEU B 1 140 ? -4.744 19.610 47.999 1.00 10.39 137 LEU B CA 1
ATOM 2615 C C . LEU B 1 140 ? -5.917 18.748 48.464 1.00 10.18 137 LEU B C 1
ATOM 2616 O O . LEU B 1 140 ? -5.984 18.407 49.646 1.00 10.94 137 LEU B O 1
ATOM 2621 N N . GLY B 1 141 ? -6.861 18.494 47.550 1.00 8.84 138 GLY B N 1
ATOM 2622 C CA . GLY B 1 141 ? -8.052 17.659 47.806 1.00 9.79 138 GLY B CA 1
ATOM 2623 C C . GLY B 1 141 ? -9.161 18.416 48.547 1.00 9.72 138 GLY B C 1
ATOM 2624 O O . GLY B 1 141 ? -10.006 17.788 49.192 1.00 10.54 138 GLY B O 1
ATOM 2625 N N . PHE B 1 142 ? -9.166 19.744 48.472 1.00 8.73 139 PHE B N 1
ATOM 2626 C CA . PHE B 1 142 ? -10.188 20.529 49.139 1.00 8.93 139 PHE B CA 1
ATOM 2627 C C . PHE B 1 142 ? -11.491 20.511 48.335 1.00 10.12 139 PHE B C 1
ATOM 2628 O O . PHE B 1 142 ? -11.499 20.812 47.113 1.00 10.61 139 PHE B O 1
ATOM 2636 N N . ASN B 1 143 ? -12.584 20.149 49.004 1.00 8.56 140 ASN B N 1
ATOM 2637 C CA . ASN B 1 143 ? -13.875 20.001 48.322 1.00 9.27 140 ASN B CA 1
ATOM 2638 C C . ASN B 1 143 ? -14.756 21.234 48.484 1.00 9.07 140 ASN B C 1
ATOM 2639 O O . ASN B 1 143 ? -15.815 21.331 47.860 1.00 9.94 140 ASN B O 1
ATOM 2644 N N . GLY B 1 144 ? -14.361 22.136 49.375 1.00 9.43 141 GLY B N 1
ATOM 2645 C CA . GLY B 1 144 ? -15.165 23.332 49.628 1.00 9.67 141 GLY B CA 1
ATOM 2646 C C . GLY B 1 144 ? -14.471 24.229 50.622 1.00 9.11 141 GLY B C 1
ATOM 2647 O O . GLY B 1 144 ? -13.309 23.985 51.005 1.00 9.49 141 GLY B O 1
ATOM 2648 N N . THR B 1 145 ? -15.169 25.266 51.056 1.00 9.39 142 THR B N 1
ATOM 2649 C CA . THR B 1 145 ? -14.567 26.288 51.922 1.00 9.60 142 THR B CA 1
ATOM 2650 C C . THR B 1 145 ? -15.301 26.257 53.268 1.00 9.11 142 THR B C 1
ATOM 2651 O O . THR B 1 145 ? -16.455 25.833 53.299 1.00 10.66 142 THR B O 1
ATOM 2655 N N . PRO B 1 146 ? -14.646 26.692 54.370 1.00 9.52 143 PRO B N 1
ATOM 2656 C CA . PRO B 1 146 ? -13.227 27.058 54.421 1.00 9.89 143 PRO B CA 1
ATOM 2657 C C . PRO B 1 146 ? -12.312 25.837 54.448 1.00 10.54 143 PRO B C 1
ATOM 2658 O O . PRO B 1 146 ? -12.709 24.787 54.981 1.00 10.79 143 PRO B O 1
ATOM 2662 N N . SER B 1 147 ? -11.131 25.951 53.841 1.00 10.03 144 SER B N 1
ATOM 2663 C CA . SER B 1 147 ? -10.057 24.938 54.040 1.00 9.72 144 SER B CA 1
ATOM 2664 C C . SER B 1 147 ? -8.741 25.658 54.327 1.00 10.99 144 SER B C 1
ATOM 2665 O O . SER B 1 147 ? -8.489 26.742 53.800 1.00 10.56 144 SER B O 1
ATOM 2668 N N . PHE B 1 148 ? -7.878 25.030 55.132 1.00 10.40 145 PHE B N 1
ATOM 2669 C CA . PHE B 1 148 ? -6.660 25.672 55.572 1.00 11.08 145 PHE B CA 1
ATOM 2670 C C . PHE B 1 148 ? -5.447 24.801 55.304 1.00 10.31 145 PHE B C 1
ATOM 2671 O O . PHE B 1 148 ? -5.518 23.562 55.284 1.00 11.15 145 PHE B O 1
ATOM 2679 N N . VAL B 1 149 ? -4.306 25.468 55.148 1.00 11.33 146 VAL B N 1
ATOM 2680 C CA . VAL B 1 149 ? -3.002 24.794 55.216 1.00 10.12 146 VAL B CA 1
ATOM 2681 C C . VAL B 1 149 ? -2.289 25.438 56.382 1.00 10.42 146 VAL B C 1
ATOM 2682 O O . VAL B 1 149 ? -2.348 26.676 56.547 1.00 10.38 146 VAL B O 1
ATOM 2686 N N . VAL B 1 150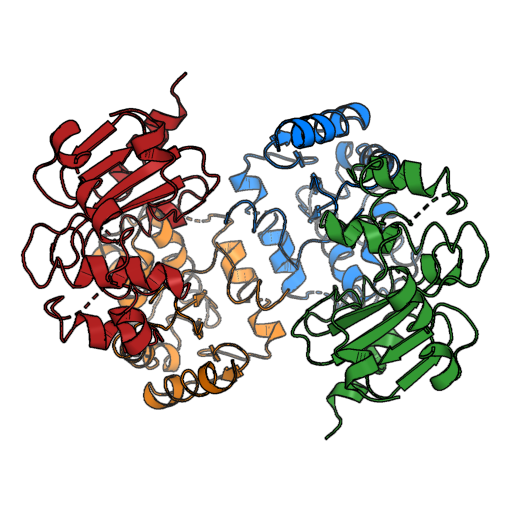 ? -1.632 24.638 57.222 1.00 9.53 147 VAL B N 1
ATOM 2687 C CA . VAL B 1 150 ? -0.836 25.206 58.304 1.00 10.16 147 VAL B CA 1
ATOM 2688 C C . VAL B 1 150 ? 0.526 24.559 58.163 1.00 9.81 147 VAL B C 1
ATOM 2689 O O . VAL B 1 150 ? 0.716 23.414 58.591 1.00 10.87 147 VAL B O 1
ATOM 2693 N N . GLU B 1 151 ? 1.458 25.298 57.550 1.00 10.84 148 GLU B N 1
ATOM 2694 C CA . GLU B 1 151 ? 2.789 24.780 57.169 1.00 10.65 148 GLU B CA 1
ATOM 2695 C C . GLU B 1 151 ? 2.611 23.484 56.370 1.00 11.93 148 GLU B C 1
ATOM 2696 O O . GLU B 1 151 ? 2.005 23.512 55.310 1.00 11.95 148 GLU B O 1
ATOM 2702 N N . ASP B 1 152 ? 3.123 22.368 56.882 1.00 11.81 149 ASP B N 1
ATOM 2703 C CA . ASP B 1 152 ? 3.021 21.100 56.152 1.00 14.01 149 ASP B CA 1
ATOM 2704 C C . ASP B 1 152 ? 1.683 20.371 56.304 1.00 13.76 149 ASP B C 1
ATOM 2705 O O . ASP B 1 152 ? 1.445 19.388 55.598 1.00 16.11 149 ASP B O 1
ATOM 2710 N N . ALA B 1 153 ? 0.834 20.837 57.208 1.00 12.57 150 ALA B N 1
ATOM 2711 C CA . ALA B 1 153 ? -0.426 20.162 57.523 1.00 11.73 150 ALA B CA 1
ATOM 2712 C C . ALA B 1 153 ? -1.589 20.702 56.684 1.00 10.61 150 ALA B C 1
ATOM 2713 O O . ALA B 1 153 ? -1.683 21.909 56.398 1.00 11.34 150 ALA B O 1
ATOM 2715 N N . LEU B 1 154 ? -2.478 19.795 56.298 1.00 9.73 151 LEU B N 1
ATOM 2716 C CA . LEU B 1 154 ? -3.724 20.204 55.653 1.00 9.12 151 LEU B CA 1
ATOM 2717 C C . LEU B 1 154 ? -4.870 20.073 56.648 1.00 9.72 151 LEU B C 1
ATOM 2718 O O . LEU B 1 154 ? -5.011 19.026 57.302 1.00 9.48 151 LEU B O 1
ATOM 2723 N N . VAL B 1 155 ? -5.661 21.140 56.775 1.00 8.97 152 VAL B N 1
ATOM 2724 C CA . VAL B 1 155 ? -6.769 21.194 57.736 1.00 9.05 152 VAL B CA 1
ATOM 2725 C C . VAL B 1 155 ? -7.999 21.596 56.920 1.00 8.58 152 VAL B C 1
ATOM 2726 O O . VAL B 1 155 ? -8.371 22.782 56.897 1.00 9.25 152 VAL B O 1
ATOM 2730 N N . PRO B 1 156 ? -8.599 20.633 56.213 1.00 8.73 153 PRO B N 1
ATOM 2731 C CA . PRO B 1 156 ? -9.682 20.974 55.255 1.00 8.58 153 PRO B CA 1
ATOM 2732 C C . PRO B 1 156 ? -11.059 21.111 55.924 1.00 8.46 153 PRO B C 1
ATOM 2733 O O . PRO B 1 156 ? -11.962 20.276 55.734 1.00 7.78 153 PRO B O 1
ATOM 2737 N N . GLY B 1 157 ? -11.232 22.169 56.703 1.00 9.50 154 GLY B N 1
ATOM 2738 C CA . GLY B 1 157 ? -12.556 22.395 57.288 1.00 9.44 154 GLY B CA 1
ATOM 2739 C C . GLY B 1 157 ? -12.548 23.582 58.223 1.00 10.23 154 GLY B C 1
ATOM 2740 O O . GLY B 1 157 ? -11.497 24.183 58.478 1.00 11.55 154 GLY B O 1
ATOM 2741 N N . PHE B 1 158 ? -13.717 23.867 58.785 1.00 9.38 155 PHE B N 1
ATOM 2742 C CA . PHE B 1 158 ? -13.804 24.918 59.788 1.00 9.51 155 PHE B CA 1
ATOM 2743 C C . PHE B 1 158 ? -13.004 24.488 61.030 1.00 9.57 155 PHE B C 1
ATOM 2744 O O . PHE B 1 158 ? -13.052 23.321 61.434 1.00 9.72 155 PHE B O 1
ATOM 2752 N N . VAL B 1 159 ? -12.277 25.437 61.636 1.00 9.27 156 VAL B N 1
ATOM 2753 C CA . VAL B 1 159 ? -11.603 25.217 62.922 1.00 9.71 156 VAL B CA 1
ATOM 2754 C C . VAL B 1 159 ? -11.698 26.469 63.812 1.00 9.51 156 VAL B C 1
ATOM 2755 O O . VAL B 1 159 ? -11.727 27.591 63.304 1.00 10.23 156 VAL B O 1
ATOM 2759 N N A GLU B 1 160 ? -11.751 26.246 65.126 0.50 9.94 157 GLU B N 1
ATOM 2760 N N B GLU B 1 160 ? -11.763 26.268 65.124 0.50 9.79 157 GLU B N 1
ATOM 2761 C CA A GLU B 1 160 ? -11.703 27.326 66.122 0.50 9.79 157 GLU B CA 1
ATOM 2762 C CA B GLU B 1 160 ? -11.766 27.393 66.065 0.50 9.47 157 GLU B CA 1
ATOM 2763 C C A GLU B 1 160 ? -10.306 27.928 66.192 0.50 9.45 157 GLU B C 1
ATOM 2764 C C B GLU B 1 160 ? -10.336 27.873 66.311 0.50 9.25 157 GLU B C 1
ATOM 2765 O O A GLU B 1 160 ? -9.335 27.344 65.715 0.50 9.19 157 GLU B O 1
ATOM 2766 O O B GLU B 1 160 ? -9.376 27.157 66.055 0.50 8.85 157 GLU B O 1
ATOM 2777 N N . GLN B 1 161 ? -10.204 29.094 66.822 1.00 9.36 158 GLN B N 1
ATOM 2778 C CA . GLN B 1 161 ? -8.894 29.682 67.084 1.00 9.32 158 GLN B CA 1
ATOM 2779 C C . GLN B 1 161 ? -7.953 28.736 67.853 1.00 9.50 158 GLN B C 1
ATOM 2780 O O . GLN B 1 161 ? -6.795 28.586 67.469 1.00 10.44 158 GLN B O 1
ATOM 2786 N N . SER B 1 162 ? -8.439 28.104 68.912 1.00 9.48 159 SER B N 1
ATOM 2787 C CA . SER B 1 162 ? -7.590 27.188 69.691 1.00 10.29 159 SER B CA 1
ATOM 2788 C C . SER B 1 162 ? -7.058 26.029 68.835 1.00 9.86 159 SER B C 1
ATOM 2789 O O . SER B 1 162 ? -5.956 25.554 69.050 1.00 9.02 159 SER B O 1
ATOM 2792 N N . GLN B 1 163 ? -7.847 25.583 67.851 1.00 10.18 160 GLN B N 1
ATOM 2793 C CA . GLN B 1 163 ? -7.400 24.502 66.975 1.00 9.92 160 GLN B CA 1
ATOM 2794 C C . GLN B 1 163 ? -6.377 24.980 65.958 1.00 10.15 160 GLN B C 1
ATOM 2795 O O . GLN B 1 163 ? -5.408 24.264 65.649 1.00 10.42 160 GLN B O 1
ATOM 2801 N N . LEU B 1 164 ? -6.578 26.195 65.449 1.00 9.69 161 LEU B N 1
ATOM 2802 C CA . LEU B 1 164 ? -5.582 26.853 64.603 1.00 9.67 161 LEU B CA 1
ATOM 2803 C C . LEU B 1 164 ? -4.275 27.038 65.396 1.00 9.71 161 LEU B C 1
ATOM 2804 O O . LEU B 1 164 ? -3.191 26.727 64.892 1.00 10.00 161 LEU B O 1
ATOM 2809 N N . GLN B 1 165 ? -4.380 27.509 66.634 1.00 9.00 162 GLN B N 1
ATOM 2810 C CA . GLN B 1 165 ? -3.179 27.719 67.451 1.00 9.76 162 GLN B CA 1
ATOM 2811 C C . GLN B 1 165 ? -2.443 26.404 67.707 1.00 10.09 162 GLN B C 1
ATOM 2812 O O . GLN B 1 165 ? -1.208 26.363 67.640 1.00 9.76 162 GLN B O 1
ATOM 2818 N N A ASP B 1 166 ? -3.182 25.334 68.006 0.50 10.15 163 ASP B N 1
ATOM 2819 N N B ASP B 1 166 ? -3.192 25.343 68.003 0.50 10.25 163 ASP B N 1
ATOM 2820 C CA A ASP B 1 166 ? -2.542 24.036 68.208 0.50 11.13 163 ASP B CA 1
ATOM 2821 C CA B ASP B 1 166 ? -2.585 24.035 68.204 0.50 11.33 163 ASP B CA 1
ATOM 2822 C C A ASP B 1 166 ? -1.768 23.632 66.954 0.50 10.97 163 ASP B C 1
ATOM 2823 C C B ASP B 1 166 ? -1.790 23.621 66.963 0.50 11.09 163 ASP B C 1
ATOM 2824 O O A ASP B 1 166 ? -0.623 23.188 67.054 0.50 11.05 163 ASP B O 1
ATOM 2825 O O B ASP B 1 166 ? -0.650 23.166 67.082 0.50 11.16 163 ASP B O 1
ATOM 2834 N N . ALA B 1 167 ? -2.394 23.787 65.786 1.00 10.90 164 ALA B N 1
ATOM 2835 C CA . ALA B 1 167 ? -1.748 23.430 64.516 1.00 10.77 164 ALA B CA 1
ATOM 2836 C C . ALA B 1 167 ? -0.467 24.259 64.314 1.00 10.57 164 ALA B C 1
ATOM 2837 O O . ALA B 1 167 ? 0.574 23.736 63.895 1.00 10.06 164 ALA B O 1
ATOM 2839 N N . VAL B 1 168 ? -0.541 25.548 64.637 1.00 9.79 165 VAL B N 1
ATOM 2840 C CA . VAL B 1 168 ? 0.640 26.405 64.548 1.00 9.16 165 VAL B CA 1
ATOM 2841 C C . VAL B 1 168 ? 1.739 25.943 65.510 1.00 9.34 165 VAL B C 1
ATOM 2842 O O . VAL B 1 168 ? 2.925 25.854 65.138 1.00 9.09 165 VAL B O 1
ATOM 2846 N N . ASP B 1 169 ? 1.355 25.677 66.761 1.00 8.58 166 ASP B N 1
ATOM 2847 C CA . ASP B 1 169 ? 2.321 25.236 67.772 1.00 9.71 166 ASP B CA 1
ATOM 2848 C C . ASP B 1 169 ? 3.011 23.924 67.370 1.00 10.02 166 ASP B C 1
ATOM 2849 O O . ASP B 1 169 ? 4.222 23.759 67.574 1.00 8.92 166 ASP B O 1
ATOM 2854 N N A ARG B 1 170 ? 2.246 22.988 66.814 0.50 10.56 167 ARG B N 1
ATOM 2855 N N B ARG B 1 170 ? 2.220 23.015 66.804 0.50 10.79 167 ARG B N 1
ATOM 2856 C CA A ARG B 1 170 ? 2.813 21.697 66.392 0.50 10.96 167 ARG B CA 1
ATOM 2857 C CA B ARG B 1 170 ? 2.698 21.710 66.334 0.50 11.55 167 ARG B CA 1
ATOM 2858 C C A ARG B 1 170 ? 3.735 21.857 65.178 0.50 11.34 167 ARG B C 1
ATOM 2859 C C B ARG B 1 170 ? 3.721 21.893 65.215 0.50 11.61 167 ARG B C 1
ATOM 2860 O O A ARG B 1 170 ? 4.752 21.159 65.082 0.50 11.47 167 ARG B O 1
ATOM 2861 O O B ARG B 1 170 ? 4.784 21.252 65.223 0.50 11.72 167 ARG B O 1
ATOM 2876 N N . ALA B 1 171 ? 3.403 22.791 64.283 1.00 11.79 168 ALA B N 1
ATOM 2877 C CA . ALA B 1 171 ? 4.286 23.126 63.149 1.00 12.03 168 ALA B CA 1
ATOM 2878 C C . ALA B 1 171 ? 5.629 23.624 63.643 1.00 12.78 168 ALA B C 1
ATOM 2879 O O . ALA B 1 171 ? 6.675 23.199 63.144 1.00 12.78 168 ALA B O 1
ATOM 2881 N N . ARG B 1 172 ? 5.611 24.483 64.663 1.00 13.44 169 ARG B N 1
ATOM 2882 C CA . ARG B 1 172 ? 6.866 24.981 65.235 1.00 14.18 169 ARG B CA 1
ATOM 2883 C C . ARG B 1 172 ? 7.656 23.886 65.923 1.00 16.62 169 ARG B C 1
ATOM 2884 O O . ARG B 1 172 ? 8.893 23.853 65.841 1.00 16.57 169 ARG B O 1
ATOM 2892 N N . LYS B 1 173 ? 6.953 22.996 66.612 1.00 18.49 170 LYS B N 1
ATOM 2893 C CA . LYS B 1 173 ? 7.627 21.872 67.274 1.00 21.90 170 LYS B CA 1
ATOM 2894 C C . LYS B 1 173 ? 8.331 20.980 66.258 1.00 23.10 170 LYS B C 1
ATOM 2895 O O . LYS B 1 173 ? 9.418 20.469 66.531 1.00 23.46 170 LYS B O 1
ATOM 2901 N N . ALA B 1 174 ? 7.709 20.825 65.091 1.00 25.25 171 ALA B N 1
ATOM 2902 C CA . ALA B 1 174 ? 8.162 19.917 64.034 1.00 27.69 171 ALA B CA 1
ATOM 2903 C C . ALA B 1 174 ? 9.292 20.477 63.173 1.00 29.40 171 ALA B C 1
ATOM 2904 O O . ALA B 1 174 ? 10.059 19.721 62.579 1.00 29.97 171 ALA B O 1
ATOM 2906 N N . ALA B 1 175 ? 9.400 21.801 63.133 1.00 32.09 172 ALA B N 1
ATOM 2907 C CA . ALA B 1 175 ? 10.353 22.498 62.272 1.00 33.63 172 ALA B CA 1
ATOM 2908 C C . ALA B 1 175 ? 11.812 22.223 62.644 1.00 35.48 172 ALA B C 1
ATOM 2909 O O . ALA B 1 175 ? 12.665 22.155 61.747 1.00 36.29 172 ALA B O 1
ATOM 2912 N N . ALA C 1 3 ? 26.145 0.642 53.189 1.00 32.27 0 ALA C N 1
ATOM 2913 C CA . ALA C 1 3 ? 25.278 0.036 54.241 1.00 32.50 0 ALA C CA 1
ATOM 2914 C C . ALA C 1 3 ? 24.477 1.122 54.973 1.00 32.16 0 ALA C C 1
ATOM 2915 O O . ALA C 1 3 ? 23.470 1.580 54.444 1.00 32.51 0 ALA C O 1
ATOM 2917 N N . ASN C 1 4 ? 24.947 1.554 56.148 1.00 31.42 1 ASN C N 1
ATOM 2918 C CA . ASN C 1 4 ? 24.191 2.445 57.046 1.00 30.61 1 ASN C CA 1
ATOM 2919 C C . ASN C 1 4 ? 23.517 3.678 56.393 1.00 29.65 1 ASN C C 1
ATOM 2920 O O . ASN C 1 4 ? 24.012 4.245 55.402 1.00 28.70 1 ASN C O 1
ATOM 2925 N N . ARG C 1 5 ? 22.372 4.064 56.959 1.00 28.30 2 ARG C N 1
ATOM 2926 C CA . ARG C 1 5 ? 21.535 5.127 56.404 1.00 27.36 2 ARG C CA 1
ATOM 2927 C C . ARG C 1 5 ? 22.287 6.455 56.361 1.00 25.77 2 ARG C C 1
ATOM 2928 O O . ARG C 1 5 ? 22.151 7.226 55.408 1.00 25.82 2 ARG C O 1
ATOM 2936 N N . ASP C 1 6 ? 23.100 6.686 57.391 1.00 24.13 3 ASP C N 1
ATOM 2937 C CA . ASP C 1 6 ? 23.917 7.891 57.516 1.00 22.56 3 ASP C CA 1
ATOM 2938 C C . ASP C 1 6 ? 24.885 8.010 56.343 1.00 21.09 3 ASP C C 1
ATOM 2939 O O . ASP C 1 6 ? 25.039 9.082 55.771 1.00 20.27 3 ASP C O 1
ATOM 2944 N N . SER C 1 7 ? 25.507 6.894 55.973 1.00 19.47 4 SER C N 1
ATOM 2945 C CA . SER C 1 7 ? 26.465 6.883 54.873 1.00 18.24 4 SER C CA 1
ATOM 2946 C C . SER C 1 7 ? 25.791 7.154 53.530 1.00 17.21 4 SER C C 1
ATOM 2947 O O . SER C 1 7 ? 26.383 7.780 52.661 1.00 16.37 4 SER C O 1
ATOM 2950 N N . LEU C 1 8 ? 24.554 6.682 53.368 1.00 15.92 5 LEU C N 1
ATOM 2951 C CA . LEU C 1 8 ? 23.854 6.808 52.085 1.00 16.14 5 LEU C CA 1
ATOM 2952 C C . LEU C 1 8 ? 23.146 8.135 51.917 1.00 15.54 5 LEU C C 1
ATOM 2953 O O . LEU C 1 8 ? 23.158 8.722 50.839 1.00 15.16 5 LEU C O 1
ATOM 2958 N N . PHE C 1 9 ? 22.510 8.583 52.991 1.00 14.88 6 PHE C N 1
ATOM 2959 C CA . PHE C 1 9 ? 21.591 9.701 52.896 1.00 15.45 6 PHE C CA 1
ATOM 2960 C C . PHE C 1 9 ? 22.075 10.974 53.566 1.00 15.03 6 PHE C C 1
ATOM 2961 O O . PHE C 1 9 ? 21.568 12.050 53.255 1.00 15.90 6 PHE C O 1
ATOM 2969 N N . ASN C 1 10 ? 23.060 10.875 54.458 1.00 14.37 7 ASN C N 1
ATOM 2970 C CA . ASN C 1 10 ? 23.458 12.030 55.274 1.00 13.77 7 ASN C CA 1
ATOM 2971 C C . ASN C 1 10 ? 24.947 12.383 55.193 1.00 12.53 7 ASN C C 1
ATOM 2972 O O . ASN C 1 10 ? 25.518 12.902 56.141 1.00 12.48 7 ASN C O 1
ATOM 2977 N N . ASP C 1 11 ? 25.564 12.112 54.050 1.00 11.18 8 ASP C N 1
ATOM 2978 C CA . ASP C 1 11 ? 26.982 12.369 53.848 1.00 10.89 8 ASP C CA 1
ATOM 2979 C C . ASP C 1 11 ? 27.186 13.829 53.433 1.00 10.55 8 ASP C C 1
ATOM 2980 O O . ASP C 1 11 ? 26.788 14.195 52.336 1.00 10.39 8 ASP C O 1
ATOM 2985 N N . PRO C 1 12 ? 27.844 14.641 54.279 1.00 11.55 9 PRO C N 1
ATOM 2986 C CA . PRO C 1 12 ? 28.014 16.052 53.936 1.00 11.85 9 PRO C CA 1
ATOM 2987 C C . PRO C 1 12 ? 28.857 16.290 52.692 1.00 12.65 9 PRO C C 1
ATOM 2988 O O . PRO C 1 12 ? 28.763 17.372 52.079 1.00 13.09 9 PRO C O 1
ATOM 2992 N N . ASN C 1 13 ? 29.662 15.293 52.315 1.00 10.67 10 ASN C N 1
ATOM 2993 C CA . ASN C 1 13 ? 30.521 15.381 51.135 1.00 10.82 10 ASN C CA 1
ATOM 2994 C C . ASN C 1 13 ? 29.861 14.825 49.861 1.00 9.83 10 ASN C C 1
ATOM 2995 O O . ASN C 1 13 ? 30.535 14.605 48.847 1.00 11.74 10 ASN C O 1
ATOM 3000 N N . ALA C 1 14 ? 28.540 14.590 49.892 1.00 9.23 11 ALA C N 1
ATOM 3001 C CA . ALA C 1 14 ? 27.795 14.202 48.670 1.00 9.26 11 ALA C CA 1
ATOM 3002 C C . ALA C 1 14 ? 26.752 15.260 48.355 1.00 9.01 11 ALA C C 1
ATOM 3003 O O . ALA C 1 14 ? 26.004 15.646 49.246 1.00 8.44 11 ALA C O 1
ATOM 3005 N N . PRO C 1 15 ? 26.733 15.730 47.105 1.00 9.03 12 PRO C N 1
ATOM 3006 C CA . PRO C 1 15 ? 25.782 16.778 46.685 1.00 10.27 12 PRO C CA 1
ATOM 3007 C C . PRO C 1 15 ? 24.325 16.384 46.965 1.00 10.29 12 PRO C C 1
ATOM 3008 O O . PRO C 1 15 ? 23.939 15.221 46.774 1.00 10.14 12 PRO C O 1
ATOM 3012 N N . VAL C 1 16 ? 23.543 17.353 47.429 1.00 9.97 13 VAL C N 1
ATOM 3013 C CA . VAL C 1 16 ? 22.117 17.147 47.627 1.00 11.36 13 VAL C CA 1
ATOM 3014 C C . VAL C 1 16 ? 21.402 18.052 46.641 1.00 12.04 13 VAL C C 1
ATOM 3015 O O . VAL C 1 16 ? 21.694 19.257 46.577 1.00 11.86 13 VAL C O 1
ATOM 3019 N N . LEU C 1 17 ? 20.508 17.462 45.856 1.00 11.89 14 LEU C N 1
ATOM 3020 C CA . LEU C 1 17 ? 19.686 18.207 44.895 1.00 12.47 14 LEU C CA 1
ATOM 3021 C C . LEU C 1 17 ? 18.215 17.848 45.144 1.00 11.36 14 LEU C C 1
ATOM 3022 O O . LEU C 1 17 ? 17.887 17.226 46.156 1.00 11.24 14 LEU C O 1
ATOM 3027 N N . GLY C 1 18 ? 17.312 18.260 44.255 1.00 11.97 15 GLY C N 1
ATOM 3028 C CA . GLY C 1 18 ? 15.877 18.124 44.530 1.00 11.57 15 GLY C CA 1
ATOM 3029 C C . GLY C 1 18 ? 15.492 18.914 45.765 1.00 11.47 15 GLY C C 1
ATOM 3030 O O . GLY C 1 18 ? 15.991 20.032 45.996 1.00 11.65 15 GLY C O 1
ATOM 3031 N N . ASN C 1 19 ? 14.614 18.345 46.579 1.00 11.98 16 ASN C N 1
ATOM 3032 C CA . ASN C 1 19 ? 14.213 19.022 47.810 1.00 12.81 16 ASN C CA 1
ATOM 3033 C C . ASN C 1 19 ? 15.132 18.564 48.935 1.00 13.59 16 ASN C C 1
ATOM 3034 O O . ASN C 1 19 ? 15.061 17.407 49.344 1.00 13.87 16 ASN C O 1
ATOM 3039 N N . PRO C 1 20 ? 15.997 19.460 49.451 1.00 14.65 17 PRO C N 1
ATOM 3040 C CA . PRO C 1 20 ? 16.944 19.010 50.481 1.00 14.66 17 PRO C CA 1
ATOM 3041 C C . PRO C 1 20 ? 16.262 18.563 51.771 1.00 14.85 17 PRO C C 1
ATOM 3042 O O . PRO C 1 20 ? 16.892 17.905 52.595 1.00 14.78 17 PRO C O 1
ATOM 3046 N N . GLU C 1 21 ? 14.989 18.925 51.930 1.00 14.42 18 GLU C N 1
ATOM 3047 C CA . GLU C 1 21 ? 14.164 18.522 53.065 1.00 15.12 18 GLU C CA 1
ATOM 3048 C C . GLU C 1 21 ? 13.137 17.466 52.689 1.00 14.42 18 GLU C C 1
ATOM 3049 O O . GLU C 1 21 ? 12.196 17.214 53.454 1.00 14.81 18 GLU C O 1
ATOM 3055 N N . GLY C 1 22 ? 13.285 16.865 51.513 1.00 14.46 19 GLY C N 1
ATOM 3056 C CA . GLY C 1 22 ? 12.305 15.883 51.050 1.00 14.17 19 GLY C CA 1
ATOM 3057 C C . GLY C 1 22 ? 12.258 14.654 51.939 1.00 14.11 19 GLY C C 1
ATOM 3058 O O . GLY C 1 22 ? 13.251 14.312 52.580 1.00 14.64 19 GLY C O 1
ATOM 3059 N N . ASP C 1 23 ? 11.124 13.965 51.960 1.00 12.85 20 ASP C N 1
ATOM 3060 C CA . ASP C 1 23 ? 10.970 12.821 52.842 1.00 12.62 20 ASP C CA 1
ATOM 3061 C C . ASP C 1 23 ? 11.448 11.493 52.260 1.00 12.42 20 ASP C C 1
ATOM 3062 O O . ASP C 1 23 ? 11.504 10.504 52.982 1.00 13.17 20 ASP C O 1
ATOM 3067 N N . VAL C 1 24 ? 11.760 11.450 50.967 1.00 11.53 21 VAL C N 1
ATOM 3068 C CA . VAL C 1 24 ? 12.315 10.246 50.356 1.00 11.12 21 VAL C CA 1
ATOM 3069 C C . VAL C 1 24 ? 13.563 10.651 49.588 1.00 11.02 21 VAL C C 1
ATOM 3070 O O . VAL C 1 24 ? 13.533 11.608 48.801 1.00 10.82 21 VAL C O 1
ATOM 3074 N N . THR C 1 25 ? 14.663 9.950 49.853 1.00 10.74 22 THR C N 1
ATOM 3075 C CA . THR C 1 25 ? 15.933 10.212 49.168 1.00 10.04 22 THR C CA 1
ATOM 3076 C C . THR C 1 25 ? 16.166 9.208 48.048 1.00 10.47 22 THR C C 1
ATOM 3077 O O . THR C 1 25 ? 16.020 7.995 48.244 1.00 10.50 22 THR C O 1
ATOM 3081 N N . VAL C 1 26 ? 16.472 9.723 46.865 1.00 10.11 23 VAL C N 1
ATOM 3082 C CA . VAL C 1 26 ? 16.951 8.907 45.748 1.00 10.61 23 VAL C CA 1
ATOM 3083 C C . VAL C 1 26 ? 18.432 9.181 45.601 1.00 10.86 23 VAL C C 1
ATOM 3084 O O . VAL C 1 26 ? 18.832 10.325 45.395 1.00 11.05 23 VAL C O 1
ATOM 3088 N N . VAL C 1 27 ? 19.246 8.127 45.710 1.00 10.81 24 VAL C N 1
ATOM 3089 C CA . VAL C 1 27 ? 20.685 8.210 45.456 1.00 10.17 24 VAL C CA 1
ATOM 3090 C C . VAL C 1 27 ? 20.969 7.750 44.026 1.00 10.38 24 VAL C C 1
ATOM 3091 O O . VAL C 1 27 ? 20.464 6.704 43.613 1.00 11.56 24 VAL C O 1
ATOM 3095 N N . GLU C 1 28 ? 21.743 8.525 43.267 1.00 11.19 25 GLU C N 1
ATOM 3096 C CA . GLU C 1 28 ? 22.196 8.091 41.928 1.00 11.30 25 GLU C CA 1
ATOM 3097 C C . GLU C 1 28 ? 23.715 8.025 41.860 1.00 11.43 25 GLU C C 1
ATOM 3098 O O . GLU C 1 28 ? 24.393 8.976 42.245 1.00 10.96 25 GLU C O 1
ATOM 3104 N N . PHE C 1 29 ? 24.224 6.905 41.356 1.00 10.75 26 PHE C N 1
ATOM 3105 C CA . PHE C 1 29 ? 25.652 6.726 41.084 1.00 10.01 26 PHE C CA 1
ATOM 3106 C C . PHE C 1 29 ? 25.800 6.893 39.581 1.00 9.81 26 PHE C C 1
ATOM 3107 O O . PHE C 1 29 ? 25.072 6.223 38.833 1.00 9.49 26 PHE C O 1
ATOM 3115 N N . PHE C 1 30 ? 26.753 7.707 39.113 1.00 9.41 27 PHE C N 1
ATOM 3116 C CA . PHE C 1 30 ? 26.834 7.949 37.677 1.00 10.15 27 PHE C CA 1
ATOM 3117 C C . PHE C 1 30 ? 28.263 8.297 37.244 1.00 10.16 27 PHE C C 1
ATOM 3118 O O . PHE C 1 30 ? 29.147 8.629 38.067 1.00 10.53 27 PHE C O 1
ATOM 3126 N N . ASP C 1 31 ? 28.450 8.225 35.939 1.00 10.24 28 ASP C N 1
ATOM 3127 C CA . ASP C 1 31 ? 29.711 8.525 35.258 1.00 11.00 28 ASP C CA 1
ATOM 3128 C C . ASP C 1 31 ? 29.359 9.385 34.035 1.00 10.73 28 ASP C C 1
ATOM 3129 O O . ASP C 1 31 ? 28.375 9.119 33.349 1.00 9.99 28 ASP C O 1
ATOM 3134 N N . TYR C 1 32 ? 30.126 10.461 33.798 1.00 10.44 29 TYR C N 1
ATOM 3135 C CA . TYR C 1 32 ? 29.791 11.409 32.748 1.00 10.27 29 TYR C CA 1
ATOM 3136 C C . TYR C 1 32 ? 29.981 10.882 31.341 1.00 10.53 29 TYR C C 1
ATOM 3137 O O . TYR C 1 32 ? 29.539 11.521 30.374 1.00 10.44 29 TYR C O 1
ATOM 3146 N N . ASN C 1 33 ? 30.617 9.709 31.211 1.00 9.69 30 ASN C N 1
ATOM 3147 C CA . ASN C 1 33 ? 30.750 9.085 29.909 1.00 10.07 30 ASN C CA 1
ATOM 3148 C C . ASN C 1 33 ? 29.807 7.906 29.701 1.00 9.98 30 ASN C C 1
ATOM 3149 O O . ASN C 1 33 ? 29.840 7.249 28.680 1.00 10.94 30 ASN C O 1
ATOM 3154 N N . CYS C 1 34 ? 28.937 7.684 30.670 1.00 10.32 31 CYS C N 1
ATOM 3155 C CA . CYS C 1 34 ? 27.998 6.579 30.609 1.00 11.05 31 CYS C CA 1
ATOM 3156 C C . CYS C 1 34 ? 26.765 6.961 29.755 1.00 11.12 31 CYS C C 1
ATOM 3157 O O . CYS C 1 34 ? 26.021 7.885 30.116 1.00 10.70 31 CYS C O 1
ATOM 3160 N N . PRO C 1 35 ? 26.554 6.265 28.623 1.00 11.09 32 PRO C N 1
ATOM 3161 C CA . PRO C 1 35 ? 25.419 6.694 27.763 1.00 11.46 32 PRO C CA 1
ATOM 3162 C C . PRO C 1 35 ? 24.052 6.650 28.466 1.00 11.59 32 PRO C C 1
ATOM 3163 O O . PRO C 1 35 ? 23.220 7.523 28.224 1.00 12.16 32 PRO C O 1
ATOM 3167 N N . TYR C 1 36 ? 23.824 5.668 29.334 1.00 10.95 33 TYR C N 1
ATOM 3168 C CA . TYR C 1 36 ? 22.587 5.593 30.104 1.00 10.52 33 TYR C CA 1
ATOM 3169 C C . TYR C 1 36 ? 22.458 6.615 31.247 1.00 10.43 33 TYR C C 1
ATOM 3170 O O . TYR C 1 36 ? 21.338 6.974 31.637 1.00 10.49 33 TYR C O 1
ATOM 3179 N N . CYS C 1 37 ? 23.588 7.099 31.770 1.00 9.92 34 CYS C N 1
ATOM 3180 C CA . CYS C 1 37 ? 23.555 8.201 32.723 1.00 10.48 34 CYS C CA 1
ATOM 3181 C C . CYS C 1 37 ? 23.096 9.478 32.011 1.00 11.16 34 CYS C C 1
ATOM 3182 O O . CYS C 1 37 ? 22.310 10.249 32.562 1.00 11.23 34 CYS C O 1
ATOM 3185 N N . ARG C 1 38 ? 23.632 9.705 30.813 1.00 11.05 35 ARG C N 1
ATOM 3186 C CA . ARG C 1 38 ? 23.246 10.866 30.013 1.00 12.53 35 ARG C CA 1
ATOM 3187 C C . ARG C 1 38 ? 21.742 10.814 29.732 1.00 12.72 35 ARG C C 1
ATOM 3188 O O . ARG C 1 38 ? 21.044 11.835 29.857 1.00 12.34 35 ARG C O 1
ATOM 3196 N N . ARG C 1 39 ? 21.234 9.616 29.435 1.00 12.19 36 ARG C N 1
ATOM 3197 C CA . ARG C 1 39 ? 19.800 9.398 29.257 1.00 13.79 36 ARG C CA 1
ATOM 3198 C C . ARG C 1 39 ? 18.975 9.559 30.543 1.00 13.39 36 ARG C C 1
ATOM 3199 O O . ARG C 1 39 ? 17.829 10.007 30.484 1.00 13.27 36 ARG C O 1
ATOM 3207 N N . ALA C 1 40 ? 19.521 9.133 31.678 1.00 12.65 37 ALA C N 1
ATOM 3208 C CA . ALA C 1 40 ? 18.804 9.174 32.964 1.00 12.88 37 ALA C CA 1
ATOM 3209 C C . ALA C 1 40 ? 18.566 10.621 33.432 1.00 13.27 37 ALA C C 1
ATOM 3210 O O . ALA C 1 40 ? 17.644 10.862 34.217 1.00 13.13 37 ALA C O 1
ATOM 3228 N N . ALA C 1 42 ? 17.261 13.224 32.080 1.00 13.62 39 ALA C N 1
ATOM 3229 C CA . ALA C 1 42 ? 15.916 13.715 31.821 1.00 13.22 39 ALA C CA 1
ATOM 3230 C C . ALA C 1 42 ? 14.864 13.040 32.715 1.00 13.52 39 ALA C C 1
ATOM 3231 O O . ALA C 1 42 ? 13.866 13.666 33.080 1.00 12.61 39 ALA C O 1
ATOM 3233 N N . GLU C 1 43 ? 15.104 11.777 33.087 1.00 12.70 40 GLU C N 1
ATOM 3234 C CA . GLU C 1 43 ? 14.192 11.030 33.949 1.00 12.29 40 GLU C CA 1
ATOM 3235 C C . GLU C 1 43 ? 14.194 11.527 35.390 1.00 12.10 40 GLU C C 1
ATOM 3236 O O . GLU C 1 43 ? 13.131 11.597 36.045 1.00 11.89 40 GLU C O 1
ATOM 3242 N N . VAL C 1 44 ? 15.401 11.826 35.866 1.00 11.83 41 VAL C N 1
ATOM 3243 C CA . VAL C 1 44 ? 15.639 12.298 37.222 1.00 12.15 41 VAL C CA 1
ATOM 3244 C C . VAL C 1 44 ? 15.114 13.735 37.333 1.00 12.88 41 VAL C C 1
ATOM 3245 O O . VAL C 1 44 ? 14.446 14.068 38.311 1.00 12.29 41 VAL C O 1
ATOM 3249 N N . GLN C 1 45 ? 15.403 14.557 36.326 1.00 12.99 42 GLN C N 1
ATOM 3250 C CA A GLN C 1 45 ? 14.827 15.911 36.228 0.50 13.39 42 GLN C CA 1
ATOM 3251 C CA B GLN C 1 45 ? 14.845 15.912 36.305 0.50 13.19 42 GLN C CA 1
ATOM 3252 C C . GLN C 1 45 ? 13.303 15.864 36.291 1.00 13.54 42 GLN C C 1
ATOM 3253 O O . GLN C 1 45 ? 12.658 16.670 36.973 1.00 13.97 42 GLN C O 1
ATOM 3264 N N . GLY C 1 46 ? 12.707 14.911 35.558 1.00 13.00 43 GLY C N 1
ATOM 3265 C CA . GLY C 1 46 ? 11.261 14.748 35.524 1.00 13.20 43 GLY C CA 1
ATOM 3266 C C . GLY C 1 46 ? 10.686 14.355 36.871 1.00 13.02 43 GLY C C 1
ATOM 3267 O O . GLY C 1 46 ? 9.671 14.907 37.299 1.00 12.85 43 GLY C O 1
ATOM 3268 N N . LEU C 1 47 ? 11.348 13.418 37.555 1.00 12.41 44 LEU C N 1
ATOM 3269 C CA . LEU C 1 47 ? 10.911 13.012 38.892 1.00 12.58 44 LEU C CA 1
ATOM 3270 C C . LEU C 1 47 ? 10.878 14.190 39.883 1.00 12.68 44 LEU C C 1
ATOM 3271 O O . LEU C 1 47 ? 9.906 14.334 40.636 1.00 12.60 44 LEU C O 1
ATOM 3276 N N . VAL C 1 48 ? 11.944 14.995 39.898 1.00 12.91 45 VAL C N 1
ATOM 3277 C CA A VAL C 1 48 ? 11.966 16.141 40.806 0.50 13.18 45 VAL C CA 1
ATOM 3278 C CA B VAL C 1 48 ? 12.039 16.186 40.755 0.50 13.24 45 VAL C CA 1
ATOM 3279 C C . VAL C 1 48 ? 10.946 17.199 40.397 1.00 13.94 45 VAL C C 1
ATOM 3280 O O . VAL C 1 48 ? 10.288 17.771 41.275 1.00 14.11 45 VAL C O 1
ATOM 3287 N N . ASP C 1 49 ? 10.762 17.418 39.091 1.00 14.52 46 ASP C N 1
ATOM 3288 C CA . ASP C 1 49 ? 9.727 18.363 38.614 1.00 15.80 46 ASP C CA 1
ATOM 3289 C C . ASP C 1 49 ? 8.313 17.913 38.979 1.00 15.16 46 ASP C C 1
ATOM 3290 O O . ASP C 1 49 ? 7.417 18.744 39.107 1.00 16.46 46 ASP C O 1
ATOM 3295 N N . ALA C 1 50 ? 8.117 16.607 39.164 1.00 14.83 47 ALA C N 1
ATOM 3296 C CA . ALA C 1 50 ? 6.811 16.019 39.440 1.00 14.19 47 ALA C CA 1
ATOM 3297 C C . ALA C 1 50 ? 6.507 15.784 40.925 1.00 13.57 47 ALA C C 1
ATOM 3298 O O . ALA C 1 50 ? 5.350 15.832 41.336 1.00 13.10 47 ALA C O 1
ATOM 3300 N N . ASP C 1 51 ? 7.545 15.514 41.708 1.00 12.99 48 ASP C N 1
ATOM 3301 C CA . ASP C 1 51 ? 7.430 15.192 43.129 1.00 12.54 48 ASP C CA 1
ATOM 3302 C C . ASP C 1 51 ? 8.320 16.165 43.887 1.00 12.14 48 ASP C C 1
ATOM 3303 O O . ASP C 1 51 ? 9.543 15.996 43.926 1.00 11.75 48 ASP C O 1
ATOM 3308 N N . PRO C 1 52 ? 7.700 17.205 44.481 1.00 11.72 49 PRO C N 1
ATOM 3309 C CA . PRO C 1 52 ? 8.496 18.246 45.124 1.00 11.59 49 PRO C CA 1
ATOM 3310 C C . PRO C 1 52 ? 9.068 17.796 46.461 1.00 11.53 49 PRO C C 1
ATOM 3311 O O . PRO C 1 52 ? 9.766 18.569 47.115 1.00 11.75 49 PRO C O 1
ATOM 3315 N N . ASN C 1 53 ? 8.768 16.559 46.865 1.00 11.39 50 ASN C N 1
ATOM 3316 C CA . ASN C 1 53 ? 9.261 16.026 48.128 1.00 11.75 50 ASN C CA 1
ATOM 3317 C C . ASN C 1 53 ? 10.363 14.986 47.971 1.00 11.43 50 ASN C C 1
ATOM 3318 O O . ASN C 1 53 ? 10.768 14.369 48.954 1.00 12.55 50 ASN C O 1
ATOM 3323 N N . VAL C 1 54 ? 10.832 14.797 46.738 1.00 10.80 51 VAL C N 1
ATOM 3324 C CA . VAL C 1 54 ? 11.981 13.930 46.461 1.00 10.45 51 VAL C CA 1
ATOM 3325 C C . VAL C 1 54 ? 13.287 14.691 46.730 1.00 10.76 51 VAL C C 1
ATOM 3326 O O . VAL C 1 54 ? 13.473 15.820 46.263 1.00 10.23 51 VAL C O 1
ATOM 3330 N N . ARG C 1 55 ? 14.164 14.058 47.507 1.00 10.28 52 ARG C N 1
ATOM 3331 C CA . ARG C 1 55 ? 15.503 14.549 47.786 1.00 10.62 52 ARG C CA 1
ATOM 3332 C C . ARG C 1 55 ? 16.481 13.692 46.979 1.00 10.56 52 ARG C C 1
ATOM 3333 O O . ARG C 1 55 ? 16.327 12.462 46.918 1.00 10.96 52 ARG C O 1
ATOM 3341 N N . LEU C 1 56 ? 17.444 14.342 46.330 1.00 9.73 53 LEU C N 1
ATOM 3342 C CA . LEU C 1 56 ? 18.442 13.636 45.519 1.00 10.59 53 LEU C CA 1
ATOM 3343 C C . LEU C 1 56 ? 19.792 13.687 46.188 1.00 10.34 53 LEU C C 1
ATOM 3344 O O . LEU C 1 56 ? 20.201 14.737 46.698 1.00 10.86 53 LEU C O 1
ATOM 3349 N N . VAL C 1 57 ? 20.479 12.556 46.189 1.00 9.95 54 VAL C N 1
ATOM 3350 C CA . VAL C 1 57 ? 21.877 12.536 46.628 1.00 9.69 54 VAL C CA 1
ATOM 3351 C C . VAL C 1 57 ? 22.711 11.961 45.486 1.00 9.83 54 VAL C C 1
ATOM 3352 O O . VAL C 1 57 ? 22.349 10.912 44.910 1.00 10.03 54 VAL C O 1
ATOM 3356 N N . TYR C 1 58 ? 23.823 12.631 45.153 1.00 9.50 55 TYR C N 1
ATOM 3357 C CA . TYR C 1 58 ? 24.674 12.229 44.036 1.00 10.89 55 TYR C CA 1
ATOM 3358 C C . TYR C 1 58 ? 25.951 11.563 44.497 1.00 10.61 55 TYR C C 1
ATOM 3359 O O . TYR C 1 58 ? 26.664 12.097 45.357 1.00 11.00 55 TYR C O 1
ATOM 3368 N N . ARG C 1 59 ? 26.225 10.418 43.883 1.00 10.81 56 ARG C N 1
ATOM 3369 C CA . ARG C 1 59 ? 27.506 9.716 44.037 1.00 10.25 56 ARG C CA 1
ATOM 3370 C C . ARG C 1 59 ? 28.249 9.747 42.706 1.00 11.13 56 ARG C C 1
ATOM 3371 O O . ARG C 1 59 ? 27.884 9.045 41.745 1.00 12.15 56 ARG C O 1
ATOM 3379 N N . GLU C 1 60 ? 29.288 10.575 42.629 1.00 10.02 57 GLU C N 1
ATOM 3380 C CA . GLU C 1 60 ? 30.211 10.539 41.503 1.00 10.55 57 GLU C CA 1
ATOM 3381 C C . GLU C 1 60 ? 30.986 9.218 41.557 1.00 10.64 57 GLU C C 1
ATOM 3382 O O . GLU C 1 60 ? 31.736 8.964 42.530 1.00 11.03 57 GLU C O 1
ATOM 3388 N N . TRP C 1 61 ? 30.784 8.365 40.546 1.00 10.53 58 TRP C N 1
ATOM 3389 C CA . TRP C 1 61 ? 31.460 7.055 40.532 1.00 10.96 58 TRP C CA 1
ATOM 3390 C C . TRP C 1 61 ? 32.106 6.828 39.161 1.00 11.66 58 TRP C C 1
ATOM 3391 O O . TRP C 1 61 ? 31.540 6.142 38.300 1.00 11.16 58 TRP C O 1
ATOM 3402 N N . PRO C 1 62 ? 33.289 7.438 38.935 1.00 11.24 59 PRO C N 1
ATOM 3403 C CA . PRO C 1 62 ? 33.939 7.346 37.620 1.00 10.97 59 PRO C CA 1
ATOM 3404 C C . PRO C 1 62 ? 34.534 5.942 37.436 1.00 11.63 59 PRO C C 1
ATOM 3405 O O . PRO C 1 62 ? 35.434 5.537 38.212 1.00 11.46 59 PRO C O 1
ATOM 3409 N N . ILE C 1 63 ? 34.016 5.193 36.453 1.00 9.82 60 ILE C N 1
ATOM 3410 C CA . ILE C 1 63 ? 34.454 3.824 36.219 1.00 10.47 60 ILE C CA 1
ATOM 3411 C C . ILE C 1 63 ? 34.891 3.612 34.778 1.00 10.40 60 ILE C C 1
ATOM 3412 O O . ILE C 1 63 ? 35.466 2.583 34.449 1.00 10.10 60 ILE C O 1
ATOM 3417 N N . LEU C 1 64 ? 34.601 4.587 33.920 1.00 10.47 61 LEU C N 1
ATOM 3418 C CA . LEU C 1 64 ? 34.759 4.380 32.480 1.00 11.07 61 LEU C CA 1
ATOM 3419 C C . LEU C 1 64 ? 36.062 4.881 31.899 1.00 11.59 61 LEU C C 1
ATOM 3420 O O . LEU C 1 64 ? 36.279 4.757 30.689 1.00 13.90 61 LEU C O 1
ATOM 3425 N N . GLY C 1 65 ? 36.949 5.416 32.733 1.00 11.17 62 GLY C N 1
ATOM 3426 C CA . GLY C 1 65 ? 38.282 5.779 32.235 1.00 10.86 62 GLY C CA 1
ATOM 3427 C C . GLY C 1 65 ? 38.856 7.065 32.791 1.00 10.33 62 GLY C C 1
ATOM 3428 O O . GLY C 1 65 ? 38.300 7.651 33.719 1.00 10.02 62 GLY C O 1
ATOM 3429 N N . GLU C 1 66 ? 39.987 7.482 32.228 1.00 10.75 63 GLU C N 1
ATOM 3430 C CA . GLU C 1 66 ? 40.689 8.678 32.698 1.00 11.27 63 GLU C CA 1
ATOM 3431 C C . GLU C 1 66 ? 39.854 9.954 32.481 1.00 11.00 63 GLU C C 1
ATOM 3432 O O . GLU C 1 66 ? 39.879 10.852 33.313 1.00 11.55 63 GLU C O 1
ATOM 3438 N N . GLY C 1 67 ? 39.149 10.032 31.354 1.00 10.38 64 GLY C N 1
ATOM 3439 C CA . GLY C 1 67 ? 38.254 11.193 31.092 1.00 9.36 64 GLY C CA 1
ATOM 3440 C C . GLY C 1 67 ? 37.152 11.259 32.132 1.00 9.30 64 GLY C C 1
ATOM 3441 O O . GLY C 1 67 ? 36.862 12.334 32.677 1.00 9.02 64 GLY C O 1
ATOM 3442 N N . SER C 1 68 ? 36.528 10.116 32.415 1.00 8.12 65 SER C N 1
ATOM 3443 C CA . SER C 1 68 ? 35.479 10.041 33.435 1.00 9.69 65 SER C CA 1
ATOM 3444 C C . SER C 1 68 ? 36.004 10.476 34.801 1.00 9.83 65 SER C C 1
ATOM 3445 O O . SER C 1 68 ? 35.325 11.197 35.538 1.00 10.52 65 SER C O 1
ATOM 3448 N N A ASP C 1 69 ? 37.222 10.024 35.130 0.50 10.16 66 ASP C N 1
ATOM 3449 N N B ASP C 1 69 ? 37.227 10.082 35.122 0.50 9.99 66 ASP C N 1
ATOM 3450 C CA A ASP C 1 69 ? 37.931 10.438 36.349 0.50 10.62 66 ASP C CA 1
ATOM 3451 C CA B ASP C 1 69 ? 37.803 10.497 36.382 0.50 10.30 66 ASP C CA 1
ATOM 3452 C C A ASP C 1 69 ? 38.015 11.982 36.407 0.50 10.24 66 ASP C C 1
ATOM 3453 C C B ASP C 1 69 ? 38.059 12.011 36.441 0.50 10.11 66 ASP C C 1
ATOM 3454 O O A ASP C 1 69 ? 37.578 12.598 37.391 0.50 10.10 66 ASP C O 1
ATOM 3455 O O B ASP C 1 69 ? 37.794 12.643 37.472 0.50 10.13 66 ASP C O 1
ATOM 3464 N N . PHE C 1 70 ? 38.551 12.582 35.343 1.00 9.40 67 PHE C N 1
ATOM 3465 C CA . PHE C 1 70 ? 38.763 14.029 35.266 1.00 9.38 67 PHE C CA 1
ATOM 3466 C C . PHE C 1 70 ? 37.417 14.734 35.441 1.00 9.66 67 PHE C C 1
ATOM 3467 O O . PHE C 1 70 ? 37.302 15.693 36.205 1.00 9.23 67 PHE C O 1
ATOM 3475 N N . ALA C 1 71 ? 36.392 14.226 34.744 1.00 8.97 68 ALA C N 1
ATOM 3476 C CA . ALA C 1 71 ? 35.066 14.829 34.820 1.00 9.62 68 ALA C CA 1
ATOM 3477 C C . ALA C 1 71 ? 34.484 14.787 36.239 1.00 10.25 68 ALA C C 1
ATOM 3478 O O . ALA C 1 71 ? 33.921 15.788 36.703 1.00 9.42 68 ALA C O 1
ATOM 3480 N N . ALA C 1 72 ? 34.628 13.651 36.925 1.00 10.22 69 ALA C N 1
ATOM 3481 C CA . ALA C 1 72 ? 34.129 13.532 38.315 1.00 10.12 69 ALA C CA 1
ATOM 3482 C C . ALA C 1 72 ? 34.858 14.513 39.243 1.00 10.62 69 ALA C C 1
ATOM 3483 O O . ALA C 1 72 ? 34.225 15.197 40.051 1.00 10.40 69 ALA C O 1
ATOM 3485 N N A ARG C 1 73 ? 36.185 14.582 39.118 0.50 10.12 70 ARG C N 1
ATOM 3486 N N B ARG C 1 73 ? 36.186 14.571 39.130 0.50 10.58 70 ARG C N 1
ATOM 3487 C CA A ARG C 1 73 ? 36.977 15.484 39.968 0.50 9.84 70 ARG C CA 1
ATOM 3488 C CA B ARG C 1 73 ? 36.963 15.489 39.971 0.50 10.77 70 ARG C CA 1
ATOM 3489 C C A ARG C 1 73 ? 36.638 16.949 39.715 0.50 10.72 70 ARG C C 1
ATOM 3490 C C B ARG C 1 73 ? 36.544 16.929 39.720 0.50 11.19 70 ARG C C 1
ATOM 3491 O O A ARG C 1 73 ? 36.518 17.750 40.664 0.50 10.20 70 ARG C O 1
ATOM 3492 O O B ARG C 1 73 ? 36.257 17.686 40.674 0.50 10.60 70 ARG C O 1
ATOM 3507 N N . ALA C 1 74 ? 36.478 17.295 38.437 1.00 10.73 71 ALA C N 1
ATOM 3508 C CA . ALA C 1 74 ? 36.052 18.658 38.040 1.00 11.65 71 ALA C CA 1
ATOM 3509 C C . ALA C 1 74 ? 34.678 18.995 38.594 1.00 11.14 71 ALA C C 1
ATOM 3510 O O . ALA C 1 74 ? 34.486 20.086 39.133 1.00 10.47 71 ALA C O 1
ATOM 3512 N N . ALA C 1 75 ? 33.730 18.062 38.461 1.00 10.66 72 ALA C N 1
ATOM 3513 C CA . ALA C 1 75 ? 32.358 18.311 38.957 1.00 11.23 72 ALA C CA 1
ATOM 3514 C C . ALA C 1 75 ? 32.386 18.554 40.476 1.00 10.96 72 ALA C C 1
ATOM 3515 O O . ALA C 1 75 ? 31.842 19.535 40.989 1.00 10.75 72 ALA C O 1
ATOM 3517 N N . LEU C 1 76 ? 33.088 17.689 41.208 1.00 9.72 73 LEU C N 1
ATOM 3518 C CA . LEU C 1 76 ? 33.177 17.879 42.646 1.00 9.43 73 LEU C CA 1
ATOM 3519 C C . LEU C 1 76 ? 33.868 19.193 43.023 1.00 9.56 73 LEU C C 1
ATOM 3520 O O . LEU C 1 76 ? 33.488 19.830 44.008 1.00 9.82 73 LEU C O 1
ATOM 3525 N N . ALA C 1 77 ? 34.873 19.602 42.241 1.00 9.25 74 ALA C N 1
ATOM 3526 C CA . ALA C 1 77 ? 35.584 20.853 42.504 1.00 8.91 74 ALA C CA 1
ATOM 3527 C C . ALA C 1 77 ? 34.667 22.051 42.263 1.00 9.44 74 ALA C C 1
ATOM 3528 O O . ALA C 1 77 ? 34.809 23.086 42.911 1.00 8.16 74 ALA C O 1
ATOM 3530 N N . ALA C 1 78 ? 33.721 21.887 41.345 1.00 9.14 75 ALA C N 1
ATOM 3531 C CA . ALA C 1 78 ? 32.781 22.983 41.039 1.00 9.37 75 ALA C CA 1
ATOM 3532 C C . ALA C 1 78 ? 31.892 23.359 42.226 1.00 9.99 75 ALA C C 1
ATOM 3533 O O . ALA C 1 78 ? 31.343 24.470 42.252 1.00 9.50 75 ALA C O 1
ATOM 3535 N N . ARG C 1 79 ? 31.740 22.455 43.194 1.00 10.13 76 ARG C N 1
ATOM 3536 C CA . ARG C 1 79 ? 31.051 22.801 44.431 1.00 11.35 76 ARG C CA 1
ATOM 3537 C C . ARG C 1 79 ? 31.628 24.043 45.098 1.00 11.20 76 ARG C C 1
ATOM 3538 O O . ARG C 1 79 ? 30.886 24.842 45.709 1.00 11.98 76 ARG C O 1
ATOM 3546 N N . GLN C 1 80 ? 32.953 24.233 45.010 1.00 11.63 77 GLN C N 1
ATOM 3547 C CA . GLN C 1 80 ? 33.616 25.376 45.650 1.00 11.99 77 GLN C CA 1
ATOM 3548 C C . GLN C 1 80 ? 33.233 26.711 45.011 1.00 12.00 77 GLN C C 1
ATOM 3549 O O . GLN C 1 80 ? 33.458 27.774 45.595 1.00 12.00 77 GLN C O 1
ATOM 3555 N N . GLN C 1 81 ? 32.660 26.651 43.817 1.00 11.36 78 GLN C N 1
ATOM 3556 C CA . GLN C 1 81 ? 32.266 27.865 43.102 1.00 11.25 7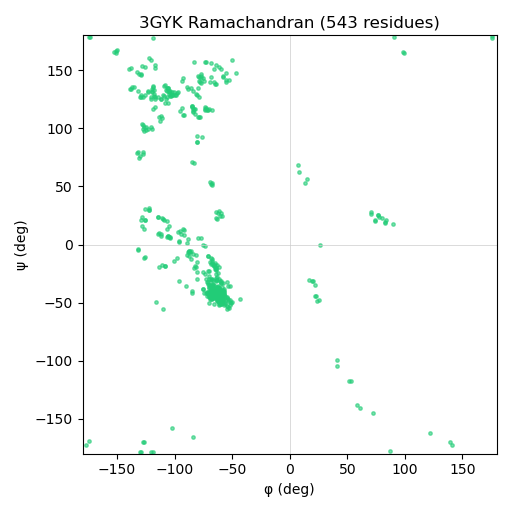8 GLN C CA 1
ATOM 3557 C C . GLN C 1 81 ? 30.747 27.953 42.977 1.00 11.72 78 GLN C C 1
ATOM 3558 O O . GLN C 1 81 ? 30.232 28.800 42.236 1.00 12.15 78 GLN C O 1
ATOM 3564 N N . GLY C 1 82 ? 30.030 27.074 43.679 1.00 11.42 79 GLY C N 1
ATOM 3565 C CA . GLY C 1 82 ? 28.572 27.178 43.736 1.00 11.57 79 GLY C CA 1
ATOM 3566 C C . GLY C 1 82 ? 27.868 26.753 42.462 1.00 11.58 79 GLY C C 1
ATOM 3567 O O . GLY C 1 82 ? 26.717 27.115 42.243 1.00 11.13 79 GLY C O 1
ATOM 3568 N N . LYS C 1 83 ? 28.545 25.970 41.629 1.00 11.04 80 LYS C N 1
ATOM 3569 C CA . LYS C 1 83 ? 28.032 25.690 40.283 1.00 11.10 80 LYS C CA 1
ATOM 3570 C C . LYS C 1 83 ? 27.927 24.201 39.978 1.00 11.42 80 LYS C C 1
ATOM 3571 O O . LYS C 1 83 ? 27.886 23.795 38.811 1.00 11.23 80 LYS C O 1
ATOM 3577 N N . TYR C 1 84 ? 27.880 23.377 41.028 1.00 10.52 81 TYR C N 1
ATOM 3578 C CA . TYR C 1 84 ? 27.851 21.925 40.832 1.00 10.57 81 TYR C CA 1
ATOM 3579 C C . TYR C 1 84 ? 26.694 21.509 39.940 1.00 10.62 81 TYR C C 1
ATOM 3580 O O . TYR C 1 84 ? 26.880 20.760 38.967 1.00 10.72 81 TYR C O 1
ATOM 3589 N N . GLU C 1 85 ? 25.492 21.979 40.268 1.00 10.59 82 GLU C N 1
ATOM 3590 C CA . GLU C 1 85 ? 24.313 21.481 39.553 1.00 10.91 82 GLU C CA 1
ATOM 3591 C C . GLU C 1 85 ? 24.307 21.914 38.083 1.00 10.54 82 GLU C C 1
ATOM 3592 O O . GLU C 1 85 ? 24.025 21.083 37.216 1.00 10.98 82 GLU C O 1
ATOM 3598 N N . ALA C 1 86 ? 24.590 23.201 37.830 1.00 8.65 83 ALA C N 1
ATOM 3599 C CA . ALA C 1 86 ? 24.653 23.705 36.444 1.00 8.86 83 ALA C CA 1
ATOM 3600 C C . ALA C 1 86 ? 25.671 22.916 35.634 1.00 9.27 83 ALA C C 1
ATOM 3601 O O . ALA C 1 86 ? 25.394 22.533 34.498 1.00 9.54 83 ALA C O 1
ATOM 3603 N N . PHE C 1 87 ? 26.828 22.649 36.255 1.00 9.41 84 PHE C N 1
ATOM 3604 C CA . PHE C 1 87 ? 27.942 21.943 35.609 1.00 9.18 84 PHE C CA 1
ATOM 3605 C C . PHE C 1 87 ? 27.589 20.479 35.350 1.00 9.52 84 PHE C C 1
ATOM 3606 O O . PHE C 1 87 ? 27.799 19.997 34.239 1.00 9.74 84 PHE C O 1
ATOM 3614 N N . HIS C 1 88 ? 27.026 19.800 36.359 1.00 8.53 85 HIS C N 1
ATOM 3615 C CA . HIS C 1 88 ? 26.533 18.418 36.192 1.00 9.91 85 HIS C CA 1
ATOM 3616 C C . HIS C 1 88 ? 25.591 18.271 34.989 1.00 9.64 85 HIS C C 1
ATOM 3617 O O . HIS C 1 88 ? 25.780 17.380 34.152 1.00 10.61 85 HIS C O 1
ATOM 3624 N N . TRP C 1 89 ? 24.594 19.153 34.902 1.00 8.97 86 TRP C N 1
ATOM 362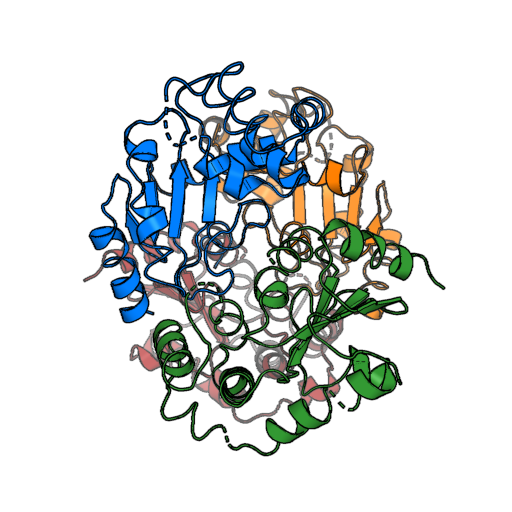5 C CA A TRP C 1 89 ? 23.611 19.084 33.833 0.50 9.17 86 TRP C CA 1
ATOM 3626 C CA B TRP C 1 89 ? 23.622 19.078 33.812 0.50 8.80 86 TRP C CA 1
ATOM 3627 C C . TRP C 1 89 ? 24.309 19.325 32.473 1.00 8.92 86 TRP C C 1
ATOM 3628 O O . TRP C 1 89 ? 24.024 18.648 31.500 1.00 9.52 86 TRP C O 1
ATOM 3649 N N . ALA C 1 90 ? 25.219 20.292 32.427 1.00 8.06 87 ALA C N 1
ATOM 3650 C CA . ALA C 1 90 ? 25.876 20.612 31.158 1.00 8.95 87 ALA C CA 1
ATOM 3651 C C . ALA C 1 90 ? 26.812 19.493 30.689 1.00 8.90 87 ALA C C 1
ATOM 3652 O O . ALA C 1 90 ? 26.881 19.212 29.477 1.00 8.51 87 ALA C O 1
ATOM 3654 N N . LEU C 1 91 ? 27.519 18.869 31.634 1.00 9.92 88 LEU C N 1
ATOM 3655 C CA . LEU C 1 91 ? 28.328 17.687 31.318 1.00 9.92 88 LEU C CA 1
ATOM 3656 C C . LEU C 1 91 ? 27.459 16.545 30.805 1.00 9.91 88 LEU C C 1
ATOM 3657 O O . LEU C 1 91 ? 27.767 15.944 29.793 1.00 10.30 88 LEU C O 1
ATOM 3670 N N . GLY C 1 93 ? 24.724 16.693 29.264 1.00 10.64 90 GLY C N 1
ATOM 3671 C CA . GLY C 1 93 ? 24.056 17.074 28.035 1.00 11.43 90 GLY C CA 1
ATOM 3672 C C . GLY C 1 93 ? 25.011 17.321 26.878 1.00 11.40 90 GLY C C 1
ATOM 3673 O O . GLY C 1 93 ? 24.571 17.643 25.794 1.00 11.61 90 GLY C O 1
ATOM 3682 N N . SER C 1 95 ? 27.998 17.001 23.865 1.00 15.10 92 SER C N 1
ATOM 3683 C CA . SER C 1 95 ? 27.998 16.170 22.665 1.00 17.37 92 SER C CA 1
ATOM 3684 C C . SER C 1 95 ? 28.984 15.004 22.663 1.00 17.44 92 SER C C 1
ATOM 3685 O O . SER C 1 95 ? 28.594 13.835 22.415 1.00 19.04 92 SER C O 1
ATOM 3688 N N . GLY C 1 96 ? 30.252 15.326 22.877 1.00 17.16 93 GLY C N 1
ATOM 3689 C CA . GLY C 1 96 ? 31.309 14.340 22.757 1.00 16.17 93 GLY C CA 1
ATOM 3690 C C . GLY C 1 96 ? 31.775 13.848 24.104 1.00 15.32 93 GLY C C 1
ATOM 3691 O O . GLY C 1 96 ? 31.056 13.960 25.108 1.00 15.52 93 GLY C O 1
ATOM 3692 N N . LYS C 1 97 ? 32.994 13.322 24.127 1.00 13.78 94 LYS C N 1
ATOM 3693 C CA . LYS C 1 97 ? 33.529 12.672 25.304 1.00 13.09 94 LYS C CA 1
ATOM 3694 C C . LYS C 1 97 ? 33.807 13.676 26.412 1.00 12.18 94 LYS C C 1
ATOM 3695 O O . LYS C 1 97 ? 34.287 14.784 26.148 1.00 11.59 94 LYS C O 1
ATOM 3701 N N . ALA C 1 98 ? 33.493 13.280 27.642 1.00 11.49 95 ALA C N 1
ATOM 3702 C CA . ALA C 1 98 ? 33.927 14.013 28.813 1.00 12.04 95 ALA C CA 1
ATOM 3703 C C . ALA C 1 98 ? 35.379 13.601 29.067 1.00 12.64 95 ALA C C 1
ATOM 3704 O O . ALA C 1 98 ? 35.646 12.629 29.771 1.00 12.75 95 ALA C O 1
ATOM 3706 N N . ASN C 1 99 ? 36.299 14.315 28.429 1.00 12.99 96 ASN C N 1
ATOM 3707 C CA . ASN C 1 99 ? 37.744 14.175 28.663 1.00 12.70 96 ASN C CA 1
ATOM 3708 C C . ASN C 1 99 ? 38.275 15.525 29.137 1.00 12.80 96 ASN C C 1
ATOM 3709 O O . ASN C 1 99 ? 37.495 16.475 29.281 1.00 12.75 96 ASN C O 1
ATOM 3714 N N . GLU C 1 100 ? 39.582 15.629 29.378 1.00 11.51 97 GLU C N 1
ATOM 3715 C CA . GLU C 1 100 ? 40.130 16.863 29.929 1.00 11.31 97 GLU C CA 1
ATOM 3716 C C . GLU C 1 100 ? 39.704 18.101 29.106 1.00 10.70 97 GLU C C 1
ATOM 3717 O O . GLU C 1 100 ? 39.214 19.095 29.654 1.00 10.44 97 GLU C O 1
ATOM 3723 N N . THR C 1 101 ? 39.913 18.052 27.795 1.00 10.23 98 THR C N 1
ATOM 3724 C CA A THR C 1 101 ? 39.593 19.188 26.927 0.50 10.05 98 THR C CA 1
ATOM 3725 C CA B THR C 1 101 ? 39.596 19.218 26.975 0.50 10.31 98 THR C CA 1
ATOM 3726 C C . THR C 1 101 ? 38.089 19.525 26.960 1.00 10.01 98 THR C C 1
ATOM 3727 O O . THR C 1 101 ? 37.705 20.683 27.132 1.00 10.54 98 THR C O 1
ATOM 3734 N N . GLY C 1 102 ? 37.251 18.506 26.794 1.00 9.62 99 GLY C N 1
ATOM 3735 C CA . GLY C 1 102 ? 35.797 18.713 26.771 1.00 9.58 99 GLY C CA 1
ATOM 3736 C C . GLY C 1 102 ? 35.220 19.189 28.092 1.00 9.66 99 GLY C C 1
ATOM 3737 O O . GLY C 1 102 ? 34.351 20.053 28.121 1.00 8.77 99 GLY C O 1
ATOM 3738 N N . VAL C 1 103 ? 35.716 18.629 29.188 1.00 8.81 100 VAL C N 1
ATOM 3739 C CA . VAL C 1 103 ? 35.268 19.004 30.545 1.00 8.68 100 VAL C CA 1
ATOM 3740 C C . VAL C 1 103 ? 35.637 20.467 30.832 1.00 8.32 100 VAL C C 1
ATOM 3741 O O . VAL C 1 103 ? 34.821 21.237 31.368 1.00 8.30 100 VAL C O 1
ATOM 3745 N N . LEU C 1 104 ? 36.867 20.853 30.498 1.00 8.07 101 LEU C N 1
ATOM 3746 C CA . LEU C 1 104 ? 37.264 22.252 30.692 1.00 7.13 101 LEU C CA 1
ATOM 3747 C C . LEU C 1 104 ? 36.453 23.203 29.813 1.00 7.67 101 LEU C C 1
ATOM 3748 O O . LEU C 1 104 ? 36.106 24.303 30.262 1.00 8.24 101 LEU C O 1
ATOM 3753 N N . ARG C 1 105 ? 36.154 22.794 28.580 1.00 7.11 102 ARG C N 1
ATOM 3754 C CA . ARG C 1 105 ? 35.334 23.615 27.702 1.00 8.60 102 ARG C CA 1
ATOM 3755 C C . ARG C 1 105 ? 33.940 23.872 28.310 1.00 8.44 102 ARG C C 1
ATOM 3756 O O . ARG C 1 105 ? 33.497 25.037 28.397 1.00 8.66 102 ARG C O 1
ATOM 3764 N N . ILE C 1 106 ? 33.288 22.788 28.723 1.00 8.83 103 ILE C N 1
ATOM 3765 C CA . ILE C 1 106 ? 31.972 22.870 29.377 1.00 8.69 103 ILE C CA 1
ATOM 3766 C C . ILE C 1 106 ? 32.066 23.707 30.662 1.00 8.73 103 ILE C C 1
ATOM 3767 O O . ILE C 1 106 ? 31.230 24.555 30.914 1.00 9.06 103 ILE C O 1
ATOM 3772 N N . ALA C 1 107 ? 33.118 23.507 31.451 1.00 7.83 104 ALA C N 1
ATOM 3773 C CA . ALA C 1 107 ? 33.348 24.356 32.629 1.00 7.66 104 ALA C CA 1
ATOM 3774 C C . ALA C 1 107 ? 33.372 25.856 32.333 1.00 7.96 104 ALA C C 1
ATOM 3775 O O . ALA C 1 107 ? 32.682 26.639 33.012 1.00 7.93 104 ALA C O 1
ATOM 3777 N N . ARG C 1 108 ? 34.124 26.270 31.308 1.00 7.36 105 ARG C N 1
ATOM 3778 C CA . ARG C 1 108 ? 34.146 27.661 30.911 1.00 8.16 105 ARG C CA 1
ATOM 3779 C C . ARG C 1 108 ? 32.735 28.086 30.493 1.00 8.11 105 ARG C C 1
ATOM 3780 O O . ARG C 1 108 ? 32.313 29.201 30.805 1.00 7.70 105 ARG C O 1
ATOM 3788 N N . GLU C 1 109 ? 32.018 27.199 29.805 1.00 8.58 106 GLU C N 1
ATOM 3789 C CA . GLU C 1 109 ? 30.674 27.554 29.265 1.00 9.18 106 GLU C CA 1
ATOM 3790 C C . GLU C 1 109 ? 29.604 27.714 30.350 1.00 9.26 106 GLU C C 1
ATOM 3791 O O . GLU C 1 109 ? 28.594 28.416 30.141 1.00 10.12 106 GLU C O 1
ATOM 3797 N N . VAL C 1 110 ? 29.825 27.105 31.503 1.00 8.59 107 VAL C N 1
ATOM 3798 C CA . VAL C 1 110 ? 28.950 27.351 32.664 1.00 9.09 107 VAL C CA 1
ATOM 3799 C C . VAL C 1 110 ? 29.507 28.407 33.635 1.00 9.21 107 VAL C C 1
ATOM 3800 O O . VAL C 1 110 ? 28.998 28.580 34.746 1.00 9.98 107 VAL C O 1
ATOM 3804 N N . GLY C 1 111 ? 30.551 29.109 33.214 1.00 8.77 108 GLY C N 1
ATOM 3805 C CA . GLY C 1 111 ? 31.053 30.255 33.975 1.00 8.84 108 GLY C CA 1
ATOM 3806 C C . GLY C 1 111 ? 31.992 29.926 35.134 1.00 8.83 108 GLY C C 1
ATOM 3807 O O . GLY C 1 111 ? 32.197 30.769 36.014 1.00 8.81 108 GLY C O 1
ATOM 3808 N N . LEU C 1 112 ? 32.579 28.739 35.122 1.00 7.86 109 LEU C N 1
ATOM 3809 C CA . LEU C 1 112 ? 33.556 28.361 36.149 1.00 8.37 109 LEU C CA 1
ATOM 3810 C C . LEU C 1 112 ? 34.899 28.963 35.841 1.00 8.06 109 LEU C C 1
ATOM 3811 O O . LEU C 1 112 ? 35.260 29.124 34.666 1.00 7.80 109 LEU C O 1
ATOM 3816 N N . ASP C 1 113 ? 35.624 29.331 36.894 1.00 7.91 110 ASP C N 1
ATOM 3817 C CA . ASP C 1 113 ? 37.009 29.769 36.774 1.00 8.68 110 ASP C CA 1
ATOM 3818 C C . ASP C 1 113 ? 37.815 28.472 36.715 1.00 8.68 110 ASP C C 1
ATOM 3819 O O . ASP C 1 113 ? 37.825 27.700 37.676 1.00 7.98 110 ASP C O 1
ATOM 3824 N N . THR C 1 114 ? 38.428 28.198 35.563 1.00 8.45 111 THR C N 1
ATOM 3825 C CA . THR C 1 114 ? 39.005 26.877 35.362 1.00 9.15 111 THR C CA 1
ATOM 3826 C C . THR C 1 114 ? 40.399 26.781 35.991 1.00 9.75 111 THR C C 1
ATOM 3827 O O . THR C 1 114 ? 40.867 25.661 36.230 1.00 10.83 111 THR C O 1
ATOM 3831 N N . GLU C 1 115 ? 41.051 27.927 36.246 1.00 9.84 112 GLU C N 1
ATOM 3832 C CA A GLU C 1 115 ? 42.309 27.939 37.017 0.50 10.19 112 GLU C CA 1
ATOM 3833 C CA B GLU C 1 115 ? 42.309 27.910 36.998 0.50 10.38 112 GLU C CA 1
ATOM 3834 C C . GLU C 1 115 ? 42.019 27.446 38.429 1.00 10.22 112 GLU C C 1
ATOM 3835 O O . GLU C 1 115 ? 42.683 26.525 38.939 1.00 10.73 112 GLU C O 1
ATOM 3846 N N . GLN C 1 116 ? 41.010 28.046 39.063 1.00 9.74 113 GLN C N 1
ATOM 3847 C CA . GLN C 1 116 ? 40.591 27.629 40.398 1.00 9.96 113 GLN C CA 1
ATOM 3848 C C . GLN C 1 116 ? 40.087 26.203 40.409 1.00 9.91 113 GLN C C 1
ATOM 3849 O O . GLN C 1 116 ? 40.371 25.432 41.338 1.00 10.03 113 GLN C O 1
ATOM 3855 N N . LEU C 1 117 ? 39.305 25.849 39.387 1.00 8.80 114 LEU C N 1
ATOM 3856 C CA . LEU C 1 117 ? 38.734 24.503 39.291 1.00 8.48 114 LEU C CA 1
ATOM 3857 C C . LEU C 1 117 ? 39.840 23.453 39.373 1.00 9.40 114 LEU C C 1
ATOM 3858 O O . LEU C 1 117 ? 39.706 22.472 40.094 1.00 8.60 114 LEU C O 1
ATOM 3863 N N . GLN C 1 118 ? 40.916 23.670 38.633 1.00 9.22 115 GLN C N 1
ATOM 3864 C CA . GLN C 1 118 ? 41.963 22.657 38.562 1.00 10.08 115 GLN C CA 1
ATOM 3865 C C . GLN C 1 118 ? 42.760 22.556 39.853 1.00 9.70 115 GLN C C 1
ATOM 3866 O O . GLN C 1 118 ? 43.189 21.462 40.197 1.00 10.01 115 GLN C O 1
ATOM 3872 N N . ARG C 1 119 ? 42.927 23.665 40.575 1.00 8.98 116 ARG C N 1
ATOM 3873 C CA A ARG C 1 119 ? 43.512 23.599 41.920 0.50 8.89 116 ARG C CA 1
ATOM 3874 C CA B ARG C 1 119 ? 43.506 23.604 41.925 0.50 8.70 116 ARG C CA 1
ATOM 3875 C C . ARG C 1 119 ? 42.564 22.822 42.829 1.00 8.76 116 ARG C C 1
ATOM 3876 O O . ARG C 1 119 ? 42.982 21.925 43.570 1.00 8.67 116 ARG C O 1
ATOM 3891 N N . ASP C 1 120 ? 41.276 23.153 42.756 1.00 8.77 117 ASP C N 1
ATOM 3892 C CA . ASP C 1 120 ? 40.300 22.501 43.631 1.00 9.33 117 ASP C CA 1
ATOM 3893 C C . ASP C 1 120 ? 40.081 21.021 43.338 1.00 9.09 117 ASP C C 1
ATOM 3894 O O . ASP C 1 120 ? 39.657 20.280 44.222 1.00 9.15 117 ASP C O 1
ATOM 3907 N N . GLU C 1 122 ? 42.304 18.929 43.102 1.00 9.81 119 GLU C N 1
ATOM 3908 C CA . GLU C 1 122 ? 43.317 18.207 43.874 1.00 10.96 119 GLU C CA 1
ATOM 3909 C C . GLU C 1 122 ? 42.955 18.065 45.360 1.00 10.62 119 GLU C C 1
ATOM 3910 O O . GLU C 1 122 ? 43.709 17.465 46.136 1.00 10.40 119 GLU C O 1
ATOM 3916 N N . ALA C 1 123 ? 41.808 18.604 45.767 1.00 9.34 120 ALA C N 1
ATOM 3917 C CA . ALA C 1 123 ? 41.509 18.693 47.203 1.00 8.84 120 ALA C CA 1
ATOM 3918 C C . ALA C 1 123 ? 41.284 17.284 47.792 1.00 7.83 120 ALA C C 1
ATOM 3919 O O . ALA C 1 123 ? 40.716 16.435 47.113 1.00 8.20 120 ALA C O 1
ATOM 3921 N N . PRO C 1 124 ? 41.711 17.047 49.054 1.00 7.65 121 PRO C N 1
ATOM 3922 C CA . PRO C 1 124 ? 41.477 15.695 49.627 1.00 7.54 121 PRO C CA 1
ATOM 3923 C C . PRO C 1 124 ? 40.015 15.213 49.547 1.00 8.47 121 PRO C C 1
ATOM 3924 O O . PRO C 1 124 ? 39.776 14.031 49.271 1.00 8.47 121 PRO C O 1
ATOM 3928 N N A GLU C 1 125 ? 39.050 16.105 49.766 0.50 8.46 122 GLU C N 1
ATOM 3929 N N B GLU C 1 125 ? 39.053 16.112 49.780 0.50 8.64 122 GLU C N 1
ATOM 3930 C CA A GLU C 1 125 ? 37.647 15.676 49.784 0.50 8.93 122 GLU C CA 1
ATOM 3931 C CA B GLU C 1 125 ? 37.631 15.722 49.779 0.50 9.43 122 GLU C CA 1
ATOM 3932 C C A GLU C 1 125 ? 37.119 15.217 48.422 0.50 9.05 122 GLU C C 1
ATOM 3933 C C B GLU C 1 125 ? 37.127 15.214 48.426 0.50 9.28 122 GLU C C 1
ATOM 3934 O O A GLU C 1 125 ? 36.135 14.484 48.353 0.50 9.01 122 GLU C O 1
ATOM 3935 O O B GLU C 1 125 ? 36.170 14.445 48.370 0.50 9.24 122 GLU C O 1
ATOM 3946 N N . VAL C 1 126 ? 37.788 15.612 47.345 1.00 9.12 123 VAL C N 1
ATOM 3947 C CA . VAL C 1 126 ? 37.425 15.130 46.010 1.00 8.80 123 VAL C CA 1
ATOM 3948 C C . VAL C 1 126 ? 37.750 13.633 45.924 1.00 9.40 123 VAL C C 1
ATOM 3949 O O . VAL C 1 126 ? 36.886 12.819 45.567 1.00 8.47 123 VAL C O 1
ATOM 3953 N N . THR C 1 127 ? 38.989 13.279 46.242 1.00 8.91 124 THR C N 1
ATOM 3954 C CA . THR C 1 127 ? 39.372 11.864 46.252 1.00 9.22 124 THR C CA 1
ATOM 3955 C C . THR C 1 127 ? 38.513 11.097 47.257 1.00 7.93 124 THR C C 1
ATOM 3956 O O . THR C 1 127 ? 38.109 9.959 46.994 1.00 8.76 124 THR C O 1
ATOM 3960 N N . ALA C 1 128 ? 38.240 11.702 48.414 1.00 7.90 125 ALA C N 1
ATOM 3961 C CA . ALA C 1 128 ? 37.513 10.992 49.476 1.00 7.01 125 ALA C CA 1
ATOM 3962 C C . ALA C 1 128 ? 36.082 10.659 49.006 1.00 7.64 125 ALA C C 1
ATOM 3963 O O . ALA C 1 128 ? 35.560 9.586 49.333 1.00 8.13 125 ALA C O 1
ATOM 3965 N N . HIS C 1 129 ? 35.442 11.591 48.295 1.00 8.19 126 HIS C N 1
ATOM 3966 C CA . HIS C 1 129 ? 34.103 11.315 47.759 1.00 8.35 126 HIS C CA 1
ATOM 3967 C C . HIS C 1 129 ? 34.147 10.135 46.791 1.00 8.48 126 HIS C C 1
ATOM 3968 O O . HIS C 1 129 ? 33.327 9.221 46.864 1.00 9.15 126 HIS C O 1
ATOM 3975 N N . ILE C 1 130 ? 35.079 10.182 45.850 1.00 8.63 127 ILE C N 1
ATOM 3976 C CA . ILE C 1 130 ? 35.164 9.127 44.845 1.00 9.82 127 ILE C CA 1
ATOM 3977 C C . ILE C 1 130 ? 35.433 7.770 45.509 1.00 9.13 127 ILE C C 1
ATOM 3978 O O . ILE C 1 130 ? 34.781 6.788 45.178 1.00 9.76 127 ILE C O 1
ATOM 3983 N N . ALA C 1 131 ? 36.349 7.708 46.481 1.00 9.46 128 ALA C N 1
ATOM 3984 C CA . ALA C 1 131 ? 36.606 6.454 47.186 1.00 9.62 128 ALA C CA 1
ATOM 3985 C C . ALA C 1 131 ? 35.374 5.943 47.903 1.00 9.68 128 ALA C C 1
ATOM 3986 O O . ALA C 1 131 ? 35.103 4.733 47.907 1.00 9.34 128 ALA C O 1
ATOM 3988 N N . GLN C 1 132 ? 34.648 6.857 48.538 1.00 8.96 129 GLN C N 1
ATOM 3989 C CA . GLN C 1 132 ? 33.396 6.465 49.212 1.00 9.20 129 GLN C CA 1
ATOM 3990 C C . GLN C 1 132 ? 32.282 6.015 48.241 1.00 8.71 129 GLN C C 1
ATOM 3991 O O . GLN C 1 132 ? 31.548 5.097 48.574 1.00 9.19 129 GLN C O 1
ATOM 3997 N N . SER C 1 133 ? 32.174 6.622 47.053 1.00 8.27 130 SER C N 1
ATOM 3998 C CA . SER C 1 133 ? 31.249 6.098 46.008 1.00 9.04 130 SER C CA 1
ATOM 3999 C C . SER C 1 133 ? 31.624 4.661 45.654 1.00 9.25 130 SER C C 1
ATOM 4000 O O . SER C 1 133 ? 30.750 3.787 45.563 1.00 8.39 130 SER C O 1
ATOM 4011 N N . ALA C 1 135 ? 33.248 2.496 47.566 1.00 7.66 132 ALA C N 1
ATOM 4012 C CA . ALA C 1 135 ? 32.912 1.647 48.714 1.00 8.37 132 ALA C CA 1
ATOM 4013 C C . ALA C 1 135 ? 31.412 1.307 48.760 1.00 8.01 132 ALA C C 1
ATOM 4014 O O . ALA C 1 135 ? 31.019 0.144 48.950 1.00 8.20 132 ALA C O 1
ATOM 4016 N N . LEU C 1 136 ? 30.585 2.332 48.603 1.00 7.48 133 LEU C N 1
ATOM 4017 C CA . LEU C 1 136 ? 29.138 2.153 48.632 1.00 8.15 133 LEU C CA 1
ATOM 4018 C C . LEU C 1 136 ? 28.672 1.226 47.498 1.00 7.86 133 LEU C C 1
ATOM 4019 O O . LEU C 1 136 ? 27.873 0.331 47.726 1.00 7.61 133 LEU C O 1
ATOM 4024 N N . ALA C 1 137 ? 29.190 1.433 46.292 1.00 8.40 134 ALA C N 1
ATOM 4025 C CA . ALA C 1 137 ? 28.776 0.598 45.165 1.00 8.84 134 ALA C CA 1
ATOM 4026 C C . ALA C 1 137 ? 29.096 -0.859 45.449 1.00 8.82 134 ALA C C 1
ATOM 4027 O O . ALA C 1 137 ? 28.282 -1.754 45.185 1.00 7.86 134 ALA C O 1
ATOM 4029 N N . GLN C 1 138 ? 30.274 -1.109 46.025 1.00 8.43 135 GLN C N 1
ATOM 4030 C CA . GLN C 1 138 ? 30.715 -2.466 46.294 1.00 8.36 135 GLN C CA 1
ATOM 4031 C C . GLN C 1 138 ? 29.798 -3.104 47.310 1.00 8.66 135 GLN C C 1
ATOM 4032 O O . GLN C 1 138 ? 29.367 -4.252 47.139 1.00 8.09 135 GLN C O 1
ATOM 4038 N N . LYS C 1 139 ? 29.474 -2.343 48.352 1.00 8.70 136 LYS C N 1
ATOM 4039 C CA . LYS C 1 139 ? 28.619 -2.838 49.429 1.00 8.35 136 LYS C CA 1
ATOM 4040 C C . LYS C 1 139 ? 27.209 -3.183 48.948 1.00 7.50 136 LYS C C 1
ATOM 4041 O O . LYS C 1 139 ? 26.646 -4.211 49.361 1.00 7.52 136 LYS C O 1
ATOM 4047 N N . LEU C 1 140 ? 26.697 -2.364 48.032 1.00 7.43 137 LEU C N 1
ATOM 4048 C CA . LEU C 1 140 ? 25.341 -2.480 47.486 1.00 7.97 137 LEU C CA 1
ATOM 4049 C C . LEU C 1 140 ? 25.206 -3.439 46.308 1.00 8.49 137 LEU C C 1
ATOM 4050 O O . LEU C 1 140 ? 24.087 -3.728 45.892 1.00 9.38 137 LEU C O 1
ATOM 4055 N N . GLY C 1 141 ? 26.313 -3.986 45.815 1.00 8.86 138 GLY C N 1
ATOM 4056 C CA . GLY C 1 141 ? 26.240 -4.919 44.688 1.00 8.62 138 GLY C CA 1
ATOM 4057 C C . GLY C 1 141 ? 26.010 -4.185 43.354 1.00 9.04 138 GLY C C 1
ATOM 4058 O O . GLY C 1 141 ? 25.466 -4.770 42.401 1.00 8.34 138 GLY C O 1
ATOM 4059 N N . PHE C 1 142 ? 26.408 -2.921 43.265 1.00 8.27 139 PHE C N 1
ATOM 4060 C CA . PHE C 1 142 ? 26.361 -2.215 41.971 1.00 7.96 139 PHE C CA 1
ATOM 4061 C C . PHE C 1 142 ? 27.678 -2.421 41.213 1.00 8.14 139 PHE C C 1
ATOM 4062 O O . PHE C 1 142 ? 28.759 -2.260 41.778 1.00 8.84 139 PHE C O 1
ATOM 4070 N N . ASN C 1 143 ? 27.582 -2.713 39.927 1.00 7.04 140 ASN C N 1
ATOM 4071 C CA . ASN C 1 143 ? 28.757 -2.938 39.095 1.00 6.78 140 ASN C CA 1
ATOM 4072 C C . ASN C 1 143 ? 28.750 -2.100 37.823 1.00 7.74 140 ASN C C 1
ATOM 4073 O O . ASN C 1 143 ? 29.503 -2.377 36.876 1.00 8.82 140 ASN C O 1
ATOM 4078 N N . GLY C 1 144 ? 27.904 -1.085 37.807 1.00 7.82 141 GLY C N 1
ATOM 4079 C CA . GLY C 1 144 ? 27.890 -0.154 36.682 1.00 8.69 141 GLY C CA 1
ATOM 4080 C C . GLY C 1 144 ? 26.944 0.985 36.960 1.00 10.05 141 GLY C C 1
ATOM 4081 O O . GLY C 1 144 ? 26.292 1.051 38.020 1.00 9.71 141 GLY C O 1
ATOM 4082 N N . THR C 1 145 ? 26.886 1.900 36.003 1.00 9.84 142 THR C N 1
ATOM 4083 C CA . THR C 1 1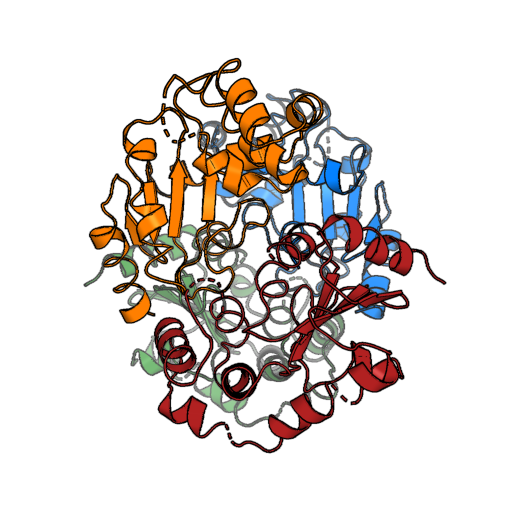45 ? 26.111 3.122 36.158 1.00 9.65 142 THR C CA 1
ATOM 4084 C C . THR C 1 145 ? 25.081 3.172 35.014 1.00 9.50 142 THR C C 1
ATOM 4085 O O . THR C 1 145 ? 25.244 2.455 34.029 1.00 9.32 142 THR C O 1
ATOM 4089 N N . PRO C 1 146 ? 24.012 3.981 35.176 1.00 9.12 143 PRO C N 1
ATOM 4090 C CA . PRO C 1 146 ? 23.646 4.589 36.458 1.00 8.75 143 PRO C CA 1
ATOM 4091 C C . PRO C 1 146 ? 23.083 3.500 37.370 1.00 10.10 143 PRO C C 1
ATOM 4092 O O . PRO C 1 146 ? 22.595 2.498 36.878 1.00 10.48 143 PRO C O 1
ATOM 4096 N N . SER C 1 147 ? 23.133 3.710 38.679 1.00 10.02 144 SER C N 1
ATOM 4097 C CA . SER C 1 147 ? 22.472 2.804 39.618 1.00 9.73 144 SER C CA 1
ATOM 4098 C C . SER C 1 147 ? 21.843 3.700 40.680 1.00 9.30 144 SER C C 1
ATOM 4099 O O . SER C 1 147 ? 22.350 4.810 40.938 1.00 9.57 144 SER C O 1
ATOM 4102 N N . PHE C 1 148 ? 20.743 3.221 41.271 1.00 10.08 145 PHE C N 1
ATOM 4103 C CA . PHE C 1 148 ? 19.891 4.037 42.139 1.00 10.47 145 PHE C CA 1
ATOM 4104 C C . PHE C 1 148 ? 19.610 3.349 43.474 1.00 9.60 145 PHE C C 1
ATOM 4105 O O . PHE C 1 148 ? 19.465 2.127 43.533 1.00 9.58 145 PHE C O 1
ATOM 4113 N N . VAL C 1 149 ? 19.499 4.156 44.538 1.00 9.76 146 VAL C N 1
ATOM 4114 C CA . VAL C 1 149 ? 18.964 3.693 45.828 1.00 9.88 146 VAL C CA 1
ATOM 4115 C C . VAL C 1 149 ? 17.741 4.554 46.124 1.00 11.02 146 VAL C C 1
ATOM 4116 O O . VAL C 1 149 ? 17.830 5.776 46.093 1.00 11.78 146 VAL C O 1
ATOM 4120 N N . VAL C 1 150 ? 16.601 3.927 46.395 1.00 11.50 147 VAL C N 1
ATOM 4121 C CA . VAL C 1 150 ? 15.399 4.697 46.804 1.00 12.65 147 VAL C CA 1
ATOM 4122 C C . VAL C 1 150 ? 14.969 4.133 48.147 1.00 13.60 147 VAL C C 1
ATOM 4123 O O . VAL C 1 150 ? 14.348 3.071 48.212 1.00 14.00 147 VAL C O 1
ATOM 4127 N N . GLU C 1 151 ? 15.355 4.829 49.213 1.00 15.23 148 GLU C N 1
ATOM 4128 C CA . GLU C 1 151 ? 15.310 4.284 50.567 1.00 17.39 148 GLU C CA 1
ATOM 4129 C C . GLU C 1 151 ? 15.785 2.811 50.595 1.00 17.81 148 GLU C C 1
ATOM 4130 O O . GLU C 1 151 ? 16.994 2.546 50.545 1.00 19.36 148 GLU C O 1
ATOM 4136 N N . ASP C 1 152 ? 14.850 1.873 50.618 1.00 18.28 149 ASP C N 1
ATOM 4137 C CA . ASP C 1 152 ? 15.167 0.439 50.680 1.00 18.37 149 ASP C CA 1
ATOM 4138 C C . ASP C 1 152 ? 15.554 -0.231 49.356 1.00 17.74 149 ASP C C 1
ATOM 4139 O O . ASP C 1 152 ? 16.304 -1.215 49.356 1.00 17.97 149 ASP C O 1
ATOM 4144 N N . ALA C 1 153 ? 15.032 0.273 48.243 1.00 15.57 150 ALA C N 1
ATOM 4145 C CA . ALA C 1 153 ? 15.190 -0.387 46.946 1.00 13.97 150 ALA C CA 1
ATOM 4146 C C . ALA C 1 153 ? 16.558 -0.098 46.326 1.00 12.73 150 ALA C C 1
ATOM 4147 O O . ALA C 1 153 ? 17.007 1.059 46.299 1.00 11.83 150 ALA C O 1
ATOM 4149 N N . LEU C 1 154 ? 17.210 -1.140 45.812 1.00 11.27 151 LEU C N 1
ATOM 4150 C CA . LEU C 1 154 ? 18.528 -1.005 45.180 1.00 11.33 151 LEU C CA 1
ATOM 4151 C C . LEU C 1 154 ? 18.360 -1.441 43.738 1.00 11.60 151 LEU C C 1
ATOM 4152 O O . LEU C 1 154 ? 18.049 -2.616 43.461 1.00 11.57 151 LEU C O 1
ATOM 4157 N N . VAL C 1 155 ? 18.580 -0.509 42.824 1.00 11.50 152 VAL C N 1
ATOM 4158 C CA . VAL C 1 155 ? 18.223 -0.710 41.434 1.00 11.11 152 VAL C CA 1
ATOM 4159 C C . VAL C 1 155 ? 19.409 -0.413 40.519 1.00 10.72 152 VAL C C 1
ATOM 4160 O O . VAL C 1 155 ? 19.716 0.772 40.285 1.00 9.54 152 VAL C O 1
ATOM 4164 N N . PRO C 1 156 ? 20.074 -1.474 40.001 1.00 9.09 153 PRO C N 1
ATOM 4165 C CA . PRO C 1 156 ? 21.165 -1.168 39.058 1.00 9.41 153 PRO C CA 1
ATOM 4166 C C . PRO C 1 156 ? 20.597 -0.844 37.687 1.00 8.64 153 PRO C C 1
ATOM 4167 O O . PRO C 1 156 ? 19.665 -1.534 37.246 1.00 9.37 153 PRO C O 1
ATOM 4171 N N . GLY C 1 157 ? 21.169 0.142 37.003 1.00 8.92 154 GLY C N 1
ATOM 4172 C CA . GLY C 1 157 ? 20.825 0.397 35.614 1.00 8.65 154 GLY C CA 1
ATOM 4173 C C . GLY C 1 157 ? 19.809 1.525 35.428 1.00 9.87 154 GLY C C 1
ATOM 4174 O O . GLY C 1 157 ? 19.155 1.984 36.384 1.00 9.96 154 GLY C O 1
ATOM 4175 N N . PHE C 1 158 ? 19.711 1.966 34.187 1.00 9.55 155 PHE C N 1
ATOM 4176 C CA . PHE C 1 158 ? 18.771 3.006 33.792 1.00 9.97 155 PHE C CA 1
ATOM 4177 C C . PHE C 1 158 ? 17.355 2.652 34.247 1.00 9.88 155 PHE C C 1
ATOM 4178 O O . PHE C 1 158 ? 16.918 1.489 34.185 1.00 9.01 155 PHE C O 1
ATOM 4186 N N . VAL C 1 159 ? 16.641 3.684 34.691 1.00 10.12 156 VAL C N 1
ATOM 4187 C CA A VAL C 1 159 ? 15.209 3.529 34.967 0.50 11.20 156 VAL C CA 1
ATOM 4188 C CA B VAL C 1 159 ? 15.250 3.574 35.108 0.50 11.19 156 VAL C CA 1
ATOM 4189 C C . VAL C 1 159 ? 14.464 4.748 34.500 1.00 11.45 156 VAL C C 1
ATOM 4190 O O . VAL C 1 159 ? 15.019 5.838 34.389 1.00 11.70 156 VAL C O 1
ATOM 4197 N N . GLU C 1 160 ? 13.200 4.528 34.147 1.00 12.62 157 GLU C N 1
ATOM 4198 C CA . GLU C 1 160 ? 12.326 5.617 33.725 1.00 14.12 157 GLU C CA 1
ATOM 4199 C C . GLU C 1 160 ? 11.727 6.309 34.938 1.00 13.27 157 GLU C C 1
ATOM 4200 O O . GLU C 1 160 ? 11.626 5.722 36.030 1.00 12.87 157 GLU C O 1
ATOM 4206 N N . GLN C 1 161 ? 11.320 7.556 34.744 1.00 14.28 158 GLN C N 1
ATOM 4207 C CA . GLN C 1 161 ? 10.642 8.316 35.788 1.00 13.96 158 GLN C CA 1
ATOM 4208 C C . GLN C 1 161 ? 9.578 7.549 36.577 1.00 13.48 158 GLN C C 1
ATOM 4209 O O . GLN C 1 161 ? 9.568 7.599 37.811 1.00 13.20 158 GLN C O 1
ATOM 4215 N N . SER C 1 162 ? 8.688 6.829 35.887 1.00 13.88 159 SER C N 1
ATOM 4216 C CA . SER C 1 162 ? 7.613 6.113 36.570 1.00 13.48 159 SER C CA 1
ATOM 4217 C C . SER C 1 162 ? 8.105 5.014 37.512 1.00 13.38 159 SER C C 1
ATOM 4218 O O . SER C 1 162 ? 7.445 4.722 38.519 1.00 13.13 159 SER C O 1
ATOM 4221 N N . GLN C 1 163 ? 9.250 4.401 37.190 1.00 13.77 160 GLN C N 1
ATOM 4222 C CA . GLN C 1 163 ? 9.806 3.362 38.054 1.00 13.84 160 GLN C CA 1
ATOM 4223 C C . GLN C 1 163 ? 10.387 3.989 39.312 1.00 13.47 160 GLN C C 1
ATOM 4224 O O . GLN C 1 163 ? 10.229 3.451 40.417 1.00 13.63 160 GLN C O 1
ATOM 4230 N N . LEU C 1 164 ? 11.071 5.115 39.131 1.00 13.05 161 LEU C N 1
ATOM 4231 C CA . LEU C 1 164 ? 11.575 5.921 40.255 1.00 13.03 161 LEU C CA 1
ATOM 4232 C C . LEU C 1 164 ? 10.407 6.338 41.168 1.00 12.35 161 LEU C C 1
ATOM 4233 O O . LEU C 1 164 ? 10.442 6.138 42.386 1.00 12.02 161 LEU C O 1
ATOM 4238 N N . GLN C 1 165 ? 9.344 6.839 40.564 1.00 11.86 162 GLN C N 1
ATOM 4239 C CA . GLN C 1 165 ? 8.170 7.256 41.320 1.00 12.19 162 GLN C CA 1
ATOM 4240 C C . GLN C 1 165 ? 7.492 6.102 42.095 1.00 12.28 162 GLN C C 1
ATOM 4241 O O . GLN C 1 165 ? 7.046 6.282 43.242 1.00 12.46 162 GLN C O 1
ATOM 4247 N N . ASP C 1 166 ? 7.401 4.927 41.468 1.00 11.88 163 ASP C N 1
ATOM 4248 C CA . ASP C 1 166 ? 6.843 3.754 42.143 1.00 11.39 163 ASP C CA 1
ATOM 4249 C C . ASP C 1 166 ? 7.674 3.426 43.380 1.00 11.29 163 ASP C C 1
ATOM 4250 O O . ASP C 1 166 ? 7.112 3.154 44.445 1.00 11.72 163 ASP C O 1
ATOM 4252 N N . ALA C 1 167 ? 8.999 3.498 43.232 1.00 11.07 164 ALA C N 1
ATOM 4253 C CA . ALA C 1 167 ? 9.926 3.253 44.337 1.00 11.32 164 ALA C CA 1
ATOM 4254 C C . ALA C 1 167 ? 9.793 4.297 45.449 1.00 11.24 164 ALA C C 1
ATOM 4255 O O . ALA C 1 167 ? 9.796 3.940 46.642 1.00 10.93 164 ALA C O 1
ATOM 4257 N N A VAL C 1 168 ? 9.666 5.572 45.085 0.50 11.28 165 VAL C N 1
ATOM 4258 N N B VAL C 1 168 ? 9.673 5.564 45.059 0.50 10.87 165 VAL C N 1
ATOM 4259 C CA A VAL C 1 168 ? 9.481 6.605 46.116 0.50 11.76 165 VAL C CA 1
ATOM 4260 C CA B VAL C 1 168 ? 9.451 6.647 46.020 0.50 10.89 165 VAL C CA 1
ATOM 4261 C C A VAL C 1 168 ? 8.140 6.445 46.839 0.50 11.82 165 VAL C C 1
ATOM 4262 C C B VAL C 1 168 ? 8.170 6.401 46.810 0.50 11.34 165 VAL C C 1
ATOM 4263 O O A VAL C 1 168 ? 8.075 6.567 48.065 0.50 12.37 165 VAL C O 1
ATOM 4264 O O B VAL C 1 168 ? 8.178 6.426 48.042 0.50 11.85 165 VAL C O 1
ATOM 4271 N N . ASP C 1 169 ? 7.083 6.128 46.091 1.00 11.45 166 ASP C N 1
ATOM 4272 C CA . ASP C 1 169 ? 5.776 5.874 46.694 1.00 11.89 166 ASP C CA 1
ATOM 4273 C C . ASP C 1 169 ? 5.798 4.715 47.675 1.00 12.09 166 ASP C C 1
ATOM 4274 O O . ASP C 1 169 ? 5.275 4.824 48.788 1.00 11.69 166 ASP C O 1
ATOM 4279 N N . ARG C 1 170 ? 6.434 3.617 47.266 1.00 12.42 167 ARG C N 1
ATOM 4280 C CA . ARG C 1 170 ? 6.552 2.449 48.133 1.00 13.39 167 ARG C CA 1
ATOM 4281 C C . ARG C 1 170 ? 7.305 2.806 49.409 1.00 13.28 167 ARG C C 1
ATOM 4282 O O . ARG C 1 170 ? 6.906 2.382 50.505 1.00 13.10 167 ARG C O 1
ATOM 4290 N N . ALA C 1 171 ? 8.372 3.598 49.255 1.00 13.91 168 ALA C N 1
ATOM 4291 C CA . ALA C 1 171 ? 9.170 4.076 50.380 1.00 14.76 168 ALA C CA 1
ATOM 4292 C C . ALA C 1 171 ? 8.314 4.904 51.340 1.00 15.56 168 ALA C C 1
ATOM 4293 O O . ALA C 1 171 ? 8.432 4.753 52.559 1.00 15.71 168 ALA C O 1
ATOM 4295 N N . ARG C 1 172 ? 7.442 5.752 50.794 1.00 16.84 169 ARG C N 1
ATOM 4296 C CA . ARG C 1 172 ? 6.516 6.558 51.631 1.00 18.14 169 ARG C CA 1
ATOM 4297 C C . ARG C 1 172 ? 5.608 5.727 52.531 1.00 19.91 169 ARG C C 1
ATOM 4298 O O . ARG C 1 172 ? 5.348 6.119 53.667 1.00 20.05 169 ARG C O 1
ATOM 4306 N N . LYS C 1 173 ? 5.118 4.598 52.018 1.00 21.96 170 LYS C N 1
ATOM 4307 C CA . LYS C 1 173 ? 4.133 3.774 52.731 1.00 24.49 170 LYS C CA 1
ATOM 4308 C C . LYS C 1 173 ? 4.663 3.182 54.030 1.00 26.49 170 LYS C C 1
ATOM 4309 O O . LYS C 1 173 ? 3.897 2.953 54.968 1.00 26.57 170 LYS C O 1
ATOM 4315 N N . ALA C 1 174 ? 5.972 2.929 54.061 1.00 29.47 171 ALA C N 1
ATOM 4316 C CA . ALA C 1 174 ? 6.623 2.117 55.106 1.00 31.63 171 ALA C CA 1
ATOM 4317 C C . ALA C 1 174 ? 6.580 2.738 56.507 1.00 32.97 171 ALA C C 1
ATOM 4318 O O . ALA C 1 174 ? 6.575 3.967 56.647 1.00 33.73 171 ALA C O 1
ATOM 4320 N N . ALA C 1 175 ? 6.585 1.881 57.541 1.00 34.28 172 ALA C N 1
ATOM 4321 C CA . ALA C 1 175 ? 6.568 2.323 58.948 1.00 34.83 172 ALA C CA 1
ATOM 4322 C C . ALA C 1 175 ? 7.754 3.227 59.243 1.00 35.54 172 ALA C C 1
ATOM 4323 O O . ALA C 1 175 ? 7.606 4.219 59.968 1.00 35.76 172 ALA C O 1
ATOM 4326 N N . ALA D 1 3 ? 24.898 62.179 55.003 1.00 33.60 0 ALA D N 1
ATOM 4327 C CA . ALA D 1 3 ? 25.794 62.754 53.963 1.00 33.57 0 ALA D CA 1
ATOM 4328 C C . ALA D 1 3 ? 25.909 61.788 52.775 1.00 33.17 0 ALA D C 1
ATOM 4329 O O . ALA D 1 3 ? 24.887 61.434 52.185 1.00 33.39 0 ALA D O 1
ATOM 4331 N N . ASN D 1 4 ? 27.135 61.353 52.460 1.00 31.98 1 ASN D N 1
ATOM 4332 C CA . ASN D 1 4 ? 27.461 60.559 51.269 1.00 30.75 1 ASN D CA 1
ATOM 4333 C C . ASN D 1 4 ? 26.585 59.317 51.007 1.00 29.68 1 ASN D C 1
ATOM 4334 O O . ASN D 1 4 ? 25.931 58.770 51.920 1.00 28.77 1 ASN D O 1
ATOM 4339 N N . ARG D 1 5 ? 26.595 58.881 49.747 1.00 27.90 2 ARG D N 1
ATOM 4340 C CA . ARG D 1 5 ? 25.770 57.768 49.287 1.00 26.78 2 ARG D CA 1
ATOM 4341 C C . ARG D 1 5 ? 26.081 56.470 50.020 1.00 25.31 2 ARG D C 1
ATOM 4342 O O . ARG D 1 5 ? 25.167 55.747 50.414 1.00 25.22 2 ARG D O 1
ATOM 4350 N N . ASP D 1 6 ? 27.368 56.189 50.213 1.00 23.75 3 ASP D N 1
ATOM 4351 C CA . ASP D 1 6 ? 27.782 54.959 50.888 1.00 22.14 3 ASP D CA 1
ATOM 4352 C C . ASP D 1 6 ? 27.245 54.889 52.311 1.00 20.76 3 ASP D C 1
ATOM 4353 O O . ASP D 1 6 ? 26.799 53.838 52.739 1.00 20.16 3 ASP D O 1
ATOM 4358 N N . SER D 1 7 ? 27.247 56.023 53.014 1.00 19.47 4 SER D N 1
ATOM 4359 C CA . SER D 1 7 ? 26.756 56.078 54.389 1.00 18.14 4 SER D CA 1
ATOM 4360 C C . SER D 1 7 ? 25.243 55.826 54.458 1.00 17.24 4 SER D C 1
ATOM 4361 O O . SER D 1 7 ? 24.761 55.222 55.413 1.00 16.51 4 SER D O 1
ATOM 4364 N N . LEU D 1 8 ? 24.504 56.293 53.452 1.00 15.81 5 LEU D N 1
ATOM 4365 C CA . LEU D 1 8 ? 23.046 56.148 53.469 1.00 15.85 5 LEU D CA 1
ATOM 4366 C C . LEU D 1 8 ? 22.572 54.817 52.934 1.00 15.49 5 LEU D C 1
ATOM 4367 O O . LEU D 1 8 ? 21.627 54.237 53.468 1.00 15.24 5 LEU D O 1
ATOM 4372 N N . PHE D 1 9 ? 23.213 54.350 51.867 1.00 14.72 6 PHE D N 1
ATOM 4373 C CA . PHE D 1 9 ? 22.649 53.259 51.100 1.00 15.40 6 PHE D CA 1
ATOM 4374 C C . PHE D 1 9 ? 23.471 51.990 51.186 1.00 14.71 6 PHE D C 1
ATOM 4375 O O . PHE D 1 9 ? 22.956 50.903 50.912 1.00 15.86 6 PHE D O 1
ATOM 4383 N N . ASN D 1 10 ? 24.738 52.113 51.574 1.00 13.99 7 ASN D N 1
ATOM 4384 C CA . ASN D 1 10 ? 25.650 50.961 51.528 1.00 13.67 7 ASN D CA 1
ATOM 4385 C C . ASN D 1 10 ? 26.296 50.595 52.870 1.00 12.32 7 ASN D C 1
ATOM 4386 O O . ASN D 1 10 ? 27.393 50.058 52.908 1.00 12.72 7 ASN D O 1
ATOM 4391 N N . ASP D 1 11 ? 25.605 50.865 53.968 1.00 11.47 8 ASP D N 1
ATOM 4392 C CA . ASP D 1 11 ? 26.141 50.582 55.296 1.00 11.26 8 ASP D CA 1
ATOM 4393 C C . ASP D 1 11 ? 25.884 49.125 55.665 1.00 10.47 8 ASP D C 1
ATOM 4394 O O . ASP D 1 11 ? 24.734 48.752 55.862 1.00 9.47 8 ASP D O 1
ATOM 4399 N N . PRO D 1 12 ? 26.946 48.314 55.823 1.00 11.12 9 PRO D N 1
ATOM 4400 C CA . PRO D 1 12 ? 26.698 46.904 56.139 1.00 11.79 9 PRO D CA 1
ATOM 4401 C C . PRO D 1 12 ? 26.049 46.676 57.509 1.00 12.72 9 PRO D C 1
ATOM 4402 O O . PRO D 1 12 ? 25.472 45.590 57.752 1.00 13.41 9 PRO D O 1
ATOM 4406 N N . ASN D 1 13 ? 26.128 47.684 58.385 1.00 10.73 10 ASN D N 1
ATOM 4407 C CA . ASN D 1 13 ? 25.549 47.600 59.728 1.00 10.74 10 ASN D CA 1
ATOM 4408 C C . ASN D 1 13 ? 24.111 48.142 59.778 1.00 9.41 10 ASN D C 1
ATOM 4409 O O . ASN D 1 13 ? 23.566 48.373 60.856 1.00 10.37 10 ASN D O 1
ATOM 4414 N N . ALA D 1 14 ? 23.482 48.371 58.611 1.00 8.45 11 ALA D N 1
ATOM 4415 C CA . ALA D 1 14 ? 22.054 48.781 58.573 1.00 8.71 11 ALA D CA 1
ATOM 4416 C C . ALA D 1 14 ? 21.256 47.726 57.832 1.00 9.12 11 ALA D C 1
ATOM 4417 O O . ALA D 1 14 ? 21.649 47.340 56.730 1.00 7.98 11 ALA D O 1
ATOM 4419 N N . PRO D 1 15 ? 20.175 47.247 58.455 1.00 9.57 12 PRO D N 1
ATOM 4420 C CA . PRO D 1 15 ? 19.345 46.195 57.836 1.00 10.77 12 PRO D CA 1
ATOM 4421 C C . PRO D 1 15 ? 18.851 46.580 56.438 1.00 10.41 12 PRO D C 1
ATOM 4422 O O . PRO D 1 15 ? 18.523 47.747 56.175 1.00 10.24 12 PRO D O 1
ATOM 4426 N N . VAL D 1 16 ? 18.828 45.595 55.546 1.00 9.45 13 VAL D N 1
ATOM 4427 C CA . VAL D 1 16 ? 18.309 45.818 54.212 1.00 10.05 13 VAL D CA 1
ATOM 4428 C C . VAL D 1 16 ? 17.102 44.897 54.087 1.00 10.98 13 VAL D C 1
ATOM 4429 O O . VAL D 1 16 ? 17.199 43.691 54.375 1.00 10.80 13 VAL D O 1
ATOM 4433 N N . LEU D 1 17 ? 15.972 45.489 53.702 1.00 10.38 14 LEU D N 1
ATOM 4434 C CA . LEU D 1 17 ? 14.728 44.768 53.484 1.00 10.97 14 LEU D CA 1
ATOM 4435 C C . LEU D 1 17 ? 14.218 45.109 52.085 1.00 10.11 14 LEU D C 1
ATOM 4436 O O . LEU D 1 17 ? 14.942 45.697 51.278 1.00 10.51 14 LEU D O 1
ATOM 4441 N N . GLY D 1 18 ? 12.991 44.706 51.770 1.00 10.82 15 GLY D N 1
ATOM 4442 C CA . GLY D 1 18 ? 12.500 44.796 50.391 1.00 10.56 15 GLY D CA 1
ATOM 4443 C C . GLY D 1 18 ? 13.371 44.029 49.409 1.00 10.92 15 GLY D C 1
ATOM 4444 O O . GLY D 1 18 ? 13.816 42.910 49.694 1.00 11.04 15 GLY D O 1
ATOM 4445 N N . ASN D 1 19 ? 13.630 44.613 48.243 1.00 11.20 16 ASN D N 1
ATOM 4446 C CA . ASN D 1 19 ? 14.497 43.939 47.274 1.00 12.11 16 ASN D CA 1
ATOM 4447 C C . ASN D 1 19 ? 15.925 44.426 47.490 1.00 13.03 16 ASN D C 1
ATOM 4448 O O . ASN D 1 19 ? 16.231 45.580 47.187 1.00 13.69 16 ASN D O 1
ATOM 4453 N N . PRO D 1 20 ? 16.812 43.549 47.985 1.00 14.16 17 PRO D N 1
ATOM 4454 C CA . PRO D 1 20 ? 18.177 43.962 48.315 1.00 14.13 17 PRO D CA 1
ATOM 4455 C C . PRO D 1 20 ? 18.969 44.392 47.081 1.00 14.50 17 PRO D C 1
ATOM 4456 O O . PRO D 1 20 ? 19.984 45.074 47.203 1.00 13.98 17 PRO D O 1
ATOM 4460 N N . GLU D 1 21 ? 18.474 43.997 45.908 1.00 13.78 18 GLU D N 1
ATOM 4461 C CA . GLU D 1 21 ? 19.022 44.396 44.627 1.00 14.73 18 GLU D CA 1
ATOM 4462 C C . GLU D 1 21 ? 18.182 45.451 43.904 1.00 14.20 18 GLU D C 1
ATOM 4463 O O . GLU D 1 21 ? 18.356 45.674 42.697 1.00 14.22 18 GLU D O 1
ATOM 4469 N N . GLY D 1 22 ? 17.276 46.112 44.621 1.00 14.23 19 GLY D N 1
ATOM 4470 C CA . GLY D 1 22 ? 16.387 47.080 43.977 1.00 13.78 19 GLY D CA 1
ATOM 4471 C C . GLY D 1 22 ? 17.136 48.313 43.494 1.00 13.81 19 GLY D C 1
ATOM 4472 O O . GLY D 1 22 ? 18.196 48.638 44.023 1.00 14.23 19 GLY D O 1
ATOM 4473 N N . ASP D 1 23 ? 16.586 49.017 42.511 1.00 12.56 20 ASP D N 1
ATOM 4474 C CA . ASP D 1 23 ? 17.292 50.151 41.932 1.00 12.26 20 ASP D CA 1
ATOM 4475 C C . ASP D 1 23 ? 17.025 51.482 42.630 1.00 12.05 20 ASP D C 1
ATOM 4476 O O . ASP D 1 23 ? 17.679 52.473 42.315 1.00 12.85 20 ASP D O 1
ATOM 4481 N N . VAL D 1 24 ? 16.061 51.518 43.546 1.00 11.27 21 VAL D N 1
ATOM 4482 C CA . VAL D 1 24 ? 15.800 52.717 44.329 1.00 10.82 21 VAL D CA 1
ATOM 4483 C C . VAL D 1 24 ? 15.757 52.331 45.790 1.00 10.29 21 VAL D C 1
ATOM 4484 O O . VAL D 1 24 ? 15.038 51.398 46.170 1.00 9.85 21 VAL D O 1
ATOM 4488 N N . THR D 1 25 ? 16.545 53.031 46.598 1.00 10.05 22 THR D N 1
ATOM 4489 C CA . THR D 1 25 ? 16.565 52.785 48.052 1.00 9.94 22 THR D CA 1
ATOM 4490 C C . THR D 1 25 ? 15.692 53.776 48.806 1.00 10.28 22 THR D C 1
ATOM 4491 O O . THR D 1 25 ? 15.771 54.989 48.562 1.00 10.50 22 THR D O 1
ATOM 4495 N N . VAL D 1 26 ? 14.835 53.251 49.680 1.00 10.03 23 VAL D N 1
ATOM 4496 C CA . VAL D 1 26 ? 14.090 54.052 50.650 1.00 10.44 23 VAL D CA 1
ATOM 4497 C C . VAL D 1 26 ? 14.684 53.757 52.027 1.00 10.50 23 VAL D C 1
ATOM 4498 O O . VAL D 1 26 ? 14.717 52.603 52.454 1.00 10.57 23 VAL D O 1
ATOM 4502 N N . VAL D 1 27 ? 15.162 54.800 52.703 1.00 9.96 24 VAL D N 1
ATOM 4503 C CA . VAL D 1 27 ? 15.709 54.689 54.054 1.00 9.85 24 VAL D CA 1
ATOM 4504 C C . VAL D 1 27 ? 14.637 55.154 55.024 1.00 10.59 24 VAL D C 1
ATOM 4505 O O . VAL D 1 27 ? 14.036 56.211 54.789 1.00 11.72 24 VAL D O 1
ATOM 4509 N N . GLU D 1 28 ? 14.364 54.389 56.076 1.00 10.87 25 GLU D N 1
ATOM 4510 C CA . GLU D 1 28 ? 13.432 54.849 57.134 1.00 11.21 25 GLU D CA 1
ATOM 4511 C C . GLU D 1 28 ? 14.131 54.922 58.476 1.00 11.57 25 GLU D C 1
ATOM 4512 O O . GLU D 1 28 ? 14.792 53.970 58.881 1.00 11.59 25 GLU D O 1
ATOM 4518 N N . PHE D 1 29 ? 13.944 56.047 59.158 1.00 11.43 26 PHE D N 1
ATOM 4519 C CA . PHE D 1 29 ? 14.396 56.253 60.531 1.00 10.77 26 PHE D CA 1
ATOM 4520 C C . PHE D 1 29 ? 13.176 56.078 61.406 1.00 9.85 26 PHE D C 1
ATOM 4521 O O . PHE D 1 29 ? 12.167 56.751 61.171 1.00 9.91 26 PHE D O 1
ATOM 4529 N N . PHE D 1 30 ? 13.250 55.232 62.442 1.00 9.93 27 PHE D N 1
ATOM 4530 C CA . PHE D 1 30 ? 12.061 54.997 63.266 1.00 9.88 27 PHE D CA 1
ATOM 4531 C C . PHE D 1 30 ? 12.405 54.668 64.720 1.00 10.40 27 PHE D C 1
ATOM 4532 O O . PHE D 1 30 ? 13.564 54.347 65.075 1.00 10.92 27 PHE D O 1
ATOM 4540 N N . ASP D 1 31 ? 11.358 54.715 65.534 1.00 10.45 28 ASP D N 1
ATOM 4541 C CA . ASP D 1 31 ? 11.401 54.413 66.958 1.00 11.17 28 ASP D CA 1
ATOM 4542 C C . ASP D 1 31 ? 10.158 53.559 67.250 1.00 10.89 28 ASP D C 1
ATOM 4543 O O . ASP D 1 31 ? 9.059 53.831 66.761 1.00 10.38 28 ASP D O 1
ATOM 4548 N N . TYR D 1 32 ? 10.337 52.488 68.031 1.00 10.78 29 TYR D N 1
ATOM 4549 C CA . TYR D 1 32 ? 9.257 51.543 68.258 1.00 10.63 29 TYR D CA 1
ATOM 4550 C C . TYR D 1 32 ? 8.128 52.046 69.133 1.00 10.68 29 TYR D C 1
ATOM 4551 O O . TYR D 1 32 ? 7.082 51.393 69.237 1.00 10.89 29 TYR D O 1
ATOM 4560 N N . ASN D 1 33 ? 8.326 53.208 69.770 1.00 10.14 30 ASN D N 1
ATOM 4561 C CA . ASN D 1 33 ? 7.256 53.850 70.528 1.00 10.59 30 ASN D CA 1
ATOM 4562 C C . ASN D 1 33 ? 6.630 55.036 69.822 1.00 10.96 30 ASN D C 1
ATOM 4563 O O . ASN D 1 33 ? 5.812 55.728 70.400 1.00 11.09 30 ASN D O 1
ATOM 4568 N N . CYS D 1 34 ? 7.024 55.252 68.573 1.00 10.71 31 CYS D N 1
ATOM 4569 C CA . CYS D 1 34 ? 6.513 56.379 67.800 1.00 11.32 31 CYS D CA 1
ATOM 4570 C C . CYS D 1 34 ? 5.175 55.976 67.138 1.00 11.15 31 CYS D C 1
ATOM 4571 O O . CYS D 1 34 ? 5.129 55.010 66.379 1.00 11.46 31 CYS D O 1
ATOM 4574 N N . PRO D 1 35 ? 4.082 56.680 67.460 1.00 10.82 32 PRO D N 1
ATOM 4575 C CA . PRO D 1 35 ? 2.773 56.210 66.933 1.00 10.85 32 PRO D CA 1
ATOM 4576 C C . PRO D 1 35 ? 2.717 56.294 65.407 1.00 10.81 32 PRO D C 1
ATOM 4577 O O . PRO D 1 35 ? 2.129 55.420 64.771 1.00 11.51 32 PRO D O 1
ATOM 4581 N N . TYR D 1 36 ? 3.335 57.315 64.810 1.00 10.13 33 TYR D N 1
ATOM 4582 C CA . TYR D 1 36 ? 3.409 57.383 63.346 1.00 10.63 33 TYR D CA 1
ATOM 4583 C C . TYR D 1 36 ? 4.320 56.339 62.669 1.00 10.71 33 TYR D C 1
ATOM 4584 O O . TYR D 1 36 ? 4.063 55.972 61.510 1.00 11.49 33 TYR D O 1
ATOM 4593 N N . CYS D 1 37 ? 5.345 55.862 63.380 1.00 10.24 34 CYS D N 1
ATOM 4594 C CA . CYS D 1 37 ? 6.150 54.737 62.891 1.00 10.46 34 CYS D CA 1
ATOM 4595 C C . CYS D 1 37 ? 5.320 53.452 62.855 1.00 10.75 34 CYS D C 1
ATOM 4596 O O . CYS D 1 37 ? 5.411 52.677 61.902 1.00 10.40 34 CYS D O 1
ATOM 4599 N N . ARG D 1 38 ? 4.544 53.228 63.911 1.00 10.87 35 ARG D N 1
ATOM 4600 C CA . ARG D 1 38 ? 3.650 52.075 63.966 1.00 11.80 35 ARG D CA 1
ATOM 4601 C C . ARG D 1 38 ? 2.643 52.134 62.817 1.00 12.03 35 ARG D C 1
ATOM 4602 O O . ARG D 1 38 ? 2.345 51.101 62.196 1.00 12.48 35 ARG D O 1
ATOM 4610 N N A ARG D 1 39 ? 2.145 53.327 62.508 0.50 11.83 36 ARG D N 1
ATOM 4611 N N B ARG D 1 39 ? 2.126 53.333 62.535 0.50 11.83 36 ARG D N 1
ATOM 4612 C CA A ARG D 1 39 ? 1.239 53.492 61.375 0.50 12.57 36 ARG D CA 1
ATOM 4613 C CA B ARG D 1 39 ? 1.259 53.559 61.373 0.50 12.60 36 ARG D CA 1
ATOM 4614 C C A ARG D 1 39 ? 1.933 53.402 60.005 0.50 12.64 36 ARG D C 1
ATOM 4615 C C B ARG D 1 39 ? 1.958 53.344 60.033 0.50 12.62 36 ARG D C 1
ATOM 4616 O O A ARG D 1 39 ? 1.309 52.991 59.021 0.50 11.92 36 ARG D O 1
ATOM 4617 O O B ARG D 1 39 ? 1.361 52.814 59.095 0.50 12.05 36 ARG D O 1
ATOM 4632 N N . ALA D 1 40 ? 3.199 53.807 59.936 1.00 12.44 37 ALA D N 1
ATOM 4633 C CA . ALA D 1 40 ? 3.970 53.767 58.680 1.00 13.37 37 ALA D CA 1
ATOM 4634 C C . ALA D 1 40 ? 4.263 52.320 58.221 1.00 14.43 37 ALA D C 1
ATOM 4635 O O . ALA D 1 40 ? 4.514 52.098 57.026 1.00 14.33 37 ALA D O 1
ATOM 4650 N N . ALA D 1 42 ? 2.427 49.706 57.708 1.00 14.56 39 ALA D N 1
ATOM 4651 C CA . ALA D 1 42 ? 1.554 49.229 56.647 1.00 13.78 39 ALA D CA 1
ATOM 4652 C C . ALA D 1 42 ? 1.813 49.908 55.303 1.00 14.16 39 ALA D C 1
ATOM 4653 O O . ALA D 1 42 ? 1.613 49.303 54.248 1.00 12.63 39 ALA D O 1
ATOM 4655 N N . GLU D 1 43 ? 2.243 51.175 55.350 1.00 13.18 40 GLU D N 1
ATOM 4656 C CA . GLU D 1 43 ? 2.523 51.932 54.140 1.00 13.26 40 GLU D CA 1
ATOM 4657 C C . GLU D 1 43 ? 3.756 51.414 53.429 1.00 12.81 40 GLU D C 1
ATOM 4658 O O . GLU D 1 43 ? 3.772 51.307 52.187 1.00 12.70 40 GLU D O 1
ATOM 4664 N N . VAL D 1 44 ? 4.783 51.156 54.240 1.00 12.54 41 VAL D N 1
ATOM 4665 C CA . VAL D 1 44 ? 6.070 50.651 53.787 1.00 12.95 41 VAL D CA 1
ATOM 4666 C C . VAL D 1 44 ? 5.887 49.218 53.272 1.00 13.67 41 VAL D C 1
ATOM 4667 O O . VAL D 1 44 ? 6.413 48.886 52.204 1.00 13.15 41 VAL D O 1
ATOM 4671 N N . GLN D 1 45 ? 5.149 48.399 54.027 1.00 13.90 42 GLN D N 1
ATOM 4672 C CA A GLN D 1 45 ? 4.767 47.053 53.569 0.50 14.40 42 GLN D CA 1
ATOM 4673 C CA B GLN D 1 45 ? 4.798 47.059 53.567 0.50 14.40 42 GLN D CA 1
ATOM 4674 C C . GLN D 1 45 ? 4.098 47.115 52.196 1.00 14.40 42 GLN D C 1
ATOM 4675 O O . GLN D 1 45 ? 4.403 46.311 51.304 1.00 14.72 42 GLN D O 1
ATOM 4686 N N . GLY D 1 46 ? 3.164 48.061 52.019 1.00 14.35 43 GLY D N 1
ATOM 4687 C CA . GLY D 1 46 ? 2.416 48.190 50.769 1.00 13.95 43 GLY D CA 1
ATOM 4688 C C . GLY D 1 46 ? 3.302 48.592 49.610 1.00 14.02 43 GLY D C 1
ATOM 4689 O O . GLY D 1 46 ? 3.165 48.064 48.504 1.00 13.62 43 GLY D O 1
ATOM 4690 N N . LEU D 1 47 ? 4.234 49.516 49.864 1.00 13.36 44 LEU D N 1
ATOM 4691 C CA . LEU D 1 47 ? 5.181 49.929 48.830 1.00 13.44 44 LEU D CA 1
ATOM 4692 C C . LEU D 1 47 ? 6.009 48.742 48.315 1.00 13.46 44 LEU D C 1
ATOM 4693 O O . LEU D 1 47 ? 6.186 48.588 47.105 1.00 13.11 44 LEU D O 1
ATOM 4698 N N . VAL D 1 48 ? 6.522 47.921 49.223 1.00 14.01 45 VAL D N 1
ATOM 4699 C CA . VAL D 1 48 ? 7.345 46.802 48.778 1.00 14.90 45 VAL D CA 1
ATOM 4700 C C . VAL D 1 48 ? 6.490 45.753 48.081 1.00 15.51 45 VAL D C 1
ATOM 4701 O O . VAL D 1 48 ? 6.928 45.187 47.080 1.00 15.56 45 VAL D O 1
ATOM 4705 N N . ASP D 1 49 ? 5.271 45.526 48.575 1.00 15.83 46 ASP D N 1
ATOM 4706 C CA . ASP D 1 49 ? 4.349 44.578 47.917 1.00 16.83 46 ASP D CA 1
ATOM 4707 C C . ASP D 1 49 ? 3.962 45.058 46.516 1.00 16.36 46 ASP D C 1
ATOM 4708 O O . ASP D 1 49 ? 3.679 44.242 45.641 1.00 17.21 46 ASP D O 1
ATOM 4713 N N . ALA D 1 50 ? 3.954 46.372 46.292 1.00 15.68 47 ALA D N 1
ATOM 4714 C CA . ALA D 1 50 ? 3.568 46.946 45.003 1.00 15.31 47 ALA D CA 1
ATOM 4715 C C . ALA D 1 50 ? 4.727 47.133 44.010 1.00 14.77 47 ALA D C 1
ATOM 4716 O O . ALA D 1 50 ? 4.539 46.971 42.800 1.00 14.62 47 ALA D O 1
ATOM 4718 N N . ASP D 1 51 ? 5.902 47.485 44.530 1.00 14.05 48 ASP D N 1
ATOM 4719 C CA . ASP D 1 51 ? 7.094 47.779 43.723 1.00 13.36 48 ASP D CA 1
ATOM 4720 C C . ASP D 1 51 ? 8.191 46.794 44.110 1.00 12.73 48 ASP D C 1
ATOM 4721 O O . ASP D 1 51 ? 8.859 46.975 45.135 1.00 12.31 48 ASP D O 1
ATOM 4726 N N . PRO D 1 52 ? 8.374 45.733 43.290 1.00 11.79 49 PRO D N 1
ATOM 4727 C CA . PRO D 1 52 ? 9.341 44.702 43.662 1.00 11.62 49 PRO D CA 1
ATOM 4728 C C . PRO D 1 52 ? 10.783 45.163 43.481 1.00 11.37 49 PRO D C 1
ATOM 4729 O O . PRO D 1 52 ? 11.712 44.401 43.757 1.00 11.69 49 PRO D O 1
ATOM 4733 N N . ASN D 1 53 ? 10.967 46.388 42.997 1.00 10.89 50 ASN D N 1
ATOM 4734 C CA . ASN D 1 53 ? 12.301 46.927 42.784 1.00 11.20 50 ASN D CA 1
ATOM 4735 C C . ASN D 1 53 ? 12.725 47.969 43.818 1.00 10.70 50 ASN D C 1
ATOM 4736 O O . ASN D 1 53 ? 13.776 48.588 43.663 1.00 11.35 50 ASN D O 1
ATOM 4741 N N . VAL D 1 54 ? 11.911 48.154 44.860 1.00 10.43 51 VAL D N 1
ATOM 4742 C CA . VAL D 1 54 ? 12.268 49.037 45.981 1.00 10.05 51 VAL D CA 1
ATOM 4743 C C . VAL D 1 54 ? 13.136 48.257 46.973 1.00 10.58 51 VAL D C 1
ATOM 4744 O O . VAL D 1 54 ? 12.819 47.124 47.324 1.00 10.37 51 VAL D O 1
ATOM 4748 N N . ARG D 1 55 ? 14.241 48.883 47.372 1.00 10.44 52 ARG D N 1
ATOM 4749 C CA . ARG D 1 55 ? 15.148 48.391 48.397 1.00 11.13 52 ARG D CA 1
ATOM 4750 C C . ARG D 1 55 ? 14.932 49.256 49.635 1.00 10.74 52 ARG D C 1
ATOM 4751 O O . ARG D 1 55 ? 14.834 50.482 49.523 1.00 11.07 52 ARG D O 1
ATOM 4759 N N . LEU D 1 56 ? 14.836 48.614 50.799 1.00 9.50 53 LEU D N 1
ATOM 4760 C CA . LEU D 1 56 ? 14.634 49.330 52.061 1.00 10.08 53 LEU D CA 1
ATOM 4761 C C . LEU D 1 56 ? 15.896 49.276 52.892 1.00 9.79 53 LEU D C 1
ATOM 4762 O O . LEU D 1 56 ? 16.536 48.235 52.981 1.00 10.87 53 LEU D O 1
ATOM 4767 N N . VAL D 1 57 ? 16.251 50.403 53.496 1.00 10.23 54 VAL D N 1
ATOM 4768 C CA . VAL D 1 57 ? 17.346 50.432 54.494 1.00 9.52 54 VAL D CA 1
ATOM 4769 C C . VAL D 1 57 ? 16.760 51.010 55.778 1.00 9.98 54 VAL D C 1
ATOM 4770 O O . VAL D 1 57 ? 16.082 52.072 55.755 1.00 9.68 54 VAL D O 1
ATOM 4774 N N . TYR D 1 58 ? 17.002 50.331 56.898 1.00 9.52 55 TYR D N 1
ATOM 4775 C CA . TYR D 1 58 ? 16.469 50.767 58.198 1.00 11.13 55 TYR D CA 1
ATOM 4776 C C . TYR D 1 58 ? 17.525 51.422 59.066 1.00 10.84 55 TYR D C 1
ATOM 4777 O O . TYR D 1 58 ? 18.635 50.876 59.231 1.00 10.94 55 TYR D O 1
ATOM 4786 N N . ARG D 1 59 ? 17.164 52.578 59.612 1.00 11.40 56 ARG D N 1
ATOM 4787 C CA . ARG D 1 59 ? 17.941 53.254 60.664 1.00 10.81 56 ARG D CA 1
ATOM 4788 C C . ARG D 1 59 ? 17.134 53.196 61.961 1.00 11.37 56 ARG D C 1
ATOM 4789 O O . ARG D 1 59 ? 16.108 53.875 62.106 1.00 12.00 56 ARG D O 1
ATOM 4797 N N . GLU D 1 60 ? 17.590 52.381 62.909 1.00 10.35 57 GLU D N 1
ATOM 4798 C CA . GLU D 1 60 ? 17.047 52.392 64.246 1.00 11.05 57 GLU D CA 1
ATOM 4799 C C . GLU D 1 60 ? 17.481 53.715 64.918 1.00 10.27 57 GLU D C 1
ATOM 4800 O O . GLU D 1 60 ? 18.694 53.962 65.098 1.00 10.96 57 GLU D O 1
ATOM 4806 N N . TRP D 1 61 ? 16.517 54.565 65.259 1.00 10.57 58 TRP D N 1
ATOM 4807 C CA . TRP D 1 61 ? 16.858 55.900 65.828 1.00 10.50 58 TRP D CA 1
ATOM 4808 C C . TRP D 1 61 ? 15.989 56.133 67.073 1.00 11.58 58 TRP D C 1
ATOM 4809 O O . TRP D 1 61 ? 14.979 56.830 67.014 1.00 11.18 58 TRP D O 1
ATOM 4820 N N . PRO D 1 62 ? 16.364 55.515 68.208 1.00 11.77 59 PRO D N 1
ATOM 4821 C CA . PRO D 1 62 ? 15.535 55.613 69.423 1.00 10.87 59 PRO D CA 1
ATOM 4822 C C . PRO D 1 62 ? 15.679 57.009 70.024 1.00 11.99 59 PRO D C 1
ATOM 4823 O O . PRO D 1 62 ? 16.802 57.414 70.406 1.00 11.46 59 PRO D O 1
ATOM 4827 N N . ILE D 1 63 ? 14.576 57.753 70.067 1.00 10.70 60 ILE D N 1
ATOM 4828 C CA . ILE D 1 63 ? 14.606 59.115 70.590 1.00 10.56 60 ILE D CA 1
ATOM 4829 C C . ILE D 1 63 ? 13.587 59.328 71.691 1.00 11.11 60 ILE D C 1
ATOM 4830 O O . ILE D 1 63 ? 13.594 60.379 72.344 1.00 10.81 60 ILE D O 1
ATOM 4835 N N . LEU D 1 64 ? 12.687 58.364 71.874 1.00 10.34 61 LEU D N 1
ATOM 4836 C CA . LEU D 1 64 ? 11.537 58.579 72.750 1.00 11.21 61 LEU D CA 1
ATOM 4837 C C . LEU D 1 64 ? 11.712 58.072 74.158 1.00 11.95 61 LEU D C 1
ATOM 4838 O O . LEU D 1 64 ? 10.790 58.207 74.973 1.00 14.69 61 LEU D O 1
ATOM 4843 N N . GLY D 1 65 ? 12.889 57.548 74.490 1.00 11.19 62 GLY D N 1
ATOM 4844 C CA . GLY D 1 65 ? 13.135 57.220 75.900 1.00 10.53 62 GLY D CA 1
ATOM 4845 C C . GLY D 1 65 ? 13.863 55.912 76.124 1.00 10.27 62 GLY D C 1
ATOM 4846 O O . GLY D 1 65 ? 14.373 55.303 75.182 1.00 10.05 62 GLY D O 1
ATOM 4847 N N . GLU D 1 66 ? 13.916 55.491 77.377 1.00 10.25 63 GLU D N 1
ATOM 4848 C CA . GLU D 1 66 ? 14.668 54.289 77.736 1.00 11.46 63 GLU D CA 1
ATOM 4849 C C . GLU D 1 66 ? 14.055 53.017 77.135 1.00 11.42 63 GLU D C 1
ATOM 4850 O O . GLU D 1 66 ? 14.788 52.094 76.758 1.00 11.80 63 GLU D O 1
ATOM 4856 N N . GLY D 1 67 ? 12.726 52.965 77.077 1.00 10.67 64 GLY D N 1
ATOM 4857 C CA . GLY D 1 67 ? 12.041 51.801 76.454 1.00 10.27 64 GLY D CA 1
ATOM 4858 C C . GLY D 1 67 ? 12.407 51.729 74.984 1.00 10.09 64 GLY D C 1
ATOM 4859 O O . GLY D 1 67 ? 12.726 50.641 74.465 1.00 9.88 64 GLY D O 1
ATOM 4860 N N . SER D 1 68 ? 12.348 52.869 74.295 1.00 9.19 65 SER D N 1
ATOM 4861 C CA . SER D 1 68 ? 12.708 52.912 72.874 1.00 10.25 65 SER D CA 1
ATOM 4862 C C . SER D 1 68 ? 14.147 52.494 72.660 1.00 10.20 65 SER D C 1
ATOM 4863 O O . SER D 1 68 ? 14.454 51.796 71.684 1.00 10.52 65 SER D O 1
ATOM 4866 N N A ASP D 1 69 ? 15.033 52.908 73.556 0.50 10.34 66 ASP D N 1
ATOM 4867 N N B ASP D 1 69 ? 15.036 52.941 73.554 0.50 10.39 66 ASP D N 1
ATOM 4868 C CA A ASP D 1 69 ? 16.417 52.484 73.451 0.50 10.77 66 ASP D CA 1
ATOM 4869 C CA B ASP D 1 69 ? 16.449 52.529 73.552 0.50 10.91 66 ASP D CA 1
ATOM 4870 C C A ASP D 1 69 ? 16.555 50.963 73.582 0.50 10.48 66 ASP D C 1
ATOM 4871 C C B ASP D 1 69 ? 16.567 50.997 73.606 0.50 10.55 66 ASP D C 1
ATOM 4872 O O A ASP D 1 69 ? 17.258 50.336 72.789 0.50 10.54 66 ASP D O 1
ATOM 4873 O O B ASP D 1 69 ? 17.261 50.396 72.783 0.50 10.58 66 ASP D O 1
ATOM 4882 N N . PHE D 1 70 ? 15.880 50.390 74.574 1.00 9.67 67 PHE D N 1
ATOM 4883 C CA . PHE D 1 70 ? 15.916 48.929 74.800 1.00 9.28 67 PHE D CA 1
ATOM 4884 C C . PHE D 1 70 ? 15.404 48.214 73.545 1.00 9.47 67 PHE D C 1
ATOM 4885 O O . PHE D 1 70 ? 16.008 47.239 73.067 1.00 8.74 67 PHE D O 1
ATOM 4893 N N . ALA D 1 71 ? 14.289 48.718 73.013 1.00 8.86 68 ALA D N 1
ATOM 4894 C CA . ALA D 1 71 ? 13.692 48.133 71.814 1.00 9.37 68 ALA D CA 1
ATOM 4895 C C . ALA D 1 71 ? 14.639 48.154 70.619 1.00 9.87 68 ALA D C 1
ATOM 4896 O O . ALA D 1 71 ? 14.740 47.160 69.895 1.00 9.66 68 ALA D O 1
ATOM 4898 N N . ALA D 1 72 ? 15.315 49.283 70.404 1.00 9.95 69 ALA D N 1
ATOM 4899 C CA . ALA D 1 72 ? 16.245 49.412 69.269 1.00 10.45 69 ALA D CA 1
ATOM 4900 C C . ALA D 1 72 ? 17.424 48.449 69.429 1.00 10.85 69 ALA D C 1
ATOM 4901 O O . ALA D 1 72 ? 17.811 47.751 68.478 1.00 9.82 69 ALA D O 1
ATOM 4903 N N . ARG D 1 73 ? 17.983 48.404 70.641 1.00 10.12 70 ARG D N 1
ATOM 4904 C CA . ARG D 1 73 ? 19.094 47.465 70.908 1.00 9.62 70 ARG D CA 1
ATOM 4905 C C . ARG D 1 73 ? 18.682 46.017 70.696 1.00 10.30 70 ARG D C 1
ATOM 4906 O O . ARG D 1 73 ? 19.412 45.244 70.058 1.00 10.54 70 ARG D O 1
ATOM 4914 N N . ALA D 1 74 ? 17.512 45.660 71.220 1.00 10.66 71 ALA D N 1
ATOM 4915 C CA . ALA D 1 74 ? 16.958 44.299 71.057 1.00 11.34 71 ALA D CA 1
ATOM 4916 C C . ALA D 1 74 ? 16.759 43.933 69.584 1.00 11.21 71 ALA D C 1
ATOM 4917 O O . ALA D 1 74 ? 17.178 42.871 69.156 1.00 9.90 71 ALA D O 1
ATOM 4919 N N . ALA D 1 75 ? 16.134 44.835 68.823 1.00 10.66 72 ALA D N 1
ATOM 4920 C CA . ALA D 1 75 ? 15.927 44.604 67.388 1.00 10.84 72 ALA D CA 1
ATOM 4921 C C . ALA D 1 75 ? 17.263 44.375 66.648 1.00 10.48 72 ALA D C 1
ATOM 4922 O O . ALA D 1 75 ? 17.416 43.423 65.885 1.00 10.46 72 ALA D O 1
ATOM 4924 N N . LEU D 1 76 ? 18.260 45.230 66.910 1.00 10.03 73 LEU D N 1
ATOM 4925 C CA . LEU D 1 76 ? 19.557 45.069 66.260 1.00 9.99 73 LEU D CA 1
ATOM 4926 C C . LEU D 1 76 ? 20.241 43.754 66.648 1.00 10.22 73 LEU D C 1
ATOM 4927 O O . LEU D 1 76 ? 20.855 43.097 65.798 1.00 10.55 73 LEU D O 1
ATOM 4932 N N . ALA D 1 77 ? 20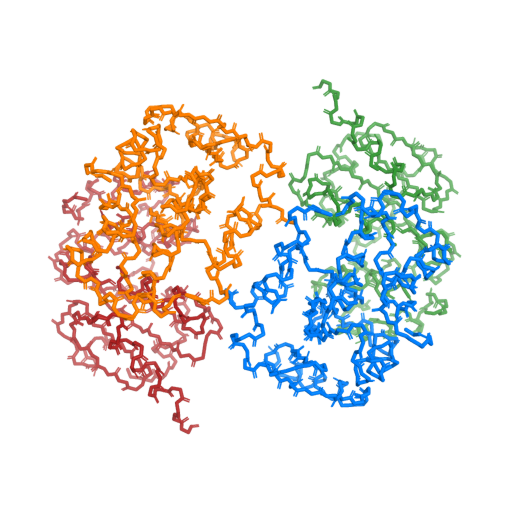.072 43.352 67.908 1.00 9.11 74 ALA D N 1
ATOM 4933 C CA . ALA D 1 77 ? 20.632 42.089 68.410 1.00 9.56 74 ALA D CA 1
ATOM 4934 C C . ALA D 1 77 ? 19.956 40.905 67.739 1.00 9.45 74 ALA D C 1
ATOM 4935 O O . ALA D 1 77 ? 20.579 39.861 67.549 1.00 7.99 74 ALA D O 1
ATOM 4937 N N . ALA D 1 78 ? 18.689 41.076 67.373 1.00 8.96 75 ALA D N 1
ATOM 4938 C CA . ALA D 1 78 ? 17.960 39.973 66.726 1.00 9.22 75 ALA D CA 1
ATOM 4939 C C . ALA D 1 78 ? 18.524 39.589 65.351 1.00 9.84 75 ALA D C 1
ATOM 4940 O O . ALA D 1 78 ? 18.271 38.466 64.864 1.00 9.03 75 ALA D O 1
ATOM 4942 N N . ARG D 1 79 ? 19.260 40.507 64.714 1.00 9.58 76 ARG D N 1
ATOM 4943 C CA . ARG D 1 79 ? 20.011 40.144 63.503 1.00 10.90 76 ARG D CA 1
ATOM 4944 C C . ARG D 1 79 ? 20.881 38.909 63.715 1.00 10.79 76 ARG D C 1
ATOM 4945 O O . ARG D 1 79 ? 21.057 38.083 62.791 1.00 11.51 76 ARG D O 1
ATOM 4953 N N . GLN D 1 80 ? 21.452 38.740 64.916 1.00 11.43 77 GLN D N 1
ATOM 4954 C CA . GLN D 1 80 ? 22.329 37.589 65.165 1.00 11.97 77 GLN D CA 1
ATOM 4955 C C . GLN D 1 80 ? 21.582 36.263 65.132 1.00 11.82 77 GLN D C 1
ATOM 4956 O O . GLN D 1 80 ? 22.198 35.202 65.010 1.00 12.37 77 GLN D O 1
ATOM 4962 N N . GLN D 1 81 ? 20.262 36.328 65.255 1.00 11.12 78 GLN D N 1
ATOM 4963 C CA . GLN D 1 81 ? 19.463 35.102 65.279 1.00 11.29 78 GLN D CA 1
ATOM 4964 C C . GLN D 1 81 ? 18.614 34.998 64.016 1.00 10.98 78 GLN D C 1
ATOM 4965 O O . GLN D 1 81 ? 17.736 34.133 63.922 1.00 11.18 78 GLN D O 1
ATOM 4971 N N . GLY D 1 82 ? 18.857 35.883 63.052 1.00 10.74 79 GLY D N 1
ATOM 4972 C CA . GLY D 1 82 ? 18.184 35.766 61.751 1.00 11.24 79 GLY D CA 1
ATOM 4973 C C . GLY D 1 82 ? 16.720 36.156 61.765 1.00 11.47 79 GLY D C 1
ATOM 4974 O O . GLY D 1 82 ? 15.972 35.789 60.880 1.00 11.22 79 GLY D O 1
ATOM 4975 N N . LYS D 1 83 ? 16.325 36.938 62.757 1.00 11.50 80 LYS D N 1
ATOM 4976 C CA . LYS D 1 83 ? 14.916 37.258 62.981 1.00 11.43 80 LYS D CA 1
ATOM 4977 C C . LYS D 1 83 ? 14.623 38.750 63.046 1.00 11.13 80 LYS D C 1
ATOM 4978 O O . LYS D 1 83 ? 13.594 39.160 63.595 1.00 11.22 80 LYS D O 1
ATOM 4984 N N . TYR D 1 84 ? 15.513 39.582 62.488 1.00 10.62 81 TYR D N 1
ATOM 4985 C CA . TYR D 1 84 ? 15.314 41.037 62.559 1.00 10.30 81 TYR D CA 1
ATOM 4986 C C . TYR D 1 84 ? 13.956 41.451 62.010 1.00 10.14 81 TYR D C 1
ATOM 4987 O O . TYR D 1 84 ? 13.207 42.191 62.668 1.00 10.11 81 TYR D O 1
ATOM 4996 N N . GLU D 1 85 ? 13.663 41.009 60.790 1.00 10.00 82 GLU D N 1
ATOM 4997 C CA . GLU D 1 85 ? 12.446 41.474 60.123 1.00 10.73 82 GLU D CA 1
ATOM 4998 C C . GLU D 1 85 ? 11.161 41.072 60.854 1.00 10.14 82 GLU D C 1
ATOM 4999 O O . GLU D 1 85 ? 10.283 41.922 61.053 1.00 10.38 82 GLU D O 1
ATOM 5005 N N . ALA D 1 86 ? 11.059 39.796 61.230 1.00 8.83 83 ALA D N 1
ATOM 5006 C CA . ALA D 1 86 ? 9.878 39.280 61.970 1.00 8.41 83 ALA D CA 1
ATOM 5007 C C . ALA D 1 86 ? 9.693 40.078 63.274 1.00 8.89 83 ALA D C 1
ATOM 5008 O O . ALA D 1 86 ? 8.582 40.435 63.640 1.00 8.54 83 ALA D O 1
ATOM 5010 N N . PHE D 1 87 ? 10.808 40.334 63.961 1.00 8.96 84 PHE D N 1
ATOM 5011 C CA . PHE D 1 87 ? 10.799 41.027 65.256 1.00 9.15 84 PHE D CA 1
ATOM 5012 C C . PHE D 1 87 ? 10.412 42.501 65.083 1.00 9.52 84 PHE D C 1
ATOM 5013 O O . PHE D 1 87 ? 9.553 42.988 65.790 1.00 9.39 84 PHE D O 1
ATOM 5021 N N . HIS D 1 88 ? 11.017 43.177 64.105 1.00 9.30 85 HIS D N 1
ATOM 5022 C CA . HIS D 1 88 ? 10.620 44.553 63.754 1.00 9.75 85 HIS D CA 1
ATOM 5023 C C . HIS D 1 88 ? 9.105 44.690 63.515 1.00 9.60 85 HIS D C 1
ATOM 5024 O O . HIS D 1 88 ? 8.443 45.561 64.099 1.00 10.40 85 HIS D O 1
ATOM 5031 N N . TRP D 1 89 ? 8.543 43.816 62.677 1.00 9.33 86 TRP D N 1
ATOM 5032 C CA A TRP D 1 89 ? 7.118 43.867 62.398 0.50 9.52 86 TRP D CA 1
ATOM 5033 C CA B TRP D 1 89 ? 7.124 43.873 62.383 0.50 9.85 86 TRP D CA 1
ATOM 5034 C C . TRP D 1 89 ? 6.308 43.651 63.675 1.00 9.44 86 TRP D C 1
ATOM 5035 O O . TRP D 1 89 ? 5.334 44.349 63.921 1.00 10.04 86 TRP D O 1
ATOM 5056 N N . ALA D 1 90 ? 6.717 42.678 64.491 1.00 8.80 87 ALA D N 1
ATOM 5057 C CA . ALA D 1 90 ? 5.950 42.367 65.687 1.00 8.88 87 ALA D CA 1
ATOM 5058 C C . ALA D 1 90 ? 6.013 43.495 66.723 1.00 9.01 87 ALA D C 1
ATOM 5059 O O . ALA D 1 90 ? 4.999 43.782 67.382 1.00 9.32 87 ALA D O 1
ATOM 5061 N N . LEU D 1 91 ? 7.169 44.139 66.848 1.00 10.01 88 LEU D N 1
ATOM 5062 C CA . LEU D 1 91 ? 7.294 45.312 67.719 1.00 9.86 88 LEU D CA 1
ATOM 5063 C C . LEU D 1 91 ? 6.423 46.448 67.222 1.00 10.35 88 LEU D C 1
ATOM 5064 O O . LEU D 1 91 ? 5.664 47.037 67.986 1.00 11.15 88 LEU D O 1
ATOM 5077 N N . GLY D 1 93 ? 3.749 46.259 65.591 1.00 10.54 90 GLY D N 1
ATOM 5078 C CA . GLY D 1 93 ? 2.355 45.876 65.639 1.00 11.04 90 GLY D CA 1
ATOM 5079 C C . GLY D 1 93 ? 1.818 45.623 67.041 1.00 11.33 90 GLY D C 1
ATOM 5080 O O . GLY D 1 93 ? 0.678 45.256 67.186 1.00 11.55 90 GLY D O 1
ATOM 5089 N N . SER D 1 95 ? 0.685 45.801 71.137 1.00 15.01 92 SER D N 1
ATOM 5090 C CA . SER D 1 95 ? -0.185 46.607 71.977 1.00 17.28 92 SER D CA 1
ATOM 5091 C C . SER D 1 95 ? 0.609 47.054 73.186 1.00 17.30 92 SER D C 1
ATOM 5092 O O . SER D 1 95 ? 1.194 46.231 73.899 1.00 18.58 92 SER D O 1
ATOM 5095 N N . GLY D 1 96 ? 0.621 48.347 73.436 1.00 16.65 93 GLY D N 1
ATOM 5096 C CA . GLY D 1 96 ? 1.288 48.841 74.619 1.00 16.09 93 GLY D CA 1
ATOM 5097 C C . GLY D 1 96 ? 2.734 49.177 74.350 1.00 15.15 93 GLY D C 1
ATOM 5098 O O . GLY D 1 96 ? 3.242 49.006 73.226 1.00 15.02 93 GLY D O 1
ATOM 5099 N N . LYS D 1 97 ? 3.397 49.660 75.392 1.00 13.86 94 LYS D N 1
ATOM 5100 C CA . LYS D 1 97 ? 4.676 50.328 75.235 1.00 13.27 94 LYS D CA 1
ATOM 5101 C C . LYS D 1 97 ? 5.776 49.328 74.940 1.00 12.14 94 LYS D C 1
ATOM 5102 O O . LYS D 1 97 ? 5.793 48.231 75.505 1.00 12.17 94 LYS D O 1
ATOM 5108 N N . ALA D 1 98 ? 6.683 49.716 74.049 1.00 11.36 95 ALA D N 1
ATOM 5109 C CA . ALA D 1 98 ? 7.903 48.976 73.837 1.00 11.96 95 ALA D CA 1
ATOM 5110 C C . ALA D 1 98 ? 8.852 49.385 74.958 1.00 12.20 95 ALA D C 1
ATOM 5111 O O . ALA D 1 98 ? 9.586 50.371 74.832 1.00 12.98 95 ALA D O 1
ATOM 5113 N N . ASN D 1 99 ? 8.756 48.674 76.076 1.00 13.05 96 ASN D N 1
ATOM 5114 C CA . ASN D 1 99 ? 9.699 48.789 77.195 1.00 13.06 96 ASN D CA 1
ATOM 5115 C C . ASN D 1 99 ? 10.386 47.441 77.412 1.00 12.89 96 ASN D C 1
ATOM 5116 O O . ASN D 1 99 ? 10.109 46.480 76.685 1.00 12.77 96 ASN D O 1
ATOM 5121 N N . GLU D 1 100 ? 11.258 47.354 78.416 1.00 11.95 97 GLU D N 1
ATOM 5122 C CA . GLU D 1 100 ? 11.989 46.108 78.658 1.00 12.04 97 GLU D CA 1
ATOM 5123 C C . GLU D 1 100 ? 11.073 44.865 78.681 1.00 11.57 97 GLU D C 1
ATOM 5124 O O . GLU D 1 100 ? 11.305 43.891 77.952 1.00 11.85 97 GLU D O 1
ATOM 5130 N N A THR D 1 101 ? 10.051 44.904 79.532 0.50 11.34 98 THR D N 1
ATOM 5131 N N B THR D 1 101 ? 10.041 44.882 79.523 0.50 11.59 98 THR D N 1
ATOM 5132 C CA A THR D 1 101 ? 9.131 43.779 79.683 0.50 10.95 98 THR D CA 1
ATOM 5133 C CA B THR D 1 101 ? 9.180 43.702 79.649 0.50 11.42 98 THR D CA 1
ATOM 5134 C C A THR D 1 101 ? 8.435 43.432 78.357 0.50 10.87 98 THR D C 1
ATOM 5135 C C B THR D 1 101 ? 8.347 43.401 78.389 0.50 11.18 98 THR D C 1
ATOM 5136 O O A THR D 1 101 ? 8.465 42.278 77.920 0.50 10.88 98 THR D O 1
ATOM 5137 O O B THR D 1 101 ? 8.171 42.232 78.039 0.50 11.24 98 THR D O 1
ATOM 5144 N N . GLY D 1 102 ? 7.848 44.438 77.718 1.00 10.78 99 GLY D N 1
ATOM 5145 C CA . GLY D 1 102 ? 7.093 44.250 76.466 1.00 10.49 99 GLY D CA 1
ATOM 5146 C C . GLY D 1 102 ? 7.944 43.761 75.304 1.00 10.22 99 GLY D C 1
ATOM 5147 O O . GLY D 1 102 ? 7.550 42.856 74.563 1.00 9.67 99 GLY D O 1
ATOM 5148 N N . VAL D 1 103 ? 9.123 44.341 75.167 1.00 9.24 100 VAL D N 1
ATOM 5149 C CA . VAL D 1 103 ? 10.087 43.947 74.111 1.00 8.92 100 VAL D CA 1
ATOM 5150 C C . VAL D 1 103 ? 10.534 42.490 74.287 1.00 9.11 100 VAL D C 1
ATOM 5151 O O . VAL D 1 103 ? 10.597 41.712 73.317 1.00 8.92 100 VAL D O 1
ATOM 5155 N N . LEU D 1 104 ? 10.868 42.106 75.519 1.00 8.64 101 LEU D N 1
ATOM 5156 C CA . LEU D 1 104 ? 11.217 40.709 75.767 1.00 7.78 101 LEU D CA 1
ATOM 5157 C C . LEU D 1 104 ? 10.055 39.749 75.522 1.00 8.11 101 LEU D C 1
ATOM 5158 O O . LEU D 1 104 ? 10.269 38.634 75.027 1.00 8.23 101 LEU D O 1
ATOM 5163 N N . ARG D 1 105 ? 8.843 40.159 75.878 1.00 7.42 102 ARG D N 1
ATOM 5164 C CA . ARG D 1 105 ? 7.679 39.338 75.617 1.00 8.83 102 ARG D CA 1
ATOM 5165 C C . ARG D 1 105 ? 7.502 39.086 74.114 1.00 8.80 102 ARG D C 1
ATOM 5166 O O . ARG D 1 105 ? 7.337 37.920 73.699 1.00 8.36 102 ARG D O 1
ATOM 5174 N N . ILE D 1 106 ? 7.538 40.172 73.337 1.00 8.95 103 ILE D N 1
ATOM 5175 C CA . ILE D 1 106 ? 7.442 40.101 71.863 1.00 9.24 103 ILE D CA 1
ATOM 5176 C C . ILE D 1 106 ? 8.588 39.280 71.285 1.00 9.03 103 ILE D C 1
ATOM 5177 O O . ILE D 1 106 ? 8.365 38.464 70.411 1.00 9.29 103 ILE D O 1
ATOM 5182 N N . ALA D 1 107 ? 9.800 39.444 71.824 1.00 7.74 104 ALA D N 1
ATOM 5183 C CA . ALA D 1 107 ? 10.930 38.585 71.434 1.00 8.37 104 ALA D CA 1
ATOM 5184 C C . ALA D 1 107 ? 10.694 37.102 71.598 1.00 8.84 104 ALA D C 1
ATOM 5185 O O . ALA D 1 107 ? 10.983 36.323 70.675 1.00 9.07 104 ALA D O 1
ATOM 5187 N N . ARG D 1 108 ? 10.169 36.686 72.756 1.00 8.02 105 ARG D N 1
ATOM 5188 C CA . ARG D 1 108 ? 9.859 35.291 72.974 1.00 8.46 105 ARG D CA 1
ATOM 5189 C C . ARG D 1 108 ? 8.799 34.870 71.956 1.00 8.45 105 ARG D C 1
ATOM 5190 O O . ARG D 1 108 ? 8.861 33.764 71.416 1.00 7.61 105 ARG D O 1
ATOM 5198 N N . GLU D 1 109 ? 7.850 35.761 71.680 1.00 8.26 106 GLU D N 1
ATOM 5199 C CA . GLU D 1 109 ? 6.731 35.393 70.783 1.00 9.10 106 GLU D CA 1
ATOM 5200 C C . GLU D 1 109 ? 7.151 35.241 69.316 1.00 8.76 106 GLU D C 1
ATOM 5201 O O . GLU D 1 109 ? 6.480 34.525 68.541 1.00 9.97 106 GLU D O 1
ATOM 5207 N N . VAL D 1 110 ? 8.243 35.874 68.931 1.00 8.40 107 VAL D N 1
ATOM 5208 C CA . VAL D 1 110 ? 8.793 35.643 67.579 1.00 8.84 107 VAL D CA 1
ATOM 5209 C C . VAL D 1 110 ? 9.908 34.582 67.562 1.00 8.83 107 VAL D C 1
ATOM 5210 O O . VAL D 1 110 ? 10.620 34.419 66.563 1.00 8.61 107 VAL D O 1
ATOM 5214 N N . GLY D 1 111 ? 10.050 33.870 68.675 1.00 7.37 108 GLY D N 1
ATOM 5215 C CA . GLY D 1 111 ? 10.963 32.724 68.725 1.00 7.95 108 GLY D CA 1
ATOM 5216 C C . GLY D 1 111 ? 12.433 33.057 68.984 1.00 7.84 108 GLY D C 1
ATOM 5217 O O . GLY D 1 111 ? 13.298 32.203 68.740 1.00 8.17 108 GLY D O 1
ATOM 5218 N N . LEU D 1 112 ? 12.713 34.240 69.510 1.00 7.39 109 LEU D N 1
ATOM 5219 C CA . LEU D 1 112 ? 14.088 34.608 69.879 1.00 7.51 109 LEU D CA 1
ATOM 5220 C C . LEU D 1 112 ? 14.476 33.988 71.205 1.00 8.64 109 LEU D C 1
ATOM 5221 O O 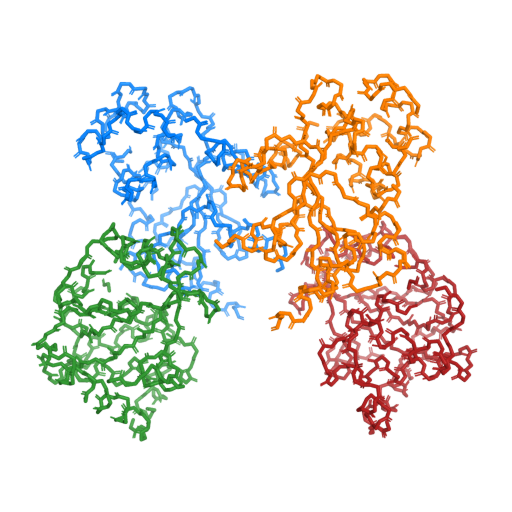. LEU D 1 112 ? 13.624 33.809 72.099 1.00 8.52 109 LEU D O 1
ATOM 5226 N N . ASP D 1 113 ? 15.746 33.605 71.301 1.00 8.21 110 ASP D N 1
ATOM 5227 C CA . ASP D 1 113 ? 16.380 33.193 72.558 1.00 9.26 110 ASP D CA 1
ATOM 5228 C C . ASP D 1 113 ? 16.723 34.510 73.264 1.00 8.87 110 ASP D C 1
ATOM 5229 O O . ASP D 1 113 ? 17.582 35.271 72.801 1.00 8.84 110 ASP D O 1
ATOM 5234 N N . THR D 1 114 ? 16.007 34.811 74.346 1.00 9.12 111 THR D N 1
ATOM 5235 C CA . THR D 1 114 ? 16.135 36.128 74.949 1.00 9.98 111 THR D CA 1
ATOM 5236 C C . THR D 1 114 ? 17.367 36.200 75.853 1.00 10.54 111 THR D C 1
ATOM 5237 O O . THR D 1 114 ? 17.823 37.304 76.163 1.00 11.31 111 THR D O 1
ATOM 5241 N N . GLU D 1 115 ? 17.889 35.042 76.274 1.00 11.25 112 GLU D N 1
ATOM 5242 C CA . GLU D 1 115 ? 19.179 35.046 76.998 1.00 12.06 112 GLU D CA 1
ATOM 5243 C C . GLU D 1 115 ? 20.273 35.505 76.027 1.00 11.30 112 GLU D C 1
ATOM 5244 O O . GLU D 1 115 ? 21.003 36.460 76.326 1.00 11.16 112 GLU D O 1
ATOM 5250 N N . GLN D 1 116 ? 20.334 34.881 74.844 1.00 10.01 113 GLN D N 1
ATOM 5251 C CA . GLN D 1 116 ? 21.267 35.306 73.814 1.00 9.96 113 GLN D CA 1
ATOM 5252 C C . GLN D 1 116 ? 21.029 36.739 73.394 1.00 9.90 113 GLN D C 1
ATOM 5253 O O . GLN D 1 116 ? 21.982 37.493 73.221 1.00 9.57 113 GLN D O 1
ATOM 5259 N N . LEU D 1 117 ? 19.757 37.110 73.210 1.00 8.44 114 LEU D N 1
ATOM 5260 C CA . LEU D 1 117 ? 19.388 38.454 72.764 1.00 8.65 114 LEU D CA 1
ATOM 5261 C C . LEU D 1 117 ? 20.018 39.498 73.676 1.00 9.13 114 LEU D C 1
ATOM 5262 O O . LEU D 1 117 ? 20.596 40.482 73.202 1.00 8.55 114 LEU D O 1
ATOM 5267 N N . GLN D 1 118 ? 19.894 39.278 74.978 1.00 9.67 115 GLN D N 1
ATOM 5268 C CA . GLN D 1 118 ? 20.329 40.288 75.928 1.00 10.57 115 GLN D CA 1
ATOM 5269 C C . GLN D 1 118 ? 21.849 40.407 75.981 1.00 10.04 115 GLN D C 1
ATOM 5270 O O . GLN D 1 118 ? 22.359 41.511 76.177 1.00 10.06 115 GLN D O 1
ATOM 5276 N N . ARG D 1 119 ? 22.567 39.307 75.762 1.00 9.46 116 ARG D N 1
ATOM 5277 C CA . ARG D 1 119 ? 24.041 39.387 75.605 1.00 9.05 116 ARG D CA 1
ATOM 5278 C C . ARG D 1 119 ? 24.372 40.128 74.319 1.00 9.28 116 ARG D C 1
ATOM 5279 O O . ARG D 1 119 ? 25.229 41.026 74.302 1.00 9.10 116 ARG D O 1
ATOM 5287 N N . ASP D 1 120 ? 23.651 39.805 73.243 1.00 9.64 117 ASP D N 1
ATOM 5288 C CA . ASP D 1 120 ? 23.937 40.436 71.944 1.00 9.73 117 ASP D CA 1
ATOM 5289 C C . ASP D 1 120 ? 23.591 41.922 71.880 1.00 9.99 117 ASP D C 1
ATOM 5290 O O . ASP D 1 120 ? 24.161 42.652 71.079 1.00 9.58 117 ASP D O 1
ATOM 5303 N N A GLU D 1 122 ? 24.507 43.992 73.920 0.50 10.54 119 GLU D N 1
ATOM 5304 N N B GLU D 1 122 ? 24.515 44.007 73.903 0.50 10.65 119 GLU D N 1
ATOM 5305 C CA A GLU D 1 122 ? 25.699 44.696 74.409 0.50 10.78 119 GLU D CA 1
ATOM 5306 C CA B GLU D 1 122 ? 25.668 44.765 74.373 0.50 11.01 119 GLU D CA 1
ATOM 5307 C C A GLU D 1 122 ? 26.824 44.817 73.378 0.50 10.66 119 GLU D C 1
ATOM 5308 C C B GLU D 1 122 ? 26.743 44.979 73.311 0.50 10.71 119 GLU D C 1
ATOM 5309 O O A GLU D 1 122 ? 27.890 45.355 73.687 0.50 10.03 119 GLU D O 1
ATOM 5310 O O B GLU D 1 122 ? 27.677 45.755 73.525 0.50 9.99 119 GLU D O 1
ATOM 5321 N N . ALA D 1 123 ? 26.607 44.304 72.169 1.00 10.54 120 ALA D N 1
ATOM 5322 C CA . ALA D 1 123 ? 27.678 44.263 71.145 1.00 9.83 120 ALA D CA 1
ATOM 5323 C C . ALA D 1 123 ? 28.063 45.669 70.718 1.00 8.70 120 ALA D C 1
ATOM 5324 O O . ALA D 1 123 ? 27.164 46.512 70.569 1.00 9.14 120 ALA D O 1
ATOM 5326 N N . PRO D 1 124 ? 29.365 45.914 70.464 1.00 7.97 121 PRO D N 1
ATOM 5327 C CA . PRO D 1 124 ? 29.745 47.258 69.975 1.00 8.17 121 PRO D CA 1
ATOM 5328 C C . PRO D 1 124 ? 28.927 47.740 68.759 1.00 8.95 121 PRO D C 1
ATOM 5329 O O . PRO D 1 124 ? 28.575 48.912 68.710 1.00 9.33 121 PRO D O 1
ATOM 5333 N N A GLU D 1 125 ? 28.627 46.853 67.810 0.50 9.06 122 GLU D N 1
ATOM 5334 N N B GLU D 1 125 ? 28.635 46.846 67.802 0.50 9.28 122 GLU D N 1
ATOM 5335 C CA A GLU D 1 125 ? 27.927 47.282 66.589 0.50 9.60 122 GLU D CA 1
ATOM 5336 C CA B GLU D 1 125 ? 27.886 47.229 66.577 0.50 10.17 122 GLU D CA 1
ATOM 5337 C C A GLU D 1 125 ? 26.489 47.753 66.811 0.50 9.41 122 GLU D C 1
ATOM 5338 C C B GLU D 1 125 ? 26.494 47.773 66.825 0.50 9.68 122 GLU D C 1
ATOM 5339 O O A GLU D 1 125 ? 25.940 48.458 65.975 0.50 9.62 122 GLU D O 1
ATOM 5340 O O B GLU D 1 125 ? 25.973 48.532 66.017 0.50 9.92 122 GLU D O 1
ATOM 5351 N N . VAL D 1 126 ? 25.881 47.364 67.928 1.00 9.53 123 VAL D N 1
ATOM 5352 C CA . VAL D 1 126 ? 24.552 47.821 68.265 1.00 9.32 123 VAL D CA 1
ATOM 5353 C C . VAL D 1 126 ? 24.636 49.312 68.611 1.00 9.17 123 VAL D C 1
ATOM 5354 O O . VAL D 1 126 ? 23.889 50.121 68.061 1.00 8.61 123 VAL D O 1
ATOM 5358 N N . THR D 1 127 ? 25.552 49.666 69.503 1.00 9.10 124 THR D N 1
ATOM 5359 C CA . THR D 1 127 ? 25.752 51.086 69.834 1.00 8.34 124 THR D CA 1
ATOM 5360 C C . THR D 1 127 ? 26.187 51.861 68.591 1.00 7.54 124 THR D C 1
ATOM 5361 O O . THR D 1 127 ? 25.742 52.990 68.377 1.00 8.35 124 THR D O 1
ATOM 5365 N N . ALA D 1 128 ? 27.061 51.267 67.777 1.00 7.61 125 ALA D N 1
ATOM 5366 C CA . ALA D 1 128 ? 27.605 51.966 66.609 1.00 7.43 125 ALA D CA 1
ATOM 5367 C C . ALA D 1 128 ? 26.486 52.292 65.602 1.00 7.55 125 ALA D C 1
ATOM 5368 O O . ALA D 1 128 ? 26.500 53.363 64.981 1.00 9.05 125 ALA D O 1
ATOM 5370 N N . HIS D 1 129 ? 25.555 51.352 65.413 1.00 8.63 126 HIS D N 1
ATOM 5371 C CA . HIS D 1 129 ? 24.411 51.622 64.527 1.00 8.63 126 HIS D CA 1
ATOM 5372 C C . HIS D 1 129 ? 23.618 52.815 65.041 1.00 8.29 126 HIS D C 1
ATOM 5373 O O . HIS D 1 129 ? 23.306 53.743 64.294 1.00 8.89 126 HIS D O 1
ATOM 5380 N N . ILE D 1 130 ? 23.262 52.778 66.315 1.00 9.01 127 ILE D N 1
ATOM 5381 C CA . ILE D 1 130 ? 22.436 53.840 66.885 1.00 9.63 127 ILE D CA 1
ATOM 5382 C C . ILE D 1 130 ? 23.138 55.210 66.787 1.00 9.49 127 ILE D C 1
ATOM 5383 O O . ILE D 1 130 ? 22.511 56.196 66.395 1.00 9.68 127 ILE D O 1
ATOM 5388 N N . ALA D 1 131 ? 24.436 55.274 67.096 1.00 9.72 128 ALA D N 1
ATOM 5389 C CA . ALA D 1 131 ? 25.176 56.525 66.964 1.00 9.95 128 ALA D CA 1
ATOM 5390 C C . ALA D 1 131 ? 25.182 57.024 65.536 1.00 10.26 128 ALA D C 1
ATOM 5391 O O . ALA D 1 131 ? 25.054 58.230 65.284 1.00 9.96 128 ALA D O 1
ATOM 5393 N N . GLN D 1 132 ? 25.331 56.104 64.594 1.00 9.55 129 GLN D N 1
ATOM 5394 C CA . GLN D 1 132 ? 25.312 56.496 63.178 1.00 9.07 129 GLN D CA 1
ATOM 5395 C C . GLN D 1 132 ? 23.918 56.961 62.709 1.00 9.18 129 GLN D C 1
ATOM 5396 O O . GLN D 1 132 ? 23.818 57.884 61.895 1.00 8.77 129 GLN D O 1
ATOM 5402 N N . SER D 1 133 ? 22.849 56.357 63.225 1.00 8.46 130 SER D N 1
ATOM 5403 C CA . SER D 1 133 ? 21.484 56.862 62.926 1.00 9.46 130 SER D CA 1
ATOM 5404 C C . SER D 1 133 ? 21.363 58.302 63.423 1.00 9.70 130 SER D C 1
ATOM 5405 O O . SER D 1 133 ? 20.862 59.183 62.688 1.00 8.90 130 SER D O 1
ATOM 5416 N N . ALA D 1 135 ? 23.814 60.443 63.885 1.00 8.13 132 ALA D N 1
ATOM 5417 C CA . ALA D 1 135 ? 24.642 61.317 63.031 1.00 8.83 132 ALA D CA 1
ATOM 5418 C C . ALA D 1 135 ? 23.940 61.654 61.704 1.00 8.65 132 ALA D C 1
ATOM 5419 O O . ALA D 1 135 ? 23.897 62.813 61.275 1.00 8.60 132 ALA D O 1
ATOM 5421 N N . LEU D 1 136 ? 23.418 60.625 61.048 1.00 8.73 133 LEU D N 1
ATOM 5422 C CA . LEU D 1 136 ? 22.716 60.826 59.774 1.00 8.67 133 LEU D CA 1
ATOM 5423 C C . LEU D 1 136 ? 21.487 61.722 59.948 1.00 9.02 133 LEU D C 1
ATOM 5424 O O . LEU D 1 136 ? 21.266 62.607 59.124 1.00 7.83 133 LEU D O 1
ATOM 5429 N N . ALA D 1 137 ? 20.702 61.508 61.003 1.00 8.43 134 ALA D N 1
ATOM 5430 C CA . ALA D 1 137 ? 19.499 62.343 61.215 1.00 9.53 134 ALA D CA 1
ATOM 5431 C C . ALA D 1 137 ? 19.918 63.805 61.339 1.00 9.64 134 ALA D C 1
ATOM 5432 O O . ALA D 1 137 ? 19.284 64.704 60.772 1.00 9.20 134 ALA D O 1
ATOM 5434 N N . GLN D 1 138 ? 21.002 64.047 62.081 1.00 9.59 135 GLN D N 1
ATOM 5435 C CA . GLN D 1 138 ? 21.485 65.415 62.303 1.00 9.24 135 GLN D CA 1
ATOM 5436 C C . GLN D 1 138 ? 21.906 66.049 60.992 1.00 9.28 135 GLN D C 1
ATOM 5437 O O . GLN D 1 138 ? 21.528 67.210 60.695 1.00 9.16 135 GLN D O 1
ATOM 5443 N N . LYS D 1 139 ? 22.672 65.299 60.192 1.00 9.12 136 LYS D N 1
ATOM 5444 C CA . LYS D 1 139 ? 23.154 65.788 58.893 1.00 8.79 136 LYS D CA 1
ATOM 5445 C C . LYS D 1 139 ? 21.994 66.169 57.973 1.00 8.47 136 LYS D C 1
ATOM 5446 O O . LYS D 1 139 ? 22.063 67.196 57.278 1.00 8.61 136 LYS D O 1
ATOM 5452 N N . LEU D 1 140 ? 20.944 65.347 57.993 1.00 8.52 137 LEU D N 1
ATOM 5453 C CA . LEU D 1 140 ? 19.815 65.442 57.073 1.00 8.80 137 LEU D CA 1
ATOM 5454 C C . LEU D 1 140 ? 18.709 66.384 57.534 1.00 9.71 137 LEU D C 1
ATOM 5455 O O . LEU D 1 140 ? 17.771 66.652 56.776 1.00 9.98 137 LEU D O 1
ATOM 5460 N N . GLY D 1 141 ? 18.833 66.917 58.744 1.00 9.80 138 GLY D N 1
ATOM 5461 C CA . GLY D 1 141 ? 17.834 67.848 59.263 1.00 9.79 138 GLY D CA 1
ATOM 5462 C C . GLY D 1 141 ? 16.563 67.131 59.736 1.00 10.04 138 GLY D C 1
ATOM 5463 O O . GLY D 1 141 ? 15.476 67.739 59.734 1.00 10.23 138 GLY D O 1
ATOM 5464 N N . PHE D 1 142 ? 16.677 65.861 60.118 1.00 9.15 139 PHE D N 1
ATOM 5465 C CA . PHE D 1 142 ? 15.552 65.151 60.720 1.00 8.61 139 PHE D CA 1
ATOM 5466 C C . PHE D 1 142 ? 15.561 65.357 62.231 1.00 8.60 139 PHE D C 1
ATOM 5467 O O . PHE D 1 142 ? 16.580 65.178 62.886 1.00 9.45 139 PHE D O 1
ATOM 5475 N N . ASN D 1 143 ? 14.401 65.662 62.773 1.00 8.11 140 ASN D N 1
ATOM 5476 C CA . ASN D 1 143 ? 14.241 65.892 64.203 1.00 8.16 140 ASN D CA 1
ATOM 5477 C C . ASN D 1 143 ? 13.144 65.047 64.834 1.00 9.15 140 ASN D C 1
ATOM 5478 O O . ASN D 1 143 ? 12.742 65.279 65.982 1.00 9.93 140 ASN D O 1
ATOM 5483 N N . GLY D 1 144 ? 12.683 64.039 64.107 1.00 8.80 141 GLY D N 1
ATOM 5484 C CA . GLY D 1 144 ? 11.712 63.113 64.676 1.00 9.25 141 GLY D CA 1
ATOM 5485 C C . GLY D 1 144 ? 11.477 61.982 63.700 1.00 10.26 141 GLY D C 1
ATOM 5486 O O . GLY D 1 144 ? 12.087 61.929 62.608 1.00 9.70 141 GLY D O 1
ATOM 5487 N N . THR D 1 145 ? 10.635 61.056 64.132 1.00 9.56 142 THR D N 1
ATOM 5488 C CA . THR D 1 145 ? 10.376 59.827 63.389 1.00 10.32 142 THR D CA 1
ATOM 5489 C C . THR D 1 145 ? 8.879 59.781 63.075 1.00 9.74 142 THR D C 1
ATOM 5490 O O . THR D 1 145 ? 8.114 60.483 63.727 1.00 10.28 142 THR D O 1
ATOM 5494 N N . PRO D 1 146 ? 8.475 58.990 62.053 1.00 9.36 143 PRO D N 1
ATOM 5495 C CA . PRO D 1 146 ? 9.411 58.376 61.106 1.00 9.08 143 PRO D CA 1
ATOM 5496 C C . PRO D 1 146 ? 9.930 59.468 60.160 1.00 10.70 143 PRO D C 1
ATOM 5497 O O . PRO D 1 146 ? 9.263 60.482 59.986 1.00 10.20 143 PRO D O 1
ATOM 5501 N N . SER D 1 147 ? 11.087 59.254 59.556 1.00 10.40 144 SER D N 1
ATOM 5502 C CA . SER D 1 147 ? 11.570 60.142 58.495 1.00 10.18 144 SER D CA 1
ATOM 5503 C C . SER D 1 147 ? 12.154 59.242 57.417 1.00 10.15 144 SER D C 1
ATOM 5504 O O . SER D 1 147 ? 12.616 58.111 57.716 1.00 10.51 144 SER D O 1
ATOM 5507 N N . PHE D 1 148 ? 12.109 59.731 56.175 1.00 10.08 145 PHE D N 1
ATOM 5508 C CA . PHE D 1 148 ? 12.460 58.937 54.997 1.00 10.10 145 PHE D CA 1
ATOM 5509 C C . PHE D 1 148 ? 13.460 59.630 54.081 1.00 9.42 145 PHE D C 1
ATOM 5510 O O . PHE D 1 148 ? 13.435 60.859 53.906 1.00 8.92 145 PHE D O 1
ATOM 5518 N N . VAL D 1 149 ? 14.315 58.824 53.449 1.00 8.84 146 VAL D N 1
ATOM 5519 C CA . VAL D 1 149 ? 15.161 59.294 52.351 1.00 9.20 146 VAL D CA 1
ATOM 5520 C C . VAL D 1 149 ? 14.793 58.439 51.146 1.00 10.31 146 VAL D C 1
ATOM 5521 O O . VAL D 1 149 ? 14.799 57.201 51.232 1.00 10.63 146 VAL D O 1
ATOM 5525 N N . VAL D 1 150 ? 14.422 59.082 50.045 1.00 10.63 147 VAL D N 1
ATOM 5526 C CA . VAL D 1 150 ? 14.185 58.329 48.796 1.00 12.34 147 VAL D CA 1
ATOM 5527 C C . VAL D 1 150 ? 15.148 58.876 47.761 1.00 12.96 147 VAL D C 1
ATOM 5528 O O . VAL D 1 150 ? 14.946 59.966 47.215 1.00 12.82 147 VAL D O 1
ATOM 5532 N N . GLU D 1 151 ? 16.227 58.133 47.549 1.00 14.51 148 GLU D N 1
ATOM 5533 C CA . GLU D 1 151 ? 17.385 58.640 46.823 1.00 16.73 148 GLU D CA 1
ATOM 5534 C C . GLU D 1 151 ? 17.680 60.094 47.240 1.00 17.15 148 GLU D C 1
ATOM 5535 O O . GLU D 1 151 ? 18.167 60.322 48.356 1.00 18.95 148 GLU D O 1
ATOM 5541 N N . ASP D 1 152 ? 17.346 61.062 46.400 1.00 17.56 149 ASP D N 1
ATOM 5542 C CA . ASP D 1 152 ? 17.629 62.470 46.690 1.00 17.11 149 ASP D CA 1
ATOM 5543 C C . ASP D 1 152 ? 16.619 63.201 47.604 1.00 17.15 149 ASP D C 1
ATOM 5544 O O . ASP D 1 152 ? 16.957 64.237 48.192 1.00 17.94 149 ASP D O 1
ATOM 5546 N N . ALA D 1 153 ? 15.408 62.667 47.752 1.00 15.49 150 ALA D N 1
ATOM 5547 C CA . ALA D 1 153 ? 14.352 63.353 48.511 1.00 13.85 150 ALA D CA 1
ATOM 5548 C C . ALA D 1 153 ? 14.433 63.067 50.011 1.00 12.86 150 ALA D C 1
ATOM 5549 O O . ALA D 1 153 ? 14.621 61.908 50.423 1.00 11.56 150 ALA D O 1
ATOM 5551 N N . LEU D 1 154 ? 14.311 64.110 50.831 1.00 11.61 151 LEU D N 1
ATOM 5552 C CA . LEU D 1 154 ? 14.395 63.953 52.287 1.00 11.38 151 LEU D CA 1
ATOM 5553 C C . LEU D 1 154 ? 13.063 64.369 52.869 1.00 12.11 151 LEU D C 1
ATOM 5554 O O . LEU D 1 154 ? 12.664 65.542 52.740 1.00 12.20 151 LEU D O 1
ATOM 5559 N N . VAL D 1 155 ? 12.386 63.433 53.522 1.00 11.85 152 VAL D N 1
ATOM 5560 C CA . VAL D 1 155 ? 10.996 63.627 53.921 1.00 11.67 152 VAL D CA 1
ATOM 5561 C C . VAL D 1 155 ? 10.815 63.347 55.415 1.00 10.74 152 VAL D C 1
ATOM 5562 O O . VAL D 1 155 ? 10.741 62.181 55.817 1.00 10.33 152 VAL D O 1
ATOM 5566 N N . PRO D 1 156 ? 10.705 64.411 56.239 1.00 9.83 153 PRO D N 1
ATOM 5567 C CA . PRO D 1 156 ? 10.413 64.114 57.643 1.00 9.96 153 PRO D CA 1
ATOM 5568 C C . PRO D 1 156 ? 8.950 63.782 57.835 1.00 8.92 153 PRO D C 1
ATOM 5569 O O . PRO D 1 156 ? 8.096 64.436 57.233 1.00 9.85 153 PRO D O 1
ATOM 5573 N N . GLY D 1 157 ? 8.651 62.796 58.674 1.00 9.62 154 GLY D N 1
ATOM 5574 C CA . GLY D 1 157 ? 7.279 62.554 59.065 1.00 9.00 154 GLY D CA 1
ATOM 5575 C C . GLY D 1 157 ? 6.627 61.413 58.284 1.00 10.64 154 GLY D C 1
ATOM 5576 O O . GLY D 1 157 ? 7.125 60.968 57.241 1.00 10.45 154 GLY D O 1
ATOM 5577 N N . PHE D 1 158 ? 5.511 60.953 58.823 1.00 10.26 155 PHE D N 1
ATOM 5578 C CA . PHE D 1 158 ? 4.677 59.940 58.179 1.00 10.98 155 PHE D CA 1
ATOM 5579 C C . PHE D 1 158 ? 4.347 60.325 56.732 1.00 10.59 155 PHE D C 1
ATOM 5580 O O . PHE D 1 158 ? 4.090 61.501 56.411 1.00 9.90 155 PHE D O 1
ATOM 5588 N N A VAL D 1 159 ? 4.379 59.298 55.885 0.50 11.03 156 VAL D N 1
ATOM 5589 N N B VAL D 1 159 ? 4.346 59.345 55.829 0.50 10.66 156 VAL D N 1
ATOM 5590 C CA A VAL D 1 159 ? 4.076 59.401 54.473 0.50 12.21 156 VAL D CA 1
ATOM 5591 C CA B VAL D 1 159 ? 3.775 59.571 54.491 0.50 11.44 156 VAL D CA 1
ATOM 5592 C C A VAL D 1 159 ? 3.220 58.188 54.110 0.50 12.46 156 VAL D C 1
ATOM 5593 C C B VAL D 1 159 ? 2.979 58.354 54.035 0.50 11.84 156 VAL D C 1
ATOM 5594 O O A VAL D 1 159 ? 3.479 57.092 54.594 0.50 12.53 156 VAL D O 1
ATOM 5595 O O B VAL D 1 159 ? 3.157 57.263 54.570 0.50 11.95 156 VAL D O 1
ATOM 5602 N N A GLU D 1 160 ? 2.187 58.388 53.296 0.50 13.56 157 GLU D N 1
ATOM 5603 N N B GLU D 1 160 ? 2.093 58.555 53.062 0.50 12.93 157 GLU D N 1
ATOM 5604 C CA A GLU D 1 160 ? 1.393 57.268 52.783 0.50 14.36 157 GLU D CA 1
ATOM 5605 C CA B GLU D 1 160 ? 1.298 57.460 52.508 0.50 13.89 157 GLU D CA 1
ATOM 5606 C C A GLU D 1 160 ? 2.109 56.641 51.592 0.50 14.33 157 GLU D C 1
ATOM 5607 C C B GLU D 1 160 ? 2.114 56.665 51.502 0.50 13.99 157 GLU D C 1
ATOM 5608 O O A GLU D 1 160 ? 2.969 57.267 50.961 0.50 14.53 157 GLU D O 1
ATOM 5609 O O B GLU D 1 160 ? 3.074 57.187 50.919 0.50 14.09 157 GLU D O 1
ATOM 5620 N N . GLN D 1 161 ? 1.729 55.409 51.278 1.00 15.02 158 GLN D N 1
ATOM 5621 C CA . GLN D 1 161 ? 2.323 54.637 50.182 1.00 15.19 158 GLN D CA 1
ATOM 5622 C C . GLN D 1 161 ? 2.455 55.418 48.862 1.00 14.57 158 GLN D C 1
ATOM 5623 O O . GLN D 1 161 ? 3.508 55.371 48.221 1.00 13.96 158 GLN D O 1
ATOM 5629 N N . SER D 1 162 ? 1.419 56.168 48.470 1.00 15.49 159 SER D N 1
ATOM 5630 C CA . SER D 1 162 ? 1.452 56.883 47.193 1.00 15.06 159 SER D CA 1
ATOM 5631 C C . SER D 1 162 ? 2.534 57.969 47.137 1.00 14.96 159 SER D C 1
ATOM 5632 O O . SER D 1 162 ? 3.093 58.229 46.065 1.00 13.93 159 SER D O 1
ATOM 5635 N N . GLN D 1 163 ? 2.846 58.584 48.284 1.00 15.18 160 GLN D N 1
ATOM 5636 C CA . GLN D 1 163 ? 3.882 59.610 48.311 1.00 14.75 160 GLN D CA 1
ATOM 5637 C C . GLN D 1 163 ? 5.246 58.950 48.210 1.00 13.88 160 GLN D C 1
ATOM 5638 O O . GLN D 1 163 ? 6.133 59.449 47.508 1.00 13.90 160 GLN D O 1
ATOM 5644 N N . LEU D 1 164 ? 5.420 57.839 48.920 1.00 13.47 161 LEU D N 1
ATOM 5645 C CA . LEU D 1 164 ? 6.625 57.016 48.777 1.00 13.36 161 LEU D CA 1
ATOM 5646 C C . LEU D 1 164 ? 6.832 56.600 47.301 1.00 12.96 161 LEU D C 1
ATOM 5647 O O . LEU D 1 164 ? 7.916 56.771 46.736 1.00 12.75 161 LEU D O 1
ATOM 5652 N N A GLN D 1 165 ? 5.778 56.110 46.668 0.50 12.79 162 GLN D N 1
ATOM 5653 N N B GLN D 1 165 ? 5.768 56.093 46.695 0.50 13.01 162 GLN D N 1
ATOM 5654 C CA A GLN D 1 165 ? 5.878 55.671 45.273 0.50 12.54 162 GLN D CA 1
ATOM 5655 C CA B GLN D 1 165 ? 5.766 55.673 45.292 0.50 13.00 162 GLN D CA 1
ATOM 5656 C C A GLN D 1 165 ? 6.146 56.822 44.285 0.50 13.01 162 GLN D C 1
ATOM 5657 C C B GLN D 1 165 ? 6.176 56.823 44.349 0.50 13.27 162 GLN D C 1
ATOM 5658 O O A GLN D 1 165 ? 6.838 56.641 43.275 0.50 12.79 162 GLN D O 1
ATOM 5659 O O B GLN D 1 165 ? 7.007 56.646 43.447 0.50 13.12 162 GLN D O 1
ATOM 5670 N N . ASP D 1 166 ? 5.595 57.998 44.574 1.00 13.09 163 ASP D N 1
ATOM 5671 C CA . ASP D 1 166 ? 5.894 59.187 43.772 1.00 13.58 163 ASP D CA 1
ATOM 5672 C C . ASP D 1 166 ? 7.389 59.520 43.829 1.00 12.83 163 ASP D C 1
ATOM 5673 O O . ASP D 1 166 ? 7.997 59.791 42.794 1.00 13.19 163 ASP D O 1
ATOM 5678 N N . ALA D 1 167 ? 7.975 59.457 45.027 1.00 11.91 164 ALA D N 1
ATOM 5679 C CA . ALA D 1 167 ? 9.401 59.746 45.204 1.00 11.80 164 ALA D CA 1
ATOM 5680 C C . ALA D 1 167 ? 10.303 58.689 44.552 1.00 11.61 164 ALA D C 1
ATOM 5681 O O . ALA D 1 167 ? 11.339 59.015 43.950 1.00 11.14 164 ALA D O 1
ATOM 5683 N N . VAL D 1 168 ? 9.906 57.427 44.683 1.00 11.22 165 VAL D N 1
ATOM 5684 C CA . VAL D 1 168 ? 10.579 56.320 43.990 1.00 11.65 165 VAL D CA 1
ATOM 5685 C C . VAL D 1 168 ? 10.577 56.565 42.468 1.00 11.96 165 VAL D C 1
ATOM 5686 O O . VAL D 1 168 ? 11.632 56.558 41.814 1.00 12.26 165 VAL D O 1
ATOM 5690 N N . ASP D 1 169 ? 9.399 56.839 41.916 1.00 11.85 166 ASP D N 1
ATOM 5691 C CA . ASP D 1 169 ? 9.271 57.115 40.493 1.00 12.74 166 ASP D CA 1
ATOM 5692 C C . ASP D 1 169 ? 10.154 58.272 40.037 1.00 12.93 166 ASP D C 1
ATOM 5693 O O . ASP D 1 169 ? 10.818 58.180 38.997 1.00 12.64 166 ASP D O 1
ATOM 5698 N N . ARG D 1 170 ? 10.167 59.352 40.825 1.00 13.03 167 ARG D N 1
ATOM 5699 C CA . ARG D 1 170 ? 10.990 60.518 40.499 1.00 13.67 167 ARG D CA 1
ATOM 5700 C C . ARG D 1 170 ? 12.477 60.157 40.493 1.00 13.32 167 ARG D C 1
ATOM 5701 O O . ARG D 1 170 ? 13.205 60.527 39.556 1.00 13.01 167 ARG D O 1
ATOM 5709 N N . ALA D 1 171 ? 12.904 59.406 41.512 1.00 13.54 168 ALA D N 1
ATOM 5710 C CA . ALA D 1 171 ? 14.279 58.924 41.619 1.00 14.01 168 ALA D CA 1
ATOM 5711 C C . ALA D 1 171 ? 14.665 58.099 40.387 1.00 14.85 168 ALA D C 1
ATOM 5712 O O . ALA D 1 171 ? 15.746 58.277 39.823 1.00 14.69 168 ALA D O 1
ATOM 5714 N N . ARG D 1 172 ? 13.765 57.224 39.956 1.00 15.94 169 ARG D N 1
ATOM 5715 C CA . ARG D 1 172 ? 14.034 56.342 38.798 1.00 17.51 169 ARG D CA 1
ATOM 5716 C C . ARG D 1 172 ? 14.312 57.074 37.473 1.00 18.57 169 ARG D C 1
ATOM 5717 O O . ARG D 1 172 ? 15.082 56.583 36.648 1.00 18.50 169 ARG D O 1
ATOM 5725 N N . LYS D 1 173 ? 13.704 58.245 37.276 1.00 19.93 170 LYS D N 1
ATOM 5726 C CA . LYS D 1 173 ? 13.885 59.015 36.032 1.00 21.87 170 LYS D CA 1
ATOM 5727 C C . LYS D 1 173 ? 15.233 59.729 35.922 1.00 23.25 170 LYS D C 1
ATOM 5728 O O . LYS D 1 173 ? 15.682 60.043 34.812 1.00 23.19 170 LYS D O 1
ATOM 5734 N N . ALA D 1 174 ? 15.853 60.000 37.073 1.00 24.98 171 ALA D N 1
ATOM 5735 C CA . ALA D 1 174 ? 17.097 60.774 37.164 1.00 27.06 171 ALA D CA 1
ATOM 5736 C C . ALA D 1 174 ? 18.240 60.217 36.306 1.00 28.66 171 ALA D C 1
ATOM 5737 O O . ALA D 1 174 ? 18.333 59.000 36.102 1.00 28.46 171 ALA D O 1
ATOM 5739 N N . ALA D 1 175 ? 19.096 61.118 35.805 1.00 31.20 172 ALA D N 1
ATOM 5740 C CA . ALA D 1 175 ? 20.327 60.729 35.073 1.00 32.68 172 ALA D CA 1
ATOM 5741 C C . ALA D 1 175 ? 21.169 59.778 35.922 1.00 33.86 172 ALA D C 1
ATOM 5742 O O . ALA D 1 175 ? 21.769 58.822 35.406 1.00 34.57 172 ALA D O 1
#

Secondary structure (DSSP, 8-state):
-HHHHHHH--TTS-EEE-TT-SEEEEEEE-TT-HHHHH--HHHHHHHH-TTEEEEEEE---S-HHHHHHHHHHHHGGGGT-HHHHHHH------SHHHHHHHHHHTT--HHHHHH---HHHHHHHHH--HHHHHT--SSSEEEETTEEE-S---HHHHHHHHHHHHHH-/-HHHHHH--TTS-EEE-TT-SEEEEEEE-TT-HHHHH--HHHHHHHH-TTEEEEEEE---S-HHHHHHHHHHHHHGGGT-HHHHHHH------SHHHHHHHHHHTT--HHHHHH---HHHHHHHHH--HHHHHT--SSSEEEETTEEE-S---HHHHHHHHHHHHHH-/--HHHHH--TTS-EEE-TT-SEEEEEEE-TT-HHHHH--HHHHHHHH-TTEEEEEEE---S-HHHHHHHHHHHHHGGGT-HHHHHHH------SHHHHHHHHHHTT--HHHHHH---HHHHHHHHH--HHHHHT--SSSEEEETTEEEES---HHHHHHHHHHHHH--/--HHHHH--TTS-EEE-TT-SEEEEEEE-TT-HHHHH--HHHHHHHH-TTEEEEEEE---S-HHHHHHHHHHHHHGGGT-HHHHHHH------SHHHHHHHHHHTT--HHHHHH---HHHHHHHHH--HHHHHT--SSSEEEETTEEEES---HHHHHHHHHHHHH--